Protein AF-0000000073199235 (afdb_homodimer)

Radius of gyration: 24.95 Å; Cα contacts (8 Å, |Δi|>4): 1052; chains: 2; bounding box: 52×79×62 Å

Solvent-accessible surface area (backbone atoms only — not comparable to full-atom values): 25342 Å² total; per-residue (Å²): 131,80,76,78,76,74,73,78,73,79,58,69,40,35,28,37,39,41,86,68,81,53,52,40,67,42,36,33,48,37,39,75,72,60,36,48,32,38,33,39,35,37,26,32,45,59,81,59,42,42,68,36,90,46,23,65,59,34,51,51,20,34,48,74,39,69,30,45,34,35,40,31,30,36,66,28,71,72,41,86,50,50,28,39,55,54,43,47,55,42,50,48,54,36,48,77,66,57,32,47,62,45,30,43,28,40,48,48,58,64,35,37,66,37,63,85,40,32,69,59,44,45,50,32,52,47,34,26,50,56,47,31,50,75,70,64,26,43,51,28,38,32,30,36,65,69,33,38,31,66,41,32,68,48,59,61,47,77,72,48,54,76,39,40,29,31,32,58,56,56,48,42,69,26,79,89,13,56,39,72,81,63,71,84,71,66,55,68,47,51,57,40,77,67,72,45,31,35,36,17,30,36,58,28,75,56,72,88,38,76,29,27,36,32,29,28,48,47,84,20,43,56,79,73,70,66,79,67,85,72,90,58,54,68,27,34,44,71,40,62,78,78,125,131,81,76,78,77,73,74,78,74,78,58,70,40,33,30,37,40,42,85,68,80,52,53,39,68,43,37,34,48,38,38,74,72,60,36,48,32,38,33,38,36,38,25,32,44,58,80,59,41,42,70,35,89,46,24,65,59,35,52,52,20,34,47,73,39,70,30,45,35,35,39,29,31,38,66,28,72,70,40,87,50,50,27,37,54,54,44,47,54,42,51,48,54,36,47,76,67,57,31,47,63,44,31,44,28,40,48,47,56,63,34,38,66,39,63,85,39,32,69,60,44,44,51,33,53,47,35,26,51,54,46,31,50,75,70,65,26,43,52,30,39,33,30,35,64,70,32,38,32,68,39,32,67,46,60,62,46,78,72,49,53,76,40,40,31,31,32,57,57,55,49,43,71,26,78,88,16,53,40,71,82,65,72,83,70,66,56,68,48,50,56,41,76,66,72,44,30,35,35,18,30,35,57,29,76,56,72,87,37,77,28,27,35,30,30,29,49,48,83,20,43,57,80,72,71,68,80,67,86,71,91,59,54,67,28,34,46,69,41,62,79,76,125

Nearest PDB structures (foldseek):
  4kru-assembly1_A  TM=7.256E-01  e=2.808E-07  Clostridium phage phiSM101
  3bww-assembly1_A  TM=4.834E-01  e=2.626E-01  Histophilus somni 129PT
  2xj7-assembly1_A  TM=5.465E-01  e=5.040E-01  Bacteroides thetaiotaomicron VPI-5482
  4ais-assembly2_B  TM=5.658E-01  e=7.192E-01  Bacteroides thetaiotaomicron VPI-5482
  2cho-assembly2_B  TM=4.600E-01  e=2.475E-01  Bacteroides thetaiotaomicron VPI-5482

pLDDT: mean 90.0, std 17.85, range [24.44, 98.94]

Foldseek 3Di:
DPPPPPPPPQDKAKEWEDQDADALVLLLLVVVVGHAEYEYEQKAQPAQIDGRPRRVRNLVSNVVSRHAYAYEYEHQQPHPDALLRNLCRSVVVCVVVQAAAQEYEYEQADLVRHDQPQVSLVRRVVSNCVNCVVVNHAYAYEEAQVSCCRNNVQAADQVCQRHAYEYEDWQDAEDVIFADQDCVPDDDGSNHHDHAKYFRYAQYDRSRDGITMMMGGPVQFDPCPVVDPDPHHYHDRGHPPPD/DPPPPPPPPQDKAKEWEDQDADALVLLLLVVVVGHAEYEYEQKAQPAQIDGRPRRVRRLVSNVVSRHAYAYEYEHQQPHPDALLRNLCRSVVVCVVVQAAAQEYEYEQADLVRHDQPQVSLVRRVVSNCVNCVVVNHAYAYEEAQVSCCRNNVQAADQVCQRHAYEYEDWQDAEDVIFADQDCVPDDDGSNHHDHAKYFRHAQYDRSRDGITMMMGGPVQFDPCPVVDPDPYHYHDRGHPPPD

InterPro domains:
  IPR002053 Glycoside hydrolase, family 25 [PS51904] (12-231)
  IPR017853 Glycoside hydrolase superfamily [SSF51445] (14-217)
  IPR051595 Glycosyl Hydrolase 25 Enzymes [PTHR23208] (13-227)

Structure (mmCIF, N/CA/C/O backbone):
data_AF-0000000073199235-model_v1
#
loop_
_entity.id
_entity.type
_entity.pdbx_description
1 polymer 'GH25 family lysozyme M1 (1,4-beta-N-acetylmuramidase)'
#
loop_
_atom_site.group_PDB
_atom_site.id
_atom_site.type_symbol
_atom_site.label_atom_id
_atom_site.label_alt_id
_atom_site.label_comp_id
_atom_site.label_asym_id
_atom_site.label_entity_id
_atom_site.label_seq_id
_atom_site.pdbx_PDB_ins_code
_atom_site.Cartn_x
_atom_site.Cartn_y
_atom_site.Cartn_z
_atom_site.occupancy
_atom_site.B_iso_or_equiv
_atom_site.auth_seq_id
_atom_site.auth_comp_id
_atom_site.auth_asym_id
_atom_site.auth_atom_id
_atom_site.pdbx_PDB_model_num
ATOM 1 N N . MET A 1 1 ? -0.127 30.5 -39.5 1 24.44 1 MET A N 1
ATOM 2 C CA . MET A 1 1 ? 0.588 30.703 -38.25 1 24.44 1 MET A CA 1
ATOM 3 C C . MET A 1 1 ? -0.097 29.953 -37.094 1 24.44 1 MET A C 1
ATOM 5 O O . MET A 1 1 ? -1.267 30.203 -36.812 1 24.44 1 MET A O 1
ATOM 9 N N . VAL A 1 2 ? 0.183 28.656 -36.812 1 34.91 2 VAL A N 1
ATOM 10 C CA . VAL A 1 2 ? -0.479 27.859 -35.781 1 34.91 2 VAL A CA 1
ATOM 11 C C . VAL A 1 2 ? -0.265 28.516 -34.438 1 34.91 2 VAL A C 1
ATOM 13 O O . VAL A 1 2 ? 0.85 28.922 -34.094 1 34.91 2 VAL A O 1
ATOM 16 N N . PRO A 1 3 ? -1.348 28.969 -33.812 1 35.5 3 PRO A N 1
ATOM 17 C CA . PRO A 1 3 ? -1.113 29.609 -32.5 1 35.5 3 PRO A CA 1
ATOM 18 C C . PRO A 1 3 ? -0.251 28.766 -31.578 1 35.5 3 PRO A C 1
ATOM 20 O O . PRO A 1 3 ? -0.264 27.531 -31.672 1 35.5 3 PRO A O 1
ATOM 23 N N . LEU A 1 4 ? 0.873 29.234 -31.047 1 34.69 4 LEU A N 1
ATOM 24 C CA . LEU A 1 4 ? 1.723 28.656 -30.031 1 34.69 4 LEU A CA 1
ATOM 25 C C . LEU A 1 4 ? 0.885 28.125 -28.859 1 34.69 4 LEU A C 1
ATOM 27 O O . LEU A 1 4 ? 0.157 28.891 -28.219 1 34.69 4 LEU A O 1
ATOM 31 N N . GLN A 1 5 ? 0.3 26.984 -28.875 1 35.12 5 GLN A N 1
ATOM 32 C CA . GLN A 1 5 ? -0.327 26.375 -27.703 1 35.12 5 GLN A CA 1
ATOM 33 C C . GLN A 1 5 ? 0.521 26.594 -26.453 1 35.12 5 GLN A C 1
ATOM 35 O O . GLN A 1 5 ? 1.675 26.156 -26.406 1 35.12 5 GLN A O 1
ATOM 40 N N . VAL A 1 6 ? 0.53 27.734 -25.766 1 37 6 VAL A N 1
ATOM 41 C CA . VAL A 1 6 ? 1.128 27.953 -24.453 1 37 6 VAL A CA 1
ATOM 42 C C . VAL A 1 6 ? 0.882 26.75 -23.547 1 37 6 VAL A C 1
ATOM 44 O O . VAL A 1 6 ? -0.266 26.406 -23.25 1 37 6 VAL A O 1
ATOM 47 N N . GLU A 1 7 ? 1.617 25.719 -23.578 1 39.66 7 GLU A N 1
ATOM 48 C CA . GLU A 1 7 ? 1.624 24.641 -22.594 1 39.66 7 GLU A CA 1
ATOM 49 C C . GLU A 1 7 ? 1.393 25.188 -21.188 1 39.66 7 GLU A C 1
ATOM 51 O O . GLU A 1 7 ? 2.084 26.109 -20.75 1 39.66 7 GLU A O 1
ATOM 56 N N . LYS A 1 8 ? 0.27 25.312 -20.734 1 43.66 8 LYS A N 1
ATOM 57 C CA . LYS A 1 8 ? -0.098 25.703 -19.375 1 43.66 8 LYS A CA 1
ATOM 58 C C . LYS A 1 8 ? 0.898 25.172 -18.344 1 43.66 8 LYS A C 1
ATOM 60 O O . LYS A 1 8 ? 0.974 23.953 -18.141 1 43.66 8 LYS A O 1
ATOM 65 N N . GLN A 1 9 ? 2.047 25.609 -18.234 1 47.34 9 GLN A N 1
ATOM 66 C CA . GLN A 1 9 ? 2.988 25.234 -17.188 1 47.34 9 GLN A CA 1
ATOM 67 C C . GLN A 1 9 ? 2.338 25.312 -15.805 1 47.34 9 GLN A C 1
ATOM 69 O O . GLN A 1 9 ? 1.913 26.375 -15.367 1 47.34 9 GLN A O 1
ATOM 74 N N . PHE A 1 10 ? 1.586 24.312 -15.328 1 56.25 10 PHE A N 1
ATOM 75 C CA . PHE A 1 10 ? 1.054 24.266 -13.977 1 56.25 10 PHE A CA 1
ATOM 76 C C . PHE A 1 10 ? 2.104 24.719 -12.961 1 56.25 10 PHE A C 1
ATOM 78 O O . PHE A 1 10 ? 3.252 24.266 -13.016 1 56.25 10 PHE A O 1
ATOM 85 N N . LEU A 1 11 ? 1.938 25.844 -12.336 1 80.31 11 LEU A N 1
ATOM 86 C CA . LEU A 1 11 ? 2.826 26.344 -11.289 1 80.31 11 LEU A CA 1
ATOM 87 C C . LEU A 1 11 ? 2.631 25.562 -9.992 1 80.31 11 LEU A C 1
ATOM 89 O O . LEU A 1 11 ? 1.503 25.406 -9.516 1 80.31 11 LEU A O 1
ATOM 93 N N . TYR A 1 12 ? 3.645 24.703 -9.648 1 90.06 12 TYR A N 1
ATOM 94 C CA . TYR A 1 12 ? 3.641 23.906 -8.422 1 90.06 12 TYR A CA 1
ATOM 95 C C . TYR A 1 12 ? 4.449 24.594 -7.328 1 90.06 12 TYR A C 1
ATOM 97 O O . TYR A 1 12 ? 5.363 25.375 -7.617 1 90.06 12 TYR A O 1
ATOM 105 N N . LYS A 1 13 ? 3.961 24.453 -6.18 1 94.69 13 LYS A N 1
ATOM 106 C CA . LYS A 1 13 ? 4.711 24.797 -4.977 1 94.69 13 LYS A CA 1
ATOM 107 C C . LYS A 1 13 ? 5.109 23.547 -4.195 1 94.69 13 LYS A C 1
ATOM 109 O O . LYS A 1 13 ? 4.566 22.469 -4.426 1 94.69 13 LYS A O 1
ATOM 114 N N . TYR A 1 14 ? 6.09 23.766 -3.33 1 96.81 14 TYR A N 1
ATOM 115 C CA . TYR A 1 14 ? 6.684 22.609 -2.668 1 96.81 14 TYR A CA 1
ATOM 116 C C . TYR A 1 14 ? 6.543 22.703 -1.154 1 96.81 14 TYR A C 1
ATOM 118 O O . TYR A 1 14 ? 6.609 23.812 -0.593 1 96.81 14 TYR A O 1
ATOM 126 N N . ALA A 1 15 ? 6.324 21.547 -0.55 1 98.12 15 ALA A N 1
ATOM 127 C CA . ALA A 1 15 ? 6.16 21.453 0.898 1 98.12 15 ALA A CA 1
ATOM 128 C C . ALA A 1 15 ? 6.922 20.266 1.469 1 98.12 15 ALA A C 1
ATOM 130 O O . ALA A 1 15 ? 7.336 19.375 0.726 1 98.12 15 ALA A O 1
ATOM 131 N N . VAL A 1 16 ? 7.176 20.297 2.744 1 98.81 16 VAL A N 1
ATOM 132 C CA . VAL A 1 16 ? 7.68 19.141 3.49 1 98.81 16 VAL A CA 1
ATOM 133 C C . VAL A 1 16 ? 6.645 18.719 4.531 1 98.81 16 VAL A C 1
ATOM 135 O O . VAL A 1 16 ? 5.828 19.531 4.977 1 98.81 16 VAL A O 1
ATOM 138 N N . ASP A 1 17 ? 6.578 17.484 4.82 1 98.88 17 ASP A N 1
ATOM 139 C CA . ASP A 1 17 ? 5.879 17.047 6.027 1 98.88 17 ASP A CA 1
ATOM 140 C C . ASP A 1 17 ? 6.836 16.375 7.008 1 98.88 17 ASP A C 1
ATOM 142 O O . ASP A 1 17 ? 7.781 15.695 6.598 1 98.88 17 ASP A O 1
ATOM 146 N N . ILE A 1 18 ? 6.629 16.672 8.297 1 98.69 18 ILE A N 1
ATOM 147 C CA . ILE A 1 18 ? 7.578 16.281 9.328 1 98.69 18 ILE A CA 1
ATOM 148 C C . ILE A 1 18 ? 6.828 15.695 10.523 1 98.69 18 ILE A C 1
ATOM 150 O O . ILE A 1 18 ? 5.676 16.047 10.773 1 98.69 18 ILE A O 1
ATOM 154 N N . ASP A 1 19 ? 7.527 14.797 11.227 1 97.62 19 ASP A N 1
ATOM 155 C CA . ASP A 1 19 ? 6.98 14.242 12.461 1 97.62 19 ASP A CA 1
ATOM 156 C C . ASP A 1 19 ? 8.047 14.18 13.547 1 97.62 19 ASP A C 1
ATOM 158 O O . ASP A 1 19 ? 7.879 13.477 14.555 1 97.62 19 ASP A O 1
ATOM 162 N N . THR A 1 20 ? 9.211 14.875 13.297 1 97.88 20 THR A N 1
ATOM 163 C CA . THR A 1 20 ? 10.281 15.039 14.273 1 97.88 20 THR A CA 1
ATOM 164 C C . THR A 1 20 ? 10.5 16.516 14.594 1 97.88 20 THR A C 1
ATOM 166 O O . THR A 1 20 ? 9.93 17.391 13.938 1 97.88 20 THR A O 1
ATOM 169 N N . ALA A 1 21 ? 11.305 16.766 15.625 1 98.5 21 ALA A N 1
ATOM 170 C CA . ALA A 1 21 ? 11.633 18.141 15.977 1 98.5 21 ALA A CA 1
ATOM 171 C C . ALA A 1 21 ? 12.492 18.797 14.898 1 98.5 21 ALA A C 1
ATOM 173 O O . ALA A 1 21 ? 13.516 18.234 14.484 1 98.5 21 ALA A O 1
ATOM 174 N N . ILE A 1 22 ? 12.07 19.938 14.492 1 98.81 22 ILE A N 1
ATOM 175 C CA . ILE A 1 22 ? 12.805 20.703 13.492 1 98.81 22 ILE A CA 1
ATOM 176 C C . ILE A 1 22 ? 13.062 22.125 14 1 98.81 22 ILE A C 1
ATOM 178 O O . ILE A 1 22 ? 12.148 22.781 14.5 1 98.81 22 ILE A O 1
ATOM 182 N N . THR A 1 23 ? 14.25 22.625 13.859 1 98.56 23 THR A N 1
ATOM 183 C CA . THR A 1 23 ? 14.609 23.938 14.367 1 98.56 23 THR A CA 1
ATOM 184 C C . THR A 1 23 ? 14.156 25.031 13.398 1 98.56 23 THR A C 1
ATOM 186 O O . THR A 1 23 ? 13.922 24.766 12.219 1 98.56 23 THR A O 1
ATOM 189 N N . ARG A 1 24 ? 14.086 26.281 13.961 1 98.44 24 ARG A N 1
ATOM 190 C CA . ARG A 1 24 ? 13.766 27.422 13.102 1 98.44 24 ARG A CA 1
ATOM 191 C C . ARG A 1 24 ? 14.812 27.594 12.008 1 98.44 24 ARG A C 1
ATOM 193 O O . ARG A 1 24 ? 14.477 27.938 10.867 1 98.44 24 ARG A O 1
ATOM 200 N N . HIS A 1 25 ? 16.031 27.391 12.391 1 98.62 25 HIS A N 1
ATOM 201 C CA . HIS A 1 25 ? 17.125 27.5 11.43 1 98.62 25 HIS A CA 1
ATOM 202 C C . HIS A 1 25 ? 16.922 26.516 10.273 1 98.62 25 HIS A C 1
ATOM 204 O O . HIS A 1 25 ? 17.109 26.891 9.109 1 98.62 25 HIS A O 1
ATOM 210 N N . THR A 1 26 ? 16.578 25.297 10.578 1 98.81 26 THR A N 1
ATOM 211 C CA . THR A 1 26 ? 16.359 24.281 9.555 1 98.81 26 THR A CA 1
ATOM 212 C C . THR A 1 26 ? 15.195 24.656 8.656 1 98.81 26 THR A C 1
ATOM 214 O O . THR A 1 26 ? 15.266 24.5 7.434 1 98.81 26 THR A O 1
ATOM 217 N N . PHE A 1 27 ? 14.125 25.188 9.203 1 98.81 27 PHE A N 1
ATOM 218 C CA . PHE A 1 27 ? 12.992 25.625 8.398 1 98.81 27 PHE A CA 1
ATOM 219 C C . PHE A 1 27 ? 13.375 26.797 7.504 1 98.81 27 PHE A C 1
ATOM 221 O O . PHE A 1 27 ? 12.914 26.891 6.363 1 98.81 27 PHE A O 1
ATOM 228 N N . THR A 1 28 ? 14.141 27.734 8.039 1 98.75 28 THR A N 1
ATOM 229 C CA . THR A 1 28 ? 14.617 28.844 7.227 1 98.75 28 THR A CA 1
ATOM 230 C C . THR A 1 28 ? 15.438 28.344 6.043 1 98.75 28 THR A C 1
ATOM 232 O O . THR A 1 28 ? 15.289 28.828 4.922 1 98.75 28 THR A O 1
ATOM 235 N N . CYS A 1 29 ? 16.281 27.391 6.355 1 98.81 29 CYS A N 1
ATOM 236 C CA . CYS A 1 29 ? 17.062 26.75 5.297 1 98.81 29 CYS A CA 1
ATOM 237 C C . CYS A 1 29 ? 16.141 26.141 4.238 1 98.81 29 CYS A C 1
ATOM 239 O O . CYS A 1 29 ? 16.391 26.266 3.041 1 98.81 29 CYS A O 1
ATOM 241 N N . MET A 1 30 ? 15.055 25.5 4.629 1 98.69 30 MET A N 1
ATOM 242 C CA . MET A 1 30 ? 14.086 24.906 3.711 1 98.69 30 MET A CA 1
ATOM 243 C C . MET A 1 30 ? 13.406 25.969 2.865 1 98.69 30 MET A C 1
ATOM 245 O O . MET A 1 30 ? 13.227 25.797 1.658 1 98.69 30 MET A O 1
ATOM 249 N N . ARG A 1 31 ? 13.023 27.062 3.496 1 98.19 31 ARG A N 1
ATOM 250 C CA . ARG A 1 31 ? 12.422 28.172 2.762 1 98.19 31 ARG A CA 1
ATOM 251 C C . ARG A 1 31 ? 13.367 28.688 1.682 1 98.19 31 ARG A C 1
ATOM 253 O O . ARG A 1 31 ? 12.945 28.906 0.545 1 98.19 31 ARG A O 1
ATOM 260 N N . ASN A 1 32 ? 14.578 28.797 2.033 1 98.19 32 ASN A N 1
ATOM 261 C CA . ASN A 1 32 ? 15.586 29.281 1.094 1 98.19 32 ASN A CA 1
ATOM 262 C C . ASN A 1 32 ? 15.812 28.297 -0.041 1 98.19 32 ASN A C 1
ATOM 264 O O . ASN A 1 32 ? 16.234 28.672 -1.133 1 98.19 32 ASN A O 1
ATOM 268 N N . ALA A 1 33 ? 15.547 27.062 0.248 1 97.81 33 ALA A N 1
ATOM 269 C CA . ALA A 1 33 ? 15.711 26.016 -0.754 1 97.81 33 ALA A CA 1
ATOM 270 C C . ALA A 1 33 ? 14.484 25.938 -1.665 1 97.81 33 ALA A C 1
ATOM 272 O O . ALA A 1 33 ? 14.445 25.125 -2.592 1 97.81 33 ALA A O 1
ATOM 273 N N . GLY A 1 34 ? 13.422 26.688 -1.37 1 96.44 34 GLY A N 1
ATOM 274 C CA . GLY A 1 34 ? 12.305 26.797 -2.301 1 96.44 34 GLY A CA 1
ATOM 275 C C . GLY A 1 34 ? 11.016 26.219 -1.744 1 96.44 34 GLY A C 1
ATOM 276 O O . GLY A 1 34 ? 9.969 26.297 -2.393 1 96.44 34 GLY A O 1
ATOM 277 N N . TYR A 1 35 ? 11.086 25.688 -0.58 1 97.31 35 TYR A N 1
ATOM 278 C CA . TYR A 1 35 ? 9.859 25.188 0.044 1 97.31 35 TYR A CA 1
ATOM 279 C C . TYR A 1 35 ? 9.023 26.344 0.584 1 97.31 35 TYR A C 1
ATOM 281 O O . TYR A 1 35 ? 9.57 27.312 1.126 1 97.31 35 TYR A O 1
ATOM 289 N N . THR A 1 36 ? 7.652 26.203 0.44 1 96.31 36 THR A N 1
ATOM 290 C CA . THR A 1 36 ? 6.797 27.312 0.835 1 96.31 36 THR A CA 1
ATOM 291 C C . THR A 1 36 ? 5.883 26.906 1.986 1 96.31 36 THR A C 1
ATOM 293 O O . THR A 1 36 ? 5.27 27.766 2.631 1 96.31 36 THR A O 1
ATOM 296 N N . THR A 1 37 ? 5.773 25.609 2.271 1 97.12 37 THR A N 1
ATOM 297 C CA . THR A 1 37 ? 4.824 25.141 3.277 1 97.12 37 THR A CA 1
ATOM 298 C C . THR A 1 37 ? 5.395 23.953 4.055 1 97.12 37 THR A C 1
ATOM 300 O O . THR A 1 37 ? 6.176 23.172 3.512 1 97.12 37 THR A O 1
ATOM 303 N N . ALA A 1 38 ? 5.055 23.844 5.309 1 98.5 38 ALA A N 1
ATOM 304 C CA . ALA A 1 38 ? 5.375 22.688 6.137 1 98.5 38 ALA A CA 1
ATOM 305 C C . ALA A 1 38 ? 4.105 22.031 6.684 1 98.5 38 ALA A C 1
ATOM 307 O O . ALA A 1 38 ? 3.236 22.719 7.227 1 98.5 38 ALA A O 1
ATOM 308 N N . PHE A 1 39 ? 3.975 20.766 6.504 1 98.75 39 PHE A N 1
ATOM 309 C CA . PHE A 1 39 ? 2.977 19.938 7.184 1 98.75 39 PHE A CA 1
ATOM 310 C C . PHE A 1 39 ? 3.531 19.391 8.492 1 98.75 39 PHE A C 1
ATOM 312 O O . PHE A 1 39 ? 4.496 18.625 8.484 1 98.75 39 PHE A O 1
ATOM 319 N N . VAL A 1 40 ? 2.875 19.719 9.547 1 98.88 40 VAL A N 1
ATOM 320 C CA . VAL A 1 40 ? 3.377 19.359 10.875 1 98.88 40 VAL A CA 1
ATOM 321 C C . VAL A 1 40 ? 2.443 18.344 11.516 1 98.88 40 VAL A C 1
ATOM 323 O O . VAL A 1 40 ? 1.229 18.547 11.57 1 98.88 40 VAL A O 1
ATOM 326 N N . ARG A 1 41 ? 2.967 17.219 11.984 1 98.94 41 ARG A N 1
ATOM 327 C CA . ARG A 1 41 ? 2.158 16.266 12.734 1 98.94 41 ARG A CA 1
ATOM 328 C C . ARG A 1 41 ? 1.791 16.828 14.109 1 98.94 41 ARG A C 1
ATOM 330 O O . ARG A 1 41 ? 2.668 17.234 14.875 1 98.94 41 ARG A O 1
ATOM 337 N N . ILE A 1 42 ? 0.489 16.766 14.43 1 98.88 42 ILE A N 1
ATOM 338 C CA . ILE A 1 42 ? 0.106 17.359 15.703 1 98.88 42 ILE A CA 1
ATOM 339 C C . ILE A 1 42 ? -0.488 16.281 16.609 1 98.88 42 ILE A C 1
ATOM 341 O O . ILE A 1 42 ? -0.701 16.5 17.797 1 98.88 42 ILE A O 1
ATOM 345 N N . TYR A 1 43 ? -0.799 15.125 16.062 1 98.94 43 TYR A N 1
ATOM 346 C CA . TYR A 1 43 ? -1.368 13.984 16.766 1 98.94 43 TYR A CA 1
ATOM 347 C C . TYR A 1 43 ? -0.753 12.68 16.281 1 98.94 43 TYR A C 1
ATOM 349 O O . TYR A 1 43 ? -0.458 12.531 15.094 1 98.94 43 TYR A O 1
ATOM 357 N N . GLN A 1 44 ? -0.478 11.695 17.203 1 98.75 44 GLN A N 1
ATOM 358 C CA . GLN A 1 44 ? 0.216 10.469 16.828 1 98.75 44 GLN A CA 1
ATOM 359 C C . GLN A 1 44 ? -0.446 9.25 17.469 1 98.75 44 GLN A C 1
ATOM 361 O O . GLN A 1 44 ? -1.144 9.375 18.484 1 98.75 44 GLN A O 1
ATOM 366 N N . PRO A 1 45 ? -0.251 8.102 16.859 1 98.38 45 PRO A N 1
ATOM 367 C CA . PRO A 1 45 ? -1.01 6.91 17.25 1 98.38 45 PRO A CA 1
ATOM 368 C C . PRO A 1 45 ? -0.386 6.184 18.438 1 98.38 45 PRO A C 1
ATOM 370 O O . PRO A 1 45 ? -0.741 5.035 18.719 1 98.38 45 PRO A O 1
ATOM 373 N N . HIS A 1 46 ? 0.447 6.773 19.203 1 97.06 46 HIS A N 1
ATOM 374 C CA . HIS A 1 46 ? 1.043 6.141 20.375 1 97.06 46 HIS A CA 1
ATOM 375 C C . HIS A 1 46 ? -0.01 5.852 21.438 1 97.06 46 HIS A C 1
ATOM 377 O O . HIS A 1 46 ? -0.863 6.695 21.719 1 97.06 46 HIS A O 1
ATOM 383 N N . GLY A 1 47 ? 0.039 4.641 21.969 1 96.12 47 GLY A N 1
ATOM 384 C CA . GLY A 1 47 ? -0.967 4.258 22.953 1 96.12 47 GLY A CA 1
ATOM 385 C C . GLY A 1 47 ? -2.385 4.375 22.422 1 96.12 47 GLY A C 1
ATOM 386 O O . GLY A 1 47 ? -2.709 3.818 21.375 1 96.12 47 GLY A O 1
ATOM 387 N N . ASN A 1 48 ? -3.244 5.188 23.094 1 97.5 48 ASN A N 1
ATOM 388 C CA . ASN A 1 48 ? -4.629 5.41 22.688 1 97.5 48 ASN A CA 1
ATOM 389 C C . ASN A 1 48 ? -4.773 6.676 21.859 1 97.5 48 ASN A C 1
ATOM 391 O O . ASN A 1 48 ? -5.883 7.172 21.656 1 97.5 48 ASN A O 1
ATOM 395 N N . GLY A 1 49 ? -3.635 7.145 21.281 1 98.56 49 GLY A N 1
ATOM 396 C CA . GLY A 1 49 ? -3.605 8.43 20.609 1 98.56 49 GLY A CA 1
ATOM 397 C C . GLY A 1 49 ? -3.242 9.578 21.531 1 98.56 49 GLY A C 1
ATOM 398 O O . GLY A 1 49 ? -3.711 9.641 22.672 1 98.56 49 GLY A O 1
ATOM 399 N N . ILE A 1 50 ? -2.355 10.43 21 1 98.56 50 ILE A N 1
ATOM 400 C CA . ILE A 1 50 ? -1.889 11.5 21.875 1 98.56 50 ILE A CA 1
ATOM 401 C C . ILE A 1 50 ? -1.341 12.656 21.031 1 98.56 50 ILE A C 1
ATOM 403 O O . ILE A 1 50 ? -0.845 12.438 19.922 1 98.56 50 ILE A O 1
ATOM 407 N N . VAL A 1 51 ? -1.449 13.844 21.516 1 98.69 51 VAL A N 1
ATOM 408 C CA . VAL A 1 51 ? -0.871 15.016 20.859 1 98.69 51 VAL A CA 1
ATOM 409 C C . VAL A 1 51 ? 0.64 14.836 20.734 1 98.69 51 VAL A C 1
ATOM 411 O O . VAL A 1 51 ? 1.292 14.32 21.641 1 98.69 51 VAL A O 1
ATOM 414 N N . ASP A 1 52 ? 1.203 15.219 19.641 1 98.75 52 ASP A N 1
ATOM 415 C CA . ASP A 1 52 ? 2.639 15.133 19.391 1 98.75 52 ASP A CA 1
ATOM 416 C C . ASP A 1 52 ? 3.406 16.172 20.203 1 98.75 52 ASP A C 1
ATOM 418 O O . ASP A 1 52 ? 3.133 17.359 20.109 1 98.75 52 ASP A O 1
ATOM 422 N N . ILE A 1 53 ? 4.414 15.773 20.906 1 97.44 53 ILE A N 1
ATOM 423 C CA . ILE A 1 53 ? 5.145 16.625 21.828 1 97.44 53 ILE A CA 1
ATOM 424 C C . ILE A 1 53 ? 5.922 17.688 21.047 1 97.44 53 ILE A C 1
ATOM 426 O O . ILE A 1 53 ? 6.254 18.75 21.578 1 97.44 53 ILE A O 1
ATOM 430 N N . HIS A 1 54 ? 6.195 17.453 19.781 1 98.25 54 HIS A N 1
ATOM 431 C CA . HIS A 1 54 ? 6.988 18.375 18.984 1 98.25 54 HIS A CA 1
ATOM 432 C C . HIS A 1 54 ? 6.098 19.344 18.219 1 98.25 54 HIS A C 1
ATOM 434 O O . HIS A 1 54 ? 6.594 20.25 17.531 1 98.25 54 HIS A O 1
ATOM 440 N N . ALA A 1 55 ? 4.809 19.203 18.328 1 98.5 55 ALA A N 1
ATOM 441 C CA . ALA A 1 55 ? 3.871 19.938 17.469 1 98.5 55 ALA A CA 1
ATOM 442 C C . ALA A 1 55 ? 4.039 21.453 17.641 1 98.5 55 ALA A C 1
ATOM 444 O O . ALA A 1 55 ? 4.289 22.156 16.672 1 98.5 55 ALA A O 1
ATOM 445 N N . LEU A 1 56 ? 3.932 21.938 18.875 1 98.44 56 LEU A N 1
ATOM 446 C CA . LEU A 1 56 ? 3.896 23.391 19.094 1 98.44 56 LEU A CA 1
ATOM 447 C C . LEU A 1 56 ? 5.199 24.031 18.656 1 98.44 56 LEU A C 1
ATOM 449 O O . LEU A 1 56 ? 5.184 25.047 17.938 1 98.44 56 LEU A O 1
ATOM 453 N N . SER A 1 57 ? 6.324 23.484 19.047 1 98.5 57 SER A N 1
ATOM 454 C CA . SER A 1 57 ? 7.609 24.047 18.656 1 98.5 57 SER A CA 1
ATOM 455 C C . SER A 1 57 ? 7.777 24.031 17.141 1 98.5 57 SER A C 1
ATOM 457 O O . SER A 1 57 ? 8.273 25 16.562 1 98.5 57 SER A O 1
ATOM 459 N N . ASN A 1 58 ? 7.387 22.938 16.5 1 98.81 58 ASN A N 1
ATOM 460 C CA . ASN A 1 58 ? 7.477 22.844 15.047 1 98.81 58 ASN A CA 1
ATOM 461 C C . ASN A 1 58 ? 6.602 23.891 14.367 1 98.81 58 ASN A C 1
ATOM 463 O O . ASN A 1 58 ? 7.008 24.5 13.383 1 98.81 58 ASN A O 1
ATOM 467 N N . LEU A 1 59 ? 5.391 24.062 14.883 1 98.44 59 LEU A N 1
ATOM 468 C CA . LEU A 1 59 ? 4.465 25.047 14.312 1 98.44 59 LEU A CA 1
ATOM 469 C C . LEU A 1 59 ? 5.035 26.453 14.414 1 98.44 59 LEU A C 1
ATOM 471 O O . LEU A 1 59 ? 5.043 27.188 13.43 1 98.44 59 LEU A O 1
ATOM 475 N N . GLU A 1 60 ? 5.543 26.812 15.555 1 98.06 60 GLU A N 1
ATOM 476 C CA . GLU A 1 60 ? 6.117 28.141 15.773 1 98.06 60 GLU A CA 1
ATOM 477 C C . GLU A 1 60 ? 7.371 28.344 14.93 1 98.06 60 GLU A C 1
ATOM 479 O O . GLU A 1 60 ? 7.551 29.406 14.328 1 98.06 60 GLU A O 1
ATOM 484 N N . ASN A 1 61 ? 8.211 27.328 14.898 1 98.62 61 ASN A N 1
ATOM 485 C CA . ASN A 1 61 ? 9.453 27.422 14.141 1 98.62 61 ASN A CA 1
ATOM 486 C C . ASN A 1 61 ? 9.18 27.594 12.648 1 98.62 61 ASN A C 1
ATOM 488 O O . ASN A 1 61 ? 9.805 28.422 11.984 1 98.62 61 ASN A O 1
ATOM 492 N N . ALA A 1 62 ? 8.258 26.828 12.125 1 98.44 62 ALA A N 1
ATOM 493 C CA . ALA A 1 62 ? 7.926 26.906 10.703 1 98.44 62 ALA A CA 1
ATOM 494 C C . ALA A 1 62 ? 7.32 28.266 10.367 1 98.44 62 ALA A C 1
ATOM 496 O O . ALA A 1 62 ? 7.723 28.906 9.391 1 98.44 62 ALA A O 1
ATOM 497 N N . HIS A 1 63 ? 6.367 28.688 11.195 1 97.06 63 HIS A N 1
ATOM 498 C CA . HIS A 1 63 ? 5.715 29.984 10.992 1 97.06 63 HIS A CA 1
ATOM 499 C C . HIS A 1 63 ? 6.73 31.109 11.039 1 97.06 63 HIS A C 1
ATOM 501 O O . HIS A 1 63 ? 6.73 31.984 10.164 1 97.06 63 HIS A O 1
ATOM 507 N N . ASN A 1 64 ? 7.57 31.078 12.039 1 97.38 64 ASN A N 1
ATOM 508 C CA . ASN A 1 64 ? 8.547 32.156 12.219 1 97.38 64 ASN A CA 1
ATOM 509 C C . ASN A 1 64 ? 9.602 32.125 11.125 1 97.38 64 ASN A C 1
ATOM 511 O O . ASN A 1 64 ? 10.281 33.156 10.891 1 97.38 64 ASN A O 1
ATOM 515 N N . ALA A 1 65 ? 9.789 31.047 10.453 1 98 65 ALA A N 1
ATOM 516 C CA . ALA A 1 65 ? 10.711 30.953 9.328 1 98 65 ALA A CA 1
ATOM 517 C C . ALA A 1 65 ? 10.07 31.469 8.047 1 98 65 ALA A C 1
ATOM 519 O O . ALA A 1 65 ? 10.734 31.562 7.008 1 98 65 ALA A O 1
ATOM 520 N N . GLY A 1 66 ? 8.766 31.75 8.086 1 96.06 66 GLY A N 1
ATOM 521 C CA . GLY A 1 66 ? 8.078 32.344 6.941 1 96.06 66 GLY A CA 1
ATOM 522 C C . GLY A 1 66 ? 7.391 31.297 6.074 1 96.06 66 GLY A C 1
ATOM 523 O O . GLY A 1 66 ? 7.027 31.578 4.93 1 96.06 66 GLY A O 1
ATOM 524 N N . LEU A 1 67 ? 7.23 30.109 6.516 1 96.44 67 LEU A N 1
ATOM 525 C CA . LEU A 1 67 ? 6.531 29.062 5.777 1 96.44 67 LEU A CA 1
ATOM 526 C C . LEU A 1 67 ? 5.035 29.078 6.082 1 96.44 67 LEU A C 1
ATOM 528 O O . LEU A 1 67 ? 4.629 29.453 7.188 1 96.44 67 LEU A O 1
ATOM 532 N N . GLY A 1 68 ? 4.191 28.766 5.027 1 94.94 68 GLY A N 1
ATOM 533 C CA . GLY A 1 68 ? 2.855 28.297 5.371 1 94.94 68 GLY A CA 1
ATOM 534 C C . GLY A 1 68 ? 2.859 27.031 6.199 1 94.94 68 GLY A C 1
ATOM 535 O O . GLY A 1 68 ? 3.824 26.266 6.164 1 94.94 68 GLY A O 1
ATOM 536 N N . VAL A 1 69 ? 1.797 26.891 6.957 1 97.38 69 VAL A N 1
ATOM 537 C CA . VAL A 1 69 ? 1.784 25.734 7.848 1 97.38 69 VAL A CA 1
ATOM 538 C C . VAL A 1 69 ? 0.484 24.953 7.664 1 97.38 69 VAL A C 1
ATOM 540 O O . VAL A 1 69 ? -0.598 25.547 7.609 1 97.38 69 VAL A O 1
ATOM 543 N N . GLU A 1 70 ? 0.579 23.719 7.477 1 97.81 70 GLU A N 1
ATOM 544 C CA . GLU A 1 70 ? -0.491 22.719 7.52 1 97.81 70 GLU A CA 1
ATOM 545 C C . GLU A 1 70 ? -0.309 21.766 8.695 1 97.81 70 GLU A C 1
ATOM 547 O O . GLU A 1 70 ? 0.805 21.594 9.195 1 97.81 70 GLU A O 1
ATOM 552 N N . VAL A 1 71 ? -1.414 21.141 9.156 1 98.75 71 VAL A N 1
ATOM 553 C CA . VAL A 1 71 ? -1.304 20.188 10.258 1 98.75 71 VAL A CA 1
ATOM 554 C C . VAL A 1 71 ? -1.965 18.875 9.883 1 98.75 71 VAL A C 1
ATOM 556 O O . VAL A 1 71 ? -2.965 18.859 9.156 1 98.75 71 VAL A O 1
ATOM 559 N N . PHE A 1 72 ? -1.396 17.812 10.367 1 98.81 72 PHE A N 1
ATOM 560 C CA . PHE A 1 72 ? -2.031 16.531 10.109 1 98.81 72 PHE A CA 1
ATOM 561 C C . PHE A 1 72 ? -1.989 15.648 11.344 1 98.81 72 PHE A C 1
ATOM 563 O O . PHE A 1 72 ? -1.111 15.805 12.195 1 98.81 72 PHE A O 1
ATOM 570 N N . VAL A 1 73 ? -3.002 14.82 11.414 1 98.88 73 VAL A N 1
ATOM 571 C CA . VAL A 1 73 ? -3.213 13.828 12.461 1 98.88 73 VAL A CA 1
ATOM 572 C C . VAL A 1 73 ? -2.877 12.438 11.93 1 98.88 73 VAL A C 1
ATOM 574 O O . VAL A 1 73 ? -3.307 12.062 10.836 1 98.88 73 VAL A O 1
ATOM 577 N N . VAL A 1 74 ? -2.002 11.719 12.648 1 98.94 74 VAL A N 1
ATOM 578 C CA . VAL A 1 74 ? -1.932 10.273 12.492 1 98.94 74 VAL A CA 1
ATOM 579 C C . VAL A 1 74 ? -2.812 9.594 13.539 1 98.94 74 VAL A C 1
ATOM 581 O O . VAL A 1 74 ? -2.467 9.562 14.719 1 98.94 74 VAL A O 1
ATOM 584 N N . PRO A 1 75 ? -3.922 9.07 13.102 1 98.88 75 PRO A N 1
ATOM 585 C CA . PRO A 1 75 ? -4.883 8.586 14.094 1 98.88 75 PRO A CA 1
ATOM 586 C C . PRO A 1 75 ? -4.488 7.238 14.688 1 98.88 75 PRO A C 1
ATOM 588 O O . PRO A 1 75 ? -3.619 6.551 14.148 1 98.88 75 PRO A O 1
ATOM 591 N N . GLN A 1 76 ? -5.035 6.91 15.844 1 98.69 76 GLN A N 1
ATOM 592 C CA . GLN A 1 76 ? -5.02 5.586 16.453 1 98.69 76 GLN A CA 1
ATOM 593 C C . GLN A 1 76 ? -6.359 4.883 16.281 1 98.69 76 GLN A C 1
ATOM 595 O O . GLN A 1 76 ? -7.246 4.992 17.125 1 98.69 76 GLN A O 1
ATOM 600 N N . PRO A 1 77 ? -6.449 4.113 15.188 1 98.25 77 PRO A N 1
ATOM 601 C CA . PRO A 1 77 ? -7.762 3.541 14.891 1 98.25 77 PRO A CA 1
ATOM 602 C C . PRO A 1 77 ? -8.031 2.254 15.672 1 98.25 77 PRO A C 1
ATOM 604 O O . PRO A 1 77 ? -9.156 1.742 15.656 1 98.25 77 PRO A O 1
ATOM 607 N N . GLN A 1 78 ? -7.039 1.706 16.375 1 96.5 78 GLN A N 1
ATOM 608 C CA . GLN A 1 78 ? -7.207 0.45 17.094 1 96.5 78 GLN A CA 1
ATOM 609 C C . GLN A 1 78 ? -7.359 0.695 18.594 1 96.5 78 GLN A C 1
ATOM 611 O O . GLN A 1 78 ? -7.438 -0.253 19.375 1 96.5 78 GLN A O 1
ATOM 616 N N . GLY A 1 79 ? -7.359 1.916 19.016 1 96.44 79 GLY A N 1
ATOM 617 C CA . GLY A 1 79 ? -7.574 2.268 20.406 1 96.44 79 GLY A CA 1
ATOM 618 C C . GLY A 1 79 ? -9.039 2.361 20.781 1 96.44 79 GLY A C 1
ATOM 619 O O . GLY A 1 79 ? -9.898 1.828 20.078 1 96.44 79 GLY A O 1
ATOM 620 N N . THR A 1 80 ? -9.312 2.961 21.953 1 97.69 80 THR A N 1
ATOM 621 C CA . THR A 1 80 ? -10.68 3.055 22.453 1 97.69 80 THR A CA 1
ATOM 622 C C . THR A 1 80 ? -11.297 4.402 22.094 1 97.69 80 THR A C 1
ATOM 624 O O . THR A 1 80 ? -12.508 4.582 22.188 1 97.69 80 THR A O 1
ATOM 627 N N . LYS A 1 81 ? -10.477 5.383 21.609 1 98.56 81 LYS A N 1
ATOM 628 C CA . LYS A 1 81 ? -10.984 6.711 21.281 1 98.56 81 LYS A CA 1
ATOM 629 C C . LYS A 1 81 ? -11.594 6.734 19.875 1 98.56 81 LYS A C 1
ATOM 631 O O . LYS A 1 81 ? -10.992 6.238 18.922 1 98.56 81 LYS A O 1
ATOM 636 N N . SER A 1 82 ? -12.727 7.316 19.781 1 98.62 82 SER A N 1
ATOM 637 C CA . SER A 1 82 ? -13.367 7.512 18.484 1 98.62 82 SER A CA 1
ATOM 638 C C . SER A 1 82 ? -12.633 8.562 17.656 1 98.62 82 SER A C 1
ATOM 640 O O . SER A 1 82 ? -11.75 9.266 18.172 1 98.62 82 SER A O 1
ATOM 642 N N . GLY A 1 83 ? -13.031 8.664 16.438 1 98.69 83 GLY A N 1
ATOM 643 C CA . GLY A 1 83 ? -12.5 9.727 15.586 1 98.69 83 GLY A CA 1
ATOM 644 C C . GLY A 1 83 ? -12.805 11.117 16.109 1 98.69 83 GLY A C 1
ATOM 645 O O . GLY A 1 83 ? -11.961 12.016 16.031 1 98.69 83 GLY A O 1
ATOM 646 N N . SER A 1 84 ? -14.016 11.297 16.656 1 98.81 84 SER A N 1
ATOM 647 C CA . SER A 1 84 ? -14.406 12.602 17.172 1 98.81 84 SER A CA 1
ATOM 648 C C . SER A 1 84 ? -13.555 13 18.375 1 98.81 84 SER A C 1
ATOM 650 O O . SER A 1 84 ? -13.164 14.164 18.5 1 98.81 84 SER A O 1
ATOM 652 N N . VAL A 1 85 ? -13.227 12.023 19.203 1 98.88 85 VAL A N 1
ATOM 653 C CA . VAL A 1 85 ? -12.422 12.305 20.391 1 98.88 85 VAL A CA 1
ATOM 654 C C . VAL A 1 85 ? -11.008 12.68 19.984 1 98.88 85 VAL A C 1
ATOM 656 O O . VAL A 1 85 ? -10.414 13.617 20.531 1 98.88 85 VAL A O 1
ATOM 659 N N . GLN A 1 86 ? -10.43 11.945 19.047 1 98.94 86 GLN A N 1
ATOM 660 C CA . GLN A 1 86 ? -9.078 12.25 18.594 1 98.94 86 GLN A CA 1
ATOM 661 C C . GLN A 1 86 ? -9.023 13.602 17.891 1 98.94 86 GLN A C 1
ATOM 663 O O . GLN A 1 86 ? -8.07 14.359 18.062 1 98.94 86 GLN A O 1
ATOM 668 N N . PHE A 1 87 ? -10.094 13.977 17.094 1 98.88 87 PHE A N 1
ATOM 669 C CA . PHE A 1 87 ? -10.195 15.32 16.531 1 98.88 87 PHE A CA 1
ATOM 670 C C . PHE A 1 87 ? -10.203 16.375 17.641 1 98.88 87 PHE A C 1
ATOM 672 O O . PHE A 1 87 ? -9.461 17.344 17.578 1 98.88 87 PHE A O 1
ATOM 679 N N . ASP A 1 88 ? -11.039 16.141 18.641 1 98.94 88 ASP A N 1
ATOM 680 C CA . ASP A 1 88 ? -11.18 17.094 19.719 1 98.94 88 ASP A CA 1
ATOM 681 C C . ASP A 1 88 ? -9.844 17.344 20.422 1 98.94 88 ASP A C 1
ATOM 683 O O . ASP A 1 88 ? -9.5 18.484 20.734 1 98.94 88 ASP A O 1
ATOM 687 N N . GLU A 1 89 ? -9.148 16.297 20.641 1 98.88 89 GLU A N 1
ATOM 688 C CA . GLU A 1 89 ? -7.867 16.422 21.328 1 98.88 89 GLU A CA 1
ATOM 689 C C . GLU A 1 89 ? -6.883 17.25 20.516 1 98.88 89 GLU A C 1
ATOM 691 O O . GLU A 1 89 ? -6.211 18.141 21.047 1 98.88 89 GLU A O 1
ATOM 696 N N . ALA A 1 90 ? -6.812 16.953 19.281 1 98.94 90 ALA A N 1
ATOM 697 C CA . ALA A 1 90 ? -5.918 17.703 18.391 1 98.94 90 ALA A CA 1
ATOM 698 C C . ALA A 1 90 ? -6.348 19.156 18.266 1 98.94 90 ALA A C 1
ATOM 700 O O . ALA A 1 90 ? -5.523 20.062 18.406 1 98.94 90 ALA A O 1
ATOM 701 N N . TYR A 1 91 ? -7.605 19.375 18.031 1 98.81 91 TYR A N 1
ATOM 702 C CA . TYR A 1 91 ? -8.148 20.703 17.828 1 98.81 91 TYR A CA 1
ATOM 703 C C . TYR A 1 91 ? -8.023 21.562 19.078 1 98.81 91 TYR A C 1
ATOM 705 O O . TYR A 1 91 ? -7.645 22.734 19.016 1 98.81 91 TYR A O 1
ATOM 713 N N . ASN A 1 92 ? -8.391 20.969 20.219 1 98.75 92 ASN A N 1
ATOM 714 C CA . ASN A 1 92 ? -8.305 21.703 21.469 1 98.75 92 ASN A CA 1
ATOM 715 C C . ASN A 1 92 ? -6.863 22.078 21.797 1 98.75 92 ASN A C 1
ATOM 717 O O . ASN A 1 92 ? -6.609 23.141 22.375 1 98.75 92 ASN A O 1
ATOM 721 N N . PHE A 1 93 ? -5.941 21.203 21.5 1 98.75 93 PHE A N 1
ATOM 722 C CA . PHE A 1 93 ? -4.531 21.531 21.672 1 98.75 93 PHE A CA 1
ATOM 723 C C . PHE A 1 93 ? -4.18 22.797 20.891 1 98.75 93 PHE A C 1
ATOM 725 O O . PHE A 1 93 ? -3.52 23.688 21.422 1 98.75 93 PHE A O 1
ATOM 732 N N . MET A 1 94 ? -4.621 22.828 19.641 1 98.5 94 MET A N 1
ATOM 733 C CA . MET A 1 94 ? -4.367 24 18.797 1 98.5 94 MET A CA 1
ATOM 734 C C . MET A 1 94 ? -5.023 25.25 19.375 1 98.5 94 MET A C 1
ATOM 736 O O . MET A 1 94 ? -4.371 26.281 19.531 1 98.5 94 MET A O 1
ATOM 740 N N . LYS A 1 95 ? -6.234 25.109 19.703 1 97.38 95 LYS A N 1
ATOM 741 C CA . LYS A 1 95 ? -7.023 26.219 20.25 1 97.38 95 LYS A CA 1
ATOM 742 C C . LYS A 1 95 ? -6.418 26.75 21.547 1 97.38 95 LYS A C 1
ATOM 744 O O . LYS A 1 95 ? -6.297 27.953 21.734 1 97.38 95 LYS A O 1
ATOM 749 N N . ASN A 1 96 ? -6.051 25.891 22.375 1 97.81 96 ASN A N 1
ATOM 750 C CA . ASN A 1 96 ? -5.492 26.25 23.672 1 97.81 96 ASN A CA 1
ATOM 751 C C . ASN A 1 96 ? -4.137 26.938 23.531 1 97.81 96 ASN A C 1
ATOM 753 O O . ASN A 1 96 ? -3.643 27.562 24.469 1 97.81 96 ASN A O 1
ATOM 757 N N . ASN A 1 97 ? -3.559 26.844 22.406 1 97.62 97 ASN A N 1
ATOM 758 C CA . ASN A 1 97 ? -2.297 27.516 22.125 1 97.62 97 ASN A CA 1
ATOM 759 C C . ASN A 1 97 ? -2.484 28.688 21.156 1 97.62 97 ASN A C 1
ATOM 761 O O . ASN A 1 97 ? -1.531 29.109 20.5 1 97.62 97 ASN A O 1
ATOM 765 N N . ASP A 1 98 ? -3.748 29.094 21.016 1 96.12 98 ASP A N 1
ATOM 766 C CA . ASP A 1 98 ? -4.133 30.281 20.234 1 96.12 98 ASP A CA 1
ATOM 767 C C . ASP A 1 98 ? -3.762 30.109 18.766 1 96.12 98 ASP A C 1
ATOM 769 O O . ASP A 1 98 ? -3.273 31.047 18.141 1 96.12 98 ASP A O 1
ATOM 773 N N . ILE A 1 99 ? -3.855 28.922 18.266 1 97.38 99 ILE A N 1
ATOM 774 C CA . ILE A 1 99 ? -3.633 28.641 16.859 1 97.38 99 ILE A CA 1
ATOM 775 C C . ILE A 1 99 ? -4.973 28.406 16.156 1 97.38 99 ILE A C 1
ATOM 777 O O . ILE A 1 99 ? -5.77 27.578 16.609 1 97.38 99 ILE A O 1
ATOM 781 N N . THR A 1 100 ? -5.207 29.156 15.133 1 96.88 100 THR A N 1
ATOM 782 C CA . THR A 1 100 ? -6.426 29 14.352 1 96.88 100 THR A CA 1
ATOM 783 C C . THR A 1 100 ? -6.266 27.891 13.312 1 96.88 100 THR A C 1
ATOM 785 O O . THR A 1 100 ? -5.258 27.844 12.602 1 96.88 100 THR A O 1
ATOM 788 N N . VAL A 1 101 ? -7.262 27.031 13.242 1 97.25 101 VAL A N 1
ATOM 789 C CA . VAL A 1 101 ? -7.191 25.891 12.336 1 97.25 101 VAL A CA 1
ATOM 790 C C . VAL A 1 101 ? -8.266 26.016 11.258 1 97.25 101 VAL A C 1
ATOM 792 O O . VAL A 1 101 ? -9.461 25.891 11.539 1 97.25 101 VAL A O 1
ATOM 795 N N . ASN A 1 102 ? -7.848 26.25 10.008 1 95.81 102 ASN A N 1
ATOM 796 C CA . ASN A 1 102 ? -8.766 26.25 8.875 1 95.81 102 ASN A CA 1
ATOM 797 C C . ASN A 1 102 ? -8.953 24.859 8.297 1 95.81 102 ASN A C 1
ATOM 799 O O . ASN A 1 102 ? -10.055 24.484 7.902 1 95.81 102 ASN A O 1
ATOM 803 N N . THR A 1 103 ? -7.898 24.141 8.203 1 96.44 103 THR A N 1
ATOM 804 C CA . THR A 1 103 ? -7.891 22.781 7.645 1 96.44 103 THR A CA 1
ATOM 805 C C . THR A 1 103 ? -7.07 21.844 8.523 1 96.44 103 THR A C 1
ATOM 807 O O . THR A 1 103 ? -6 22.219 9.008 1 96.44 103 THR A O 1
ATOM 810 N N . MET A 1 104 ? -7.551 20.688 8.789 1 98.06 104 MET A N 1
ATOM 811 C CA . MET A 1 104 ? -6.828 19.609 9.438 1 98.06 104 MET A CA 1
ATOM 812 C C . MET A 1 104 ? -6.832 18.359 8.57 1 98.06 104 MET A C 1
ATOM 814 O O . MET A 1 104 ? -7.891 17.906 8.117 1 98.06 104 MET A O 1
ATOM 818 N N . TRP A 1 105 ? -5.656 17.844 8.336 1 98.5 105 TRP A N 1
ATOM 819 C CA . TRP A 1 105 ? -5.523 16.625 7.555 1 98.5 105 TRP A CA 1
ATOM 820 C C . TRP A 1 105 ? -5.52 15.398 8.461 1 98.5 105 TRP A C 1
ATOM 822 O O . TRP A 1 105 ? -4.953 15.422 9.555 1 98.5 105 TRP A O 1
ATOM 832 N N . ILE A 1 106 ? -6.129 14.312 8.031 1 98.75 106 ILE A N 1
ATOM 833 C CA . ILE A 1 106 ? -6.051 13.031 8.734 1 98.75 106 ILE A CA 1
ATOM 834 C C . ILE A 1 106 ? -5.387 11.992 7.836 1 98.75 106 ILE A C 1
ATOM 836 O O . ILE A 1 106 ? -5.727 11.875 6.656 1 98.75 106 ILE A O 1
ATOM 840 N N . GLN A 1 107 ? -4.43 11.359 8.375 1 98.88 107 GLN A N 1
ATOM 841 C CA . GLN A 1 107 ? -3.66 10.352 7.656 1 98.88 107 GLN A CA 1
ATOM 842 C C . GLN A 1 107 ? -4.367 9 7.684 1 98.88 107 GLN A C 1
ATOM 844 O O . GLN A 1 107 ? -4.578 8.422 8.75 1 98.88 107 GLN A O 1
ATOM 849 N N . ILE A 1 108 ? -4.793 8.555 6.52 1 98.75 108 ILE A N 1
ATOM 850 C CA . ILE A 1 108 ? -5.426 7.258 6.316 1 98.75 108 ILE A CA 1
ATOM 851 C C . ILE A 1 108 ? -4.523 6.371 5.465 1 98.75 108 ILE A C 1
ATOM 853 O O . ILE A 1 108 ? -4.797 6.145 4.281 1 98.75 108 ILE A O 1
ATOM 857 N N . THR A 1 109 ? -3.465 5.891 6.07 1 98.75 109 THR A N 1
ATOM 858 C CA . THR A 1 109 ? -2.465 5.078 5.383 1 98.75 109 THR A CA 1
ATOM 859 C C . THR A 1 109 ? -1.987 3.938 6.277 1 98.75 109 THR A C 1
ATOM 861 O O . THR A 1 109 ? -2.473 3.775 7.398 1 98.75 109 THR A O 1
ATOM 864 N N . SER A 1 110 ? -1.051 3.084 5.77 1 98.56 110 SER A N 1
ATOM 865 C CA . SER A 1 110 ? -0.47 1.97 6.512 1 98.56 110 SER A CA 1
ATOM 866 C C . SER A 1 110 ? -1.551 1.022 7.02 1 98.56 110 SER A C 1
ATOM 868 O O . SER A 1 110 ? -1.709 0.849 8.234 1 98.56 110 SER A O 1
ATOM 870 N N . PRO A 1 111 ? -2.209 0.349 6.125 1 98.81 111 PRO A N 1
ATOM 871 C CA . PRO A 1 111 ? -3.377 -0.466 6.465 1 98.81 111 PRO A CA 1
ATOM 872 C C . PRO A 1 111 ? -3.111 -1.426 7.625 1 98.81 111 PRO A C 1
ATOM 874 O O . PRO A 1 111 ? -4.027 -1.749 8.383 1 98.81 111 PRO A O 1
ATOM 877 N N . ILE A 1 112 ? -1.888 -1.802 7.848 1 98.69 112 ILE A N 1
ATOM 878 C CA . ILE A 1 112 ? -1.587 -2.791 8.875 1 98.69 112 ILE A CA 1
ATOM 879 C C . ILE A 1 112 ? -1.928 -2.225 10.258 1 98.69 112 ILE A C 1
ATOM 881 O O . ILE A 1 112 ? -2.117 -2.977 11.211 1 98.69 112 ILE A O 1
ATOM 885 N N . ASN A 1 113 ? -1.991 -0.865 10.367 1 98.31 113 ASN A N 1
ATOM 886 C CA . ASN A 1 113 ? -2.273 -0.189 11.625 1 98.31 113 ASN A CA 1
ATOM 887 C C . ASN A 1 113 ? -3.773 -0.024 11.852 1 98.31 113 ASN A C 1
ATOM 889 O O . ASN A 1 113 ? -4.195 0.51 12.875 1 98.31 113 ASN A O 1
ATOM 893 N N . TRP A 1 114 ? -4.629 -0.439 10.945 1 98.69 114 TRP A N 1
ATOM 894 C CA . TRP A 1 114 ? -6.086 -0.365 11.031 1 98.69 114 TRP A CA 1
ATOM 895 C C . TRP A 1 114 ? -6.688 -1.745 11.273 1 98.69 114 TRP A C 1
ATOM 897 O O . TRP A 1 114 ? -6.145 -2.754 10.82 1 98.69 114 TRP A O 1
ATOM 907 N N . PRO A 1 115 ? -7.828 -1.771 12.008 1 97.31 115 PRO A N 1
ATOM 908 C CA . PRO A 1 115 ? -8.531 -3.057 12.078 1 97.31 115 PRO A CA 1
ATOM 909 C C . PRO A 1 115 ? -8.992 -3.551 10.711 1 97.31 115 PRO A C 1
ATOM 911 O O . PRO A 1 115 ? -9.367 -2.748 9.859 1 97.31 115 PRO A O 1
ATOM 914 N N . ASN A 1 116 ? -8.969 -4.902 10.555 1 96.88 116 ASN A N 1
ATOM 915 C CA . ASN A 1 116 ? -9.578 -5.477 9.359 1 96.88 116 ASN A CA 1
ATOM 916 C C . ASN A 1 116 ? -11.102 -5.516 9.469 1 96.88 116 ASN A C 1
ATOM 918 O O . ASN A 1 116 ? -11.695 -6.594 9.492 1 96.88 116 ASN A O 1
ATOM 922 N N . ASN A 1 117 ? -11.656 -4.426 9.602 1 98.12 117 ASN A N 1
ATOM 923 C CA . ASN A 1 117 ? -13.07 -4.102 9.719 1 98.12 117 ASN A CA 1
ATOM 924 C C . ASN A 1 117 ? -13.398 -2.762 9.07 1 98.12 117 ASN A C 1
ATOM 926 O O . ASN A 1 117 ? -13.367 -1.722 9.727 1 98.12 117 ASN A O 1
ATOM 930 N N . GLN A 1 118 ? -13.742 -2.797 7.805 1 98.31 118 GLN A N 1
ATOM 931 C CA . GLN A 1 118 ? -13.867 -1.598 6.984 1 98.31 118 GLN A CA 1
ATOM 932 C C . GLN A 1 118 ? -15.047 -0.741 7.434 1 98.31 118 GLN A C 1
ATOM 934 O O . GLN A 1 118 ? -14.992 0.488 7.359 1 98.31 118 GLN A O 1
ATOM 939 N N . GLN A 1 119 ? -16.062 -1.405 7.918 1 97.88 119 GLN A N 1
ATOM 940 C CA . GLN A 1 119 ? -17.203 -0.638 8.414 1 97.88 119 GLN A CA 1
ATOM 941 C C . GLN A 1 119 ? -16.812 0.191 9.641 1 97.88 119 GLN A C 1
ATOM 943 O O . GLN A 1 119 ? -17.203 1.354 9.758 1 97.88 119 GLN A O 1
ATOM 948 N N . ALA A 1 120 ? -16.062 -0.414 10.516 1 98.19 120 ALA A N 1
ATOM 949 C CA . ALA A 1 120 ? -15.578 0.302 11.695 1 98.19 120 ALA A CA 1
ATOM 950 C C . ALA A 1 120 ? -14.641 1.437 11.305 1 98.19 120 ALA A C 1
ATOM 952 O O . ALA A 1 120 ? -14.664 2.512 11.906 1 98.19 120 ALA A O 1
ATOM 953 N N . ASN A 1 121 ? -13.773 1.158 10.32 1 98.69 121 ASN A N 1
ATOM 954 C CA . ASN A 1 121 ? -12.852 2.182 9.852 1 98.69 121 ASN A CA 1
ATOM 955 C C . ASN A 1 121 ? -13.586 3.387 9.273 1 98.69 121 ASN A C 1
ATOM 957 O O . ASN A 1 121 ? -13.234 4.531 9.57 1 98.69 121 ASN A O 1
ATOM 961 N N . ILE A 1 122 ? -14.602 3.098 8.461 1 97.88 122 ILE A N 1
ATOM 962 C CA . ILE A 1 122 ? -15.414 4.156 7.867 1 97.88 122 ILE A CA 1
ATOM 963 C C . ILE A 1 122 ? -16.062 4.984 8.977 1 97.88 122 ILE A C 1
ATOM 965 O O . ILE A 1 122 ? -16.047 6.215 8.93 1 97.88 122 ILE A O 1
ATOM 969 N N . ALA A 1 123 ? -16.609 4.316 9.953 1 97.81 123 ALA A N 1
ATOM 970 C CA . ALA A 1 123 ? -17.266 5.008 11.062 1 97.81 123 ALA A CA 1
ATOM 971 C C . ALA A 1 123 ? -16.266 5.918 11.789 1 97.81 123 ALA A C 1
ATOM 973 O O . ALA A 1 123 ? -16.609 7.047 12.148 1 97.81 123 ALA A O 1
ATOM 974 N N . PHE A 1 124 ? -15.109 5.43 12.008 1 98.62 124 PHE A N 1
ATOM 975 C CA . PHE A 1 124 ? -14.062 6.203 12.664 1 98.62 124 PHE A CA 1
ATOM 976 C C . PHE A 1 124 ? -13.734 7.465 11.867 1 98.62 124 PHE A C 1
ATOM 978 O O . PHE A 1 124 ? -13.664 8.555 12.438 1 98.62 124 PHE A O 1
ATOM 985 N N . ILE A 1 125 ? -13.555 7.328 10.602 1 97.94 125 ILE A N 1
ATOM 986 C CA . ILE A 1 125 ? -13.203 8.438 9.719 1 97.94 125 ILE A CA 1
ATOM 987 C C . ILE A 1 125 ? -14.352 9.438 9.664 1 97.94 125 ILE A C 1
ATOM 989 O O . ILE A 1 125 ? -14.133 10.648 9.766 1 97.94 125 ILE A O 1
ATOM 993 N N . GLN A 1 126 ? -15.555 8.922 9.562 1 96.62 126 GLN A N 1
ATOM 994 C CA . GLN A 1 126 ? -16.734 9.781 9.523 1 96.62 126 GLN A CA 1
ATOM 995 C C . GLN A 1 126 ? -16.875 10.562 10.82 1 96.62 126 GLN A C 1
ATOM 997 O O . GLN A 1 126 ? -17.25 11.742 10.805 1 96.62 126 GLN A O 1
ATOM 1002 N N . ASP A 1 127 ? -16.625 9.906 11.938 1 97.69 127 ASP A N 1
ATOM 1003 C CA . ASP A 1 127 ? -16.672 10.586 13.227 1 97.69 127 ASP A CA 1
ATOM 1004 C C . ASP A 1 127 ? -15.734 11.789 13.25 1 97.69 127 ASP A C 1
ATOM 1006 O O . ASP A 1 127 ? -16.094 12.867 13.734 1 97.69 127 ASP A O 1
ATOM 1010 N N . PHE A 1 128 ? -14.578 11.578 12.734 1 98.19 128 PHE A N 1
ATOM 1011 C CA . PHE A 1 128 ? -13.594 12.648 12.656 1 98.19 128 PHE A CA 1
ATOM 1012 C C . PHE A 1 128 ? -14.094 13.789 11.789 1 98.19 128 PHE A C 1
ATOM 1014 O O . PHE A 1 128 ? -14.039 14.953 12.195 1 98.19 128 PHE A O 1
ATOM 1021 N N . MET A 1 129 ? -14.602 13.5 10.664 1 96.38 129 MET A N 1
ATOM 1022 C CA . MET A 1 129 ? -15.039 14.484 9.68 1 96.38 129 MET A CA 1
ATOM 1023 C C . MET A 1 129 ? -16.234 15.281 10.188 1 96.38 129 MET A C 1
ATOM 1025 O O . MET A 1 129 ? -16.297 16.5 10.039 1 96.38 129 MET A O 1
ATOM 1029 N N . ILE A 1 130 ? -17.188 14.555 10.711 1 96.25 130 ILE A N 1
ATOM 1030 C CA . ILE A 1 130 ? -18.391 15.188 11.219 1 96.25 130 ILE A CA 1
ATOM 1031 C C . ILE A 1 130 ? -18.031 16.141 12.352 1 96.25 130 ILE A C 1
ATOM 1033 O O . ILE A 1 130 ? -18.562 17.266 12.422 1 96.25 130 ILE A O 1
ATOM 1037 N N . ARG A 1 131 ? -17.125 15.695 13.18 1 98.19 131 ARG A N 1
ATOM 1038 C CA . ARG A 1 131 ? -16.719 16.547 14.289 1 98.19 131 ARG A CA 1
ATOM 1039 C C . ARG A 1 131 ? -16.016 17.797 13.789 1 98.19 131 ARG A C 1
ATOM 1041 O O . ARG A 1 131 ? -16.25 18.891 14.305 1 98.19 131 ARG A O 1
ATOM 1048 N N . ALA A 1 132 ? -15.141 17.641 12.828 1 97.5 132 ALA A N 1
ATOM 1049 C CA . ALA A 1 132 ? -14.453 18.781 12.227 1 97.5 132 ALA A CA 1
ATOM 1050 C C . ALA A 1 132 ? -15.453 19.781 11.656 1 97.5 132 ALA A C 1
ATOM 1052 O O . ALA A 1 132 ? -15.297 20.984 11.828 1 97.5 132 ALA A O 1
ATOM 1053 N N . LYS A 1 133 ? -16.453 19.266 11 1 95.12 133 LYS A N 1
ATOM 1054 C CA . LYS A 1 133 ? -17.469 20.109 10.398 1 95.12 133 LYS A CA 1
ATOM 1055 C C . LYS A 1 133 ? -18.203 20.938 11.453 1 95.12 133 LYS A C 1
ATOM 1057 O O . LYS A 1 133 ? -18.562 22.094 11.219 1 95.12 133 LYS A O 1
ATOM 1062 N N . GLN A 1 134 ? -18.406 20.406 12.547 1 97.31 134 GLN A N 1
ATOM 1063 C CA . GLN A 1 134 ? -19.078 21.094 13.641 1 97.31 134 GLN A CA 1
ATOM 1064 C C . GLN A 1 134 ? -18.281 22.312 14.094 1 97.31 134 GLN A C 1
ATOM 1066 O O . GLN A 1 134 ? -18.859 23.297 14.562 1 97.31 134 GLN A O 1
ATOM 1071 N N . TYR A 1 135 ? -17.031 22.234 13.945 1 97.44 135 TYR A N 1
ATOM 1072 C CA . TYR A 1 135 ? -16.156 23.344 14.336 1 97.44 135 TYR A CA 1
ATOM 1073 C C . TYR A 1 135 ? -15.781 24.188 13.125 1 97.44 135 TYR A C 1
ATOM 1075 O O . TYR A 1 135 ? -14.914 25.062 13.219 1 97.44 135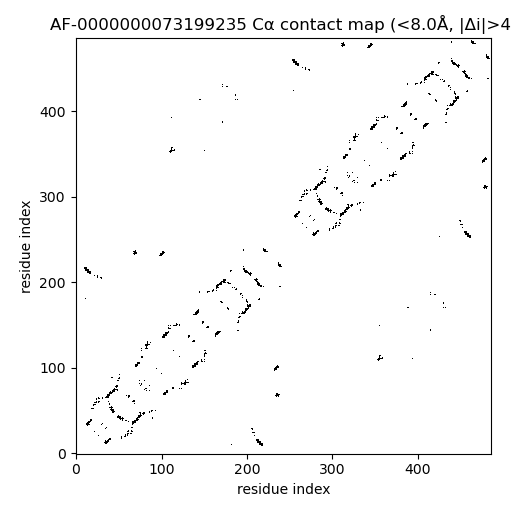 TYR A O 1
ATOM 1083 N N . ARG A 1 136 ? -16.281 23.844 11.984 1 95.5 136 ARG A N 1
ATOM 1084 C CA . ARG A 1 136 ? -16.047 24.562 10.734 1 95.5 136 ARG A CA 1
ATOM 1085 C C . ARG A 1 136 ? -14.586 24.438 10.312 1 95.5 136 ARG A C 1
ATOM 1087 O O . ARG A 1 136 ? -13.992 25.406 9.836 1 95.5 136 ARG A O 1
ATOM 1094 N N . VAL A 1 137 ? -14.031 23.328 10.656 1 96.5 137 VAL A N 1
ATOM 1095 C CA . VAL A 1 137 ? -12.688 22.969 10.203 1 96.5 137 VAL A CA 1
ATOM 1096 C C . VAL A 1 137 ? -12.773 22.109 8.953 1 96.5 137 VAL A C 1
ATOM 1098 O O . VAL A 1 137 ? -13.484 21.094 8.93 1 96.5 137 VAL A O 1
ATOM 1101 N N . ASN A 1 138 ? -12.109 22.547 7.859 1 94.62 138 ASN A N 1
ATOM 1102 C CA . ASN A 1 138 ? -12.016 21.703 6.676 1 94.62 138 ASN A CA 1
ATOM 1103 C C . ASN A 1 138 ? -11.164 20.469 6.938 1 94.62 138 ASN A C 1
ATOM 1105 O O . ASN A 1 138 ? -10.188 20.531 7.684 1 94.62 138 ASN A O 1
ATOM 1109 N N . VAL A 1 139 ? -11.555 19.406 6.281 1 95.81 139 VAL A N 1
ATOM 1110 C CA . VAL A 1 139 ? -10.789 18.172 6.453 1 95.81 139 VAL A CA 1
ATOM 1111 C C . VAL A 1 139 ? -10.117 17.797 5.137 1 95.81 139 VAL A C 1
ATOM 1113 O O . VAL A 1 139 ? -10.734 17.875 4.07 1 95.81 139 VAL A O 1
ATOM 1116 N N . GLY A 1 140 ? -8.852 17.5 5.168 1 96.31 140 GLY A N 1
ATOM 1117 C CA . GLY A 1 140 ? -8.141 16.812 4.102 1 96.31 140 GLY A CA 1
ATOM 1118 C C . GLY A 1 140 ? -7.727 15.398 4.469 1 96.31 140 GLY A C 1
ATOM 1119 O O . GLY A 1 140 ? -7.539 15.094 5.648 1 96.31 140 GLY A O 1
ATOM 1120 N N . LEU A 1 141 ? -7.652 14.555 3.5 1 97.5 141 LEU A N 1
ATOM 1121 C CA . LEU A 1 141 ? -7.258 13.172 3.734 1 97.5 141 LEU A CA 1
ATOM 1122 C C . LEU A 1 141 ? -5.914 12.867 3.076 1 97.5 141 LEU A C 1
ATOM 1124 O O . LEU A 1 141 ? -5.723 13.156 1.891 1 97.5 141 LEU A O 1
ATOM 1128 N N . TYR A 1 142 ? -4.984 12.438 3.848 1 98.5 142 TYR A N 1
ATOM 1129 C CA . TYR A 1 142 ? -3.742 11.875 3.326 1 98.5 142 TYR A CA 1
ATOM 1130 C C . TYR A 1 142 ? -3.869 10.367 3.123 1 98.5 142 TYR A C 1
ATOM 1132 O O . TYR A 1 142 ? -3.975 9.617 4.09 1 98.5 142 TYR A O 1
ATOM 1140 N N . THR A 1 143 ? -3.898 9.906 1.905 1 98.62 143 THR A N 1
ATOM 1141 C CA . THR A 1 143 ? -4.102 8.508 1.558 1 98.62 143 THR A CA 1
ATOM 1142 C C . THR A 1 143 ? -3.664 8.234 0.12 1 98.62 143 THR A C 1
ATOM 1144 O O . THR A 1 143 ? -2.844 8.969 -0.433 1 98.62 143 THR A O 1
ATOM 1147 N N . ASN A 1 144 ? -3.922 7.18 -0.454 1 98.12 144 ASN A N 1
ATOM 1148 C CA . ASN A 1 144 ? -3.926 6.82 -1.868 1 98.12 144 ASN A CA 1
ATOM 1149 C C . ASN A 1 144 ? -4.922 5.703 -2.162 1 98.12 144 ASN A C 1
ATOM 1151 O O . ASN A 1 144 ? -5.59 5.207 -1.253 1 98.12 144 ASN A O 1
ATOM 1155 N N . TRP A 1 145 ? -5.102 5.367 -3.402 1 97 145 TRP A N 1
ATOM 1156 C CA . TRP A 1 145 ? -6.141 4.426 -3.803 1 97 145 TRP A CA 1
ATOM 1157 C C . TRP A 1 145 ? -5.969 3.09 -3.092 1 97 145 TRP A C 1
ATOM 1159 O O . TRP A 1 145 ? -6.949 2.465 -2.684 1 97 145 TRP A O 1
ATOM 1169 N N . TYR A 1 146 ? -4.738 2.633 -2.943 1 98.44 146 TYR A N 1
ATOM 1170 C CA . TYR A 1 146 ? -4.43 1.318 -2.391 1 98.44 146 TYR A CA 1
ATOM 1171 C C . TYR A 1 146 ? -4.754 1.266 -0.901 1 98.44 146 TYR A C 1
ATOM 1173 O O . TYR A 1 146 ? -5.398 0.326 -0.432 1 98.44 146 TYR A O 1
ATOM 1181 N N . ASP A 1 147 ? -4.285 2.291 -0.14 1 98.81 147 ASP A N 1
ATOM 1182 C CA . ASP A 1 147 ? -4.59 2.387 1.283 1 98.81 147 ASP A CA 1
ATOM 1183 C C . ASP A 1 147 ? -6.094 2.539 1.512 1 98.81 147 ASP A C 1
ATOM 1185 O O . ASP A 1 147 ? -6.668 1.858 2.363 1 98.81 147 ASP A O 1
ATOM 1189 N N . TRP A 1 148 ? -6.719 3.398 0.717 1 98.44 148 TRP A N 1
ATOM 1190 C CA . TRP A 1 148 ? -8.148 3.684 0.853 1 98.44 148 TRP A CA 1
ATOM 1191 C C . TRP A 1 148 ? -8.977 2.428 0.618 1 98.44 148 TRP A C 1
ATOM 1193 O O . TRP A 1 148 ? -9.898 2.135 1.381 1 98.44 148 TRP A O 1
ATOM 1203 N N . GLN A 1 149 ? -8.602 1.695 -0.391 1 97.62 149 GLN A N 1
ATOM 1204 C CA . GLN A 1 149 ? -9.336 0.479 -0.724 1 97.62 149 GLN A CA 1
ATOM 1205 C C . GLN A 1 149 ? -9.273 -0.53 0.419 1 97.62 149 GLN A C 1
ATOM 1207 O O . GLN A 1 149 ? -10.297 -1.117 0.79 1 97.62 149 GLN A O 1
ATOM 1212 N N . GLN A 1 150 ? -8.109 -0.742 0.979 1 98.5 150 GLN A N 1
ATOM 1213 C CA . GLN A 1 150 ? -7.961 -1.71 2.061 1 98.5 150 GLN A CA 1
ATOM 1214 C C . GLN A 1 150 ? -8.703 -1.254 3.314 1 98.5 150 GLN A C 1
ATOM 1216 O O . GLN A 1 150 ? -9.414 -2.039 3.939 1 98.5 150 GLN A O 1
ATOM 1221 N N . ILE A 1 151 ? -8.57 0.021 3.637 1 98.75 151 ILE A N 1
ATOM 1222 C CA . ILE A 1 151 ? -9.023 0.536 4.926 1 98.75 151 ILE A CA 1
ATOM 1223 C C . ILE A 1 151 ? -10.539 0.746 4.891 1 98.75 151 ILE A C 1
ATOM 1225 O O . ILE A 1 151 ? -11.219 0.527 5.895 1 98.75 151 ILE A O 1
ATOM 1229 N N . THR A 1 152 ? -11.109 1.001 3.658 1 98.44 152 THR A N 1
ATOM 1230 C CA . THR A 1 152 ? -12.508 1.408 3.639 1 98.44 152 THR A CA 1
ATOM 1231 C C . THR A 1 152 ? -13.305 0.551 2.66 1 98.44 152 THR A C 1
ATOM 1233 O O . THR A 1 152 ? -14.5 0.785 2.451 1 98.44 152 THR A O 1
ATOM 1236 N N . ALA A 1 153 ? -12.68 -0.431 2.057 1 97 153 ALA A N 1
ATOM 1237 C CA . ALA A 1 153 ? -13.312 -1.205 0.995 1 97 153 ALA A CA 1
ATOM 1238 C C . ALA A 1 153 ? -13.836 -0.293 -0.111 1 97 153 ALA A C 1
ATOM 1240 O O . ALA A 1 153 ? -14.953 -0.483 -0.605 1 97 153 ALA A O 1
ATOM 1241 N N . ASN A 1 154 ? -13.008 0.741 -0.354 1 95 154 ASN A N 1
ATOM 1242 C CA . ASN A 1 154 ? -13.305 1.696 -1.416 1 95 154 ASN A CA 1
ATOM 1243 C C . ASN A 1 154 ? -14.594 2.463 -1.14 1 95 154 ASN A C 1
ATOM 1245 O O . ASN A 1 154 ? -15.375 2.721 -2.057 1 95 154 ASN A O 1
ATOM 1249 N N . TRP A 1 155 ? -14.789 2.752 0.069 1 95.62 155 TRP A N 1
ATOM 1250 C CA . TRP A 1 155 ? -15.914 3.592 0.453 1 95.62 155 TRP A CA 1
ATOM 1251 C C . TRP A 1 155 ? -15.969 4.859 -0.396 1 95.62 155 TRP A C 1
ATOM 1253 O O . TRP A 1 155 ? -14.953 5.543 -0.561 1 95.62 155 TRP A O 1
ATOM 1263 N N . SER A 1 156 ? -17.109 4.988 -1.031 1 90.44 156 SER A N 1
ATOM 1264 C CA . SER A 1 156 ? -17.328 6.141 -1.901 1 90.44 156 SER A CA 1
ATOM 1265 C C . SER A 1 156 ? -18.625 6.867 -1.542 1 90.44 156 SER A C 1
ATOM 1267 O O . SER A 1 156 ? -19.641 6.23 -1.257 1 90.44 156 SER A O 1
ATOM 1269 N N . LYS A 1 157 ? -18.531 8.078 -1.31 1 80.62 157 LYS A N 1
ATOM 1270 C CA . LYS A 1 157 ? -19.672 8.953 -1.061 1 80.62 157 LYS A CA 1
ATOM 1271 C C . LYS A 1 157 ? -19.469 10.312 -1.73 1 80.62 157 LYS A C 1
ATOM 1273 O O . LYS A 1 157 ? -18.344 10.773 -1.896 1 80.62 157 LYS A O 1
ATOM 1278 N N . CYS A 1 158 ? -20.562 10.859 -2.01 1 72.44 158 CYS A N 1
ATOM 1279 C CA . CYS A 1 158 ? -20.547 12.172 -2.65 1 72.44 158 CYS A CA 1
ATOM 1280 C C . CYS A 1 158 ? -19.859 13.195 -1.759 1 72.44 158 CYS A C 1
ATOM 1282 O O . CYS A 1 158 ? -19.172 14.102 -2.254 1 72.44 158 CYS A O 1
ATOM 1284 N N . SER A 1 159 ? -19.953 13.023 -0.514 1 74.5 159 SER A N 1
ATOM 1285 C CA . SER A 1 159 ? -19.375 13.984 0.431 1 74.5 159 SER A CA 1
ATOM 1286 C C . SER A 1 159 ? -17.859 13.969 0.379 1 74.5 159 SER A C 1
ATOM 1288 O O . SER A 1 159 ? -17.219 14.938 0.787 1 74.5 159 SER A O 1
ATOM 1290 N N . LEU A 1 160 ? -17.312 12.898 -0.162 1 77 160 LEU A N 1
ATOM 1291 C CA . LEU A 1 160 ? -15.859 12.805 -0.247 1 77 160 LEU A CA 1
ATOM 1292 C C . LEU A 1 160 ? -15.312 13.797 -1.275 1 77 160 LEU A C 1
ATOM 1294 O O . LEU A 1 160 ? -14.141 14.164 -1.224 1 77 160 LEU A O 1
ATOM 1298 N N . GLN A 1 161 ? -16.109 14.188 -2.133 1 76.31 161 GLN A N 1
ATOM 1299 C CA . GLN A 1 161 ? -15.695 15.109 -3.188 1 76.31 161 GLN A CA 1
ATOM 1300 C C . GLN A 1 161 ? -15.375 16.484 -2.621 1 76.31 161 GLN A C 1
ATOM 1302 O O . GLN A 1 161 ? -14.656 17.266 -3.244 1 76.31 161 GLN A O 1
ATOM 1307 N N . GLN A 1 162 ? -15.875 16.734 -1.486 1 80.06 162 GLN A N 1
ATOM 1308 C CA . GLN A 1 162 ? -15.68 18.047 -0.888 1 80.06 162 GLN A CA 1
ATOM 1309 C C . GLN A 1 162 ? -14.406 18.094 -0.047 1 80.06 162 GLN A C 1
ATOM 1311 O O . GLN A 1 162 ? -13.977 19.156 0.39 1 80.06 162 GLN A O 1
ATOM 1316 N N . LEU A 1 163 ? -13.805 16.984 0.02 1 88.12 163 LEU A N 1
ATOM 1317 C CA . LEU A 1 163 ? -12.625 16.906 0.867 1 88.12 163 LEU A CA 1
ATOM 1318 C C . LEU A 1 163 ? -11.352 17.125 0.049 1 88.12 163 LEU A C 1
ATOM 1320 O O . LEU A 1 163 ? -11.328 16.844 -1.15 1 88.12 163 LEU A O 1
ATOM 1324 N N . LEU A 1 164 ? -10.391 17.719 0.693 1 93.12 164 LEU A N 1
ATOM 1325 C CA . LEU A 1 164 ? -9.078 17.828 0.072 1 93.12 164 LEU A CA 1
ATOM 1326 C C . LEU A 1 164 ? -8.352 16.484 0.089 1 93.12 164 LEU A C 1
ATOM 1328 O O . LEU A 1 164 ? -8.438 15.742 1.067 1 93.12 164 LEU A O 1
ATOM 1332 N N . LEU A 1 165 ? -7.684 16.203 -1.015 1 95.88 165 LEU A N 1
ATOM 1333 C CA . LEU A 1 165 ? -6.941 14.953 -1.106 1 95.88 165 LEU A CA 1
ATOM 1334 C C . LEU A 1 165 ? -5.441 15.211 -1.177 1 95.88 165 LEU A C 1
ATOM 1336 O O . LEU A 1 165 ? -4.98 15.984 -2.023 1 95.88 165 LEU A O 1
ATOM 1340 N N . TRP A 1 166 ? -4.73 14.711 -0.231 1 97.94 166 TRP A N 1
ATOM 1341 C CA . TRP A 1 166 ? -3.281 14.547 -0.187 1 97.94 166 TRP A CA 1
ATOM 1342 C C . TRP A 1 166 ? -2.895 13.094 -0.445 1 97.94 166 TRP A C 1
ATOM 1344 O O . TRP A 1 166 ? -2.908 12.266 0.473 1 97.94 166 TRP A O 1
ATOM 1354 N N . TYR A 1 167 ? -2.588 12.734 -1.779 1 98 167 TYR A N 1
ATOM 1355 C CA . TYR A 1 167 ? -2.252 11.344 -2.061 1 98 167 TYR A CA 1
ATOM 1356 C C . TYR A 1 167 ? -0.741 11.141 -2.084 1 98 167 TYR A C 1
ATOM 1358 O O . TYR A 1 167 ? 0.019 12.109 -2.193 1 98 167 TYR A O 1
ATOM 1366 N N . TRP A 1 168 ? -0.305 9.914 -1.907 1 98.44 168 TRP A N 1
ATOM 1367 C CA . TRP A 1 168 ? 1.126 9.633 -1.972 1 98.44 168 TRP A CA 1
ATOM 1368 C C . TRP A 1 168 ? 1.429 8.586 -3.039 1 98.44 168 TRP A C 1
ATOM 1370 O O . TRP A 1 168 ? 0.602 7.719 -3.314 1 98.44 168 TRP A O 1
ATOM 1380 N N . ASN A 1 169 ? 2.455 8.742 -3.701 1 97.75 169 ASN A N 1
ATOM 1381 C CA . ASN A 1 169 ? 3.041 7.793 -4.645 1 97.75 169 ASN A CA 1
ATOM 1382 C C . ASN A 1 169 ? 4.555 7.957 -4.734 1 97.75 169 ASN A C 1
ATOM 1384 O O . ASN A 1 169 ? 5.047 8.977 -5.223 1 97.75 169 ASN A O 1
ATOM 1388 N N . VAL A 1 170 ? 5.25 7.004 -4.176 1 97.12 170 VAL A N 1
ATOM 1389 C CA . VAL A 1 170 ? 6.711 6.988 -4.215 1 97.12 170 VAL A CA 1
ATOM 1390 C C . VAL A 1 170 ? 7.199 5.621 -4.691 1 97.12 170 VAL A C 1
ATOM 1392 O O . VAL A 1 170 ? 6.445 4.645 -4.68 1 97.12 170 VAL A O 1
ATOM 1395 N N . TYR A 1 171 ? 8.445 5.531 -5.078 1 94.88 171 TYR A N 1
ATOM 1396 C CA . TYR A 1 171 ? 9.016 4.277 -5.559 1 94.88 171 TYR A CA 1
ATOM 1397 C C . TYR A 1 171 ? 9.688 3.518 -4.422 1 94.88 171 TYR A C 1
ATOM 1399 O O . TYR A 1 171 ? 10.188 2.406 -4.621 1 94.88 171 TYR A O 1
ATOM 1407 N N . GLY A 1 172 ? 9.766 4.074 -3.26 1 94.12 172 GLY A N 1
ATOM 1408 C CA . GLY A 1 172 ? 10.477 3.594 -2.082 1 94.12 172 GLY A CA 1
ATOM 1409 C C . GLY A 1 172 ? 10.852 4.703 -1.117 1 94.12 172 GLY A C 1
ATOM 1410 O O . GLY A 1 172 ? 10.234 5.77 -1.119 1 94.12 172 GLY A O 1
ATOM 1411 N N . GLN A 1 173 ? 11.773 4.371 -0.263 1 93.38 173 GLN A N 1
ATOM 1412 C CA . GLN A 1 173 ? 12.281 5.367 0.674 1 93.38 173 GLN A CA 1
ATOM 1413 C C . GLN A 1 173 ? 13.664 5.859 0.259 1 93.38 173 GLN A C 1
ATOM 1415 O O . GLN A 1 173 ? 14.438 5.109 -0.336 1 93.38 173 GLN A O 1
ATOM 1420 N N . GLY A 1 174 ? 13.906 7.176 0.56 1 95.12 174 GLY A N 1
ATOM 1421 C CA . GLY A 1 174 ? 15.234 7.719 0.339 1 95.12 174 GLY A CA 1
ATOM 1422 C C . GLY A 1 174 ? 15.367 8.438 -0.989 1 95.12 174 GLY A C 1
ATOM 1423 O O . GLY A 1 174 ? 14.438 8.453 -1.795 1 95.12 174 GLY A O 1
ATOM 1424 N N . PRO A 1 175 ? 16.516 9.023 -1.227 1 95.44 175 PRO A N 1
ATOM 1425 C CA . PRO A 1 175 ? 16.734 9.898 -2.379 1 95.44 175 PRO A CA 1
ATOM 1426 C C . PRO A 1 175 ? 16.703 9.148 -3.707 1 95.44 175 PRO A C 1
ATOM 1428 O O . PRO A 1 175 ? 16.453 9.75 -4.758 1 95.44 175 PRO A O 1
ATOM 1431 N N . SER A 1 176 ? 16.938 7.832 -3.736 1 94.19 176 SER A N 1
ATOM 1432 C CA . SER A 1 176 ? 16.969 7.062 -4.977 1 94.19 176 SER A CA 1
ATOM 1433 C C . SER A 1 176 ? 15.578 6.613 -5.391 1 94.19 176 SER A C 1
ATOM 1435 O O . SER A 1 176 ? 15.398 6.031 -6.465 1 94.19 176 SER A O 1
ATOM 1437 N N . ALA A 1 177 ? 14.609 6.969 -4.613 1 96.44 177 ALA A N 1
ATOM 1438 C CA . ALA A 1 177 ? 13.266 6.438 -4.852 1 96.44 177 ALA A CA 1
ATOM 1439 C C . ALA A 1 177 ? 12.242 7.562 -4.93 1 96.44 177 ALA A C 1
ATOM 1441 O O . ALA A 1 177 ? 11.086 7.387 -4.543 1 96.44 177 ALA A O 1
ATOM 1442 N N . ILE A 1 178 ? 12.68 8.742 -5.34 1 96.69 178 ILE A N 1
ATOM 1443 C CA . ILE A 1 178 ? 11.828 9.922 -5.484 1 96.69 178 ILE A CA 1
ATOM 1444 C C . ILE A 1 178 ? 10.992 9.797 -6.758 1 96.69 178 ILE A C 1
ATOM 1446 O O . ILE A 1 178 ? 11.5 9.383 -7.805 1 96.69 178 ILE A O 1
ATOM 1450 N N . ASN A 1 179 ? 9.711 10.016 -6.672 1 97.38 179 ASN A N 1
ATOM 1451 C CA . ASN A 1 179 ? 8.82 10.086 -7.824 1 97.38 179 ASN A CA 1
ATOM 1452 C C . ASN A 1 179 ? 8.742 11.5 -8.391 1 97.38 179 ASN A C 1
ATOM 1454 O O . ASN A 1 179 ? 9.297 12.438 -7.805 1 97.38 179 ASN A O 1
ATOM 1458 N N . ALA A 1 180 ? 8.117 11.648 -9.578 1 95.88 180 ALA A N 1
ATOM 1459 C CA . ALA A 1 180 ? 7.941 12.961 -10.188 1 95.88 180 ALA A CA 1
ATOM 1460 C C . ALA A 1 180 ? 7.109 13.875 -9.297 1 95.88 180 ALA A C 1
ATOM 1462 O O . ALA A 1 180 ? 6.129 13.445 -8.695 1 95.88 180 ALA A O 1
ATOM 1463 N N . SER A 1 181 ? 7.496 15.125 -9.211 1 96 181 SER A N 1
ATOM 1464 C CA . SER A 1 181 ? 6.801 16.125 -8.398 1 96 181 SER A CA 1
ATOM 1465 C C . SER A 1 181 ? 5.684 16.797 -9.18 1 96 181 SER A C 1
ATOM 1467 O O . SER A 1 181 ? 5.699 18.016 -9.367 1 96 181 SER A O 1
ATOM 1469 N N . ASN A 1 182 ? 4.797 16.078 -9.648 1 94.81 182 ASN A N 1
ATOM 1470 C CA . ASN A 1 182 ? 3.6 16.516 -10.359 1 94.81 182 ASN A CA 1
ATOM 1471 C C . ASN A 1 182 ? 2.439 15.555 -10.156 1 94.81 182 ASN A C 1
ATOM 1473 O O . ASN A 1 182 ? 2.576 14.555 -9.438 1 94.81 182 ASN A O 1
ATOM 1477 N N . PHE A 1 183 ? 1.308 15.805 -10.766 1 95.12 183 PHE A N 1
ATOM 1478 C CA . PHE A 1 183 ? 0.108 15.016 -10.516 1 95.12 183 PHE A CA 1
ATOM 1479 C C . PHE A 1 183 ? -0.176 14.07 -11.68 1 95.12 183 PHE A C 1
ATOM 1481 O O . PHE A 1 183 ? -1.299 13.586 -11.836 1 95.12 183 PHE A O 1
ATOM 1488 N N . GLU A 1 184 ? 0.808 13.75 -12.547 1 93.5 184 GLU A N 1
ATOM 1489 C CA . GLU A 1 184 ? 0.578 13.008 -13.789 1 93.5 184 GLU A CA 1
ATOM 1490 C C . GLU A 1 184 ? 0.192 11.562 -13.5 1 93.5 184 GLU A C 1
ATOM 1492 O O . GLU A 1 184 ? -0.46 10.914 -14.32 1 93.5 184 GLU A O 1
ATOM 1497 N N . ASP A 1 185 ? 0.557 11.102 -12.344 1 95.06 185 ASP A N 1
ATOM 1498 C CA . ASP A 1 185 ? 0.312 9.703 -12.016 1 95.06 185 ASP A CA 1
ATOM 1499 C C . ASP A 1 185 ? -0.971 9.539 -11.203 1 95.06 185 ASP A C 1
ATOM 1501 O O . ASP A 1 185 ? -1.297 8.438 -10.758 1 95.06 185 ASP A O 1
ATOM 1505 N N . PHE A 1 186 ? -1.676 10.648 -11.055 1 96.31 186 PHE A N 1
ATOM 1506 C CA . PHE A 1 186 ? -2.93 10.547 -10.32 1 96.31 186 PHE A CA 1
ATOM 1507 C C . PHE A 1 186 ? -4.016 9.914 -11.18 1 96.31 186 PHE A C 1
ATOM 1509 O O . PHE A 1 186 ? -4.129 10.227 -12.375 1 96.31 186 PHE A O 1
ATOM 1516 N N . ARG A 1 187 ? -4.809 9.047 -10.594 1 96.12 187 ARG A N 1
ATOM 1517 C CA . ARG A 1 187 ? -6.043 8.508 -11.148 1 96.12 187 ARG A CA 1
ATOM 1518 C C . ARG A 1 187 ? -7.191 8.633 -10.148 1 96.12 187 ARG A C 1
ATOM 1520 O O . ARG A 1 187 ? -7.016 8.367 -8.961 1 96.12 187 ARG A O 1
ATOM 1527 N N . PRO A 1 188 ? -8.367 9.039 -10.602 1 92.94 188 PRO A N 1
ATOM 1528 C CA . PRO A 1 188 ? -9.5 9.156 -9.68 1 92.94 188 PRO A CA 1
ATOM 1529 C C . PRO A 1 188 ? -9.844 7.84 -8.992 1 92.94 188 PRO A C 1
ATOM 1531 O O . PRO A 1 188 ? -9.727 6.773 -9.594 1 92.94 188 PRO A O 1
ATOM 1534 N N . PHE A 1 189 ? -10.266 7.957 -7.711 1 93.88 189 PHE A N 1
ATOM 1535 C CA . PHE A 1 189 ? -10.734 6.809 -6.949 1 93.88 189 PHE A CA 1
ATOM 1536 C C . PHE A 1 189 ? -11.711 7.242 -5.855 1 93.88 189 PHE A C 1
ATOM 1538 O O . PHE A 1 189 ? -11.625 8.359 -5.352 1 93.88 189 PHE A O 1
ATOM 1545 N N . ALA A 1 190 ? -12.648 6.418 -5.477 1 92.19 190 ALA A N 1
ATOM 1546 C CA . ALA A 1 190 ? -13.578 6.543 -4.359 1 92.19 190 ALA A CA 1
ATOM 1547 C C . ALA A 1 190 ? -14.258 7.91 -4.363 1 92.19 190 ALA A C 1
ATOM 1549 O O . ALA A 1 190 ? -14.555 8.469 -3.305 1 92.19 190 ALA A O 1
ATOM 1550 N N . GLY A 1 191 ? -14.273 8.57 -5.504 1 88.56 191 GLY A N 1
ATOM 1551 C CA . GLY A 1 191 ? -14.914 9.875 -5.594 1 88.56 191 GLY A CA 1
ATOM 1552 C C . GLY A 1 191 ? -13.93 11.023 -5.617 1 88.56 191 GLY A C 1
ATOM 1553 O O . GLY A 1 191 ? -14.305 12.172 -5.855 1 88.56 191 GLY A O 1
ATOM 1554 N N . PHE A 1 192 ? -12.703 10.688 -5.316 1 92.06 192 PHE A N 1
ATOM 1555 C CA . PHE A 1 192 ? -11.656 11.688 -5.453 1 92.06 192 PHE A CA 1
ATOM 1556 C C . PHE A 1 192 ? -11.273 11.883 -6.914 1 92.06 192 PHE A C 1
ATOM 1558 O O . PHE A 1 192 ? -10.758 10.969 -7.555 1 92.06 192 PHE A O 1
ATOM 1565 N N . THR A 1 193 ? -11.43 13.07 -7.434 1 90.62 193 THR A N 1
ATOM 1566 C CA . THR A 1 193 ? -11.188 13.297 -8.859 1 90.62 193 THR A CA 1
ATOM 1567 C C . THR A 1 193 ? -10.016 14.242 -9.062 1 90.62 193 THR A C 1
ATOM 1569 O O . THR A 1 193 ? -9.398 14.258 -10.133 1 90.62 193 THR A O 1
ATOM 1572 N N . THR A 1 194 ? -9.75 15.102 -8 1 89.75 194 THR A N 1
ATOM 1573 C CA . THR A 1 194 ? -8.664 16.062 -8.094 1 89.75 194 THR A CA 1
ATOM 1574 C C . THR A 1 194 ? -7.855 16.109 -6.797 1 89.75 194 THR A C 1
ATOM 1576 O O . THR A 1 194 ? -8.414 16.328 -5.719 1 89.75 194 THR A O 1
ATOM 1579 N N . PRO A 1 195 ? -6.613 15.898 -6.906 1 93.69 195 PRO A N 1
ATOM 1580 C CA . PRO A 1 195 ? -5.797 16 -5.695 1 93.69 195 PRO A CA 1
ATOM 1581 C C . PRO A 1 195 ? -5.375 17.438 -5.391 1 93.69 195 PRO A C 1
ATOM 1583 O O . PRO A 1 195 ? -5.184 18.234 -6.312 1 93.69 195 PRO A O 1
ATOM 1586 N N . ALA A 1 196 ? -5.238 17.766 -4.152 1 94.38 196 ALA A N 1
ATOM 1587 C CA . ALA A 1 196 ? -4.715 19.062 -3.719 1 94.38 196 ALA A CA 1
ATOM 1588 C C . ALA A 1 196 ? -3.205 18.984 -3.49 1 94.38 196 ALA A C 1
ATOM 1590 O O . ALA A 1 196 ? -2.492 19.969 -3.709 1 94.38 196 ALA A O 1
ATOM 1591 N N . VAL A 1 197 ? -2.75 17.844 -2.998 1 97 197 VAL A N 1
ATOM 1592 C CA . VAL A 1 197 ? -1.352 17.656 -2.627 1 97 197 VAL A CA 1
ATOM 1593 C C . VAL A 1 197 ? -0.9 16.25 -3.023 1 97 197 VAL A C 1
ATOM 1595 O O . VAL A 1 197 ? -1.7 15.312 -3.021 1 97 197 VAL A O 1
ATOM 1598 N N . LYS A 1 198 ? 0.369 16.094 -3.357 1 98.12 198 LYS A N 1
ATOM 1599 C CA . LYS A 1 198 ? 1.004 14.797 -3.59 1 98.12 198 LYS A CA 1
ATOM 1600 C C . LYS A 1 198 ? 2.289 14.656 -2.779 1 98.12 198 LYS A C 1
ATOM 1602 O O . LYS A 1 198 ? 3.154 15.539 -2.826 1 98.12 198 LYS A O 1
ATOM 1607 N N . GLN A 1 199 ? 2.396 13.664 -2.002 1 98.75 199 GLN A N 1
ATOM 1608 C CA . GLN A 1 199 ? 3.705 13.266 -1.495 1 98.75 199 GLN A CA 1
ATOM 1609 C C . GLN A 1 199 ? 4.473 12.453 -2.535 1 98.75 199 GLN A C 1
ATOM 1611 O O . GLN A 1 199 ? 4.043 11.359 -2.918 1 98.75 199 GLN A O 1
ATOM 1616 N N . TYR A 1 200 ? 5.625 13.008 -2.971 1 98.38 200 TYR A N 1
ATOM 1617 C CA . TYR A 1 200 ? 6.348 12.383 -4.07 1 98.38 200 TYR A CA 1
ATOM 1618 C C . TYR A 1 200 ? 7.691 11.836 -3.604 1 98.38 200 TYR A C 1
ATOM 1620 O O . TYR A 1 200 ? 8.438 11.25 -4.391 1 98.38 200 TYR A O 1
ATOM 1628 N N . SER A 1 201 ? 7.977 12.008 -2.295 1 98.12 201 SER A N 1
ATOM 1629 C CA . SER A 1 201 ? 9.242 11.562 -1.719 1 98.12 201 SER A CA 1
ATOM 1630 C C . SER A 1 201 ? 9.109 11.305 -0.222 1 98.12 201 SER A C 1
ATOM 1632 O O . SER A 1 201 ? 8.445 12.07 0.487 1 98.12 201 SER A O 1
ATOM 1634 N N . GLN A 1 202 ? 9.758 10.18 0.203 1 97.88 202 GLN A N 1
ATOM 1635 C CA . GLN A 1 202 ? 9.719 9.812 1.615 1 97.88 202 GLN A CA 1
ATOM 1636 C C . GLN A 1 202 ? 11.125 9.555 2.156 1 97.88 202 GLN A C 1
ATOM 1638 O O . GLN A 1 202 ? 11.93 8.875 1.517 1 97.88 202 GLN A O 1
ATOM 1643 N N . GLY A 1 203 ? 11.375 10.133 3.268 1 97.06 203 GLY A N 1
ATOM 1644 C C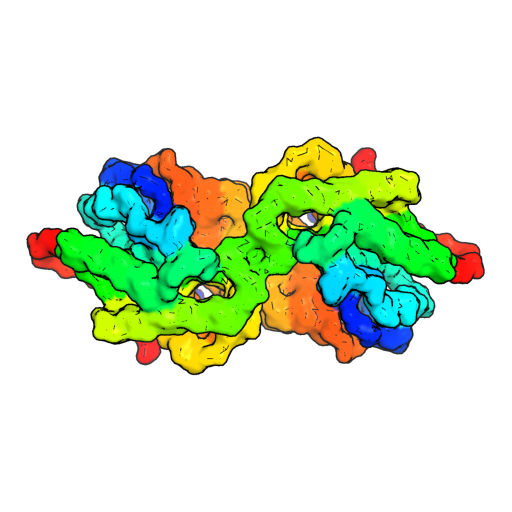A . GLY A 1 203 ? 12.602 9.82 3.984 1 97.06 203 GLY A CA 1
ATOM 1645 C C . GLY A 1 203 ? 13.844 10.375 3.311 1 97.06 203 GLY A C 1
ATOM 1646 O O . GLY A 1 203 ? 14.844 9.672 3.168 1 97.06 203 GLY A O 1
ATOM 1647 N N . VAL A 1 204 ? 13.797 11.586 2.924 1 97.75 204 VAL A N 1
ATOM 1648 C CA . VAL A 1 204 ? 14.961 12.203 2.299 1 97.75 204 VAL A CA 1
ATOM 1649 C C . VAL A 1 204 ? 15.516 13.305 3.203 1 97.75 204 VAL A C 1
ATOM 1651 O O . VAL A 1 204 ? 14.789 13.852 4.039 1 97.75 204 VAL A O 1
ATOM 1654 N N . SER A 1 205 ? 16.734 13.641 3 1 97.69 205 SER A N 1
ATOM 1655 C CA . SER A 1 205 ? 17.375 14.711 3.764 1 97.69 205 SER A CA 1
ATOM 1656 C C . SER A 1 205 ? 17.188 16.062 3.08 1 97.69 205 SER A C 1
ATOM 1658 O O . SER A 1 205 ? 17.578 16.234 1.926 1 97.69 205 SER A O 1
ATOM 1660 N N . VAL A 1 206 ? 16.578 16.984 3.752 1 98.06 206 VAL A N 1
ATOM 1661 C CA . VAL A 1 206 ? 16.453 18.391 3.352 1 98.06 206 VAL A CA 1
ATOM 1662 C C . VAL A 1 206 ? 17 19.297 4.457 1 98.06 206 VAL A C 1
ATOM 1664 O O . VAL A 1 206 ? 16.453 19.328 5.562 1 98.06 206 VAL A O 1
ATOM 1667 N N . CYS A 1 207 ? 18.078 20 4.121 1 98.31 207 CYS A N 1
ATOM 1668 C CA . CYS A 1 207 ? 18.688 20.906 5.09 1 98.31 207 CYS A CA 1
ATOM 1669 C C . CYS A 1 207 ? 19.047 20.172 6.371 1 98.31 207 CYS A C 1
ATOM 1671 O O . CYS A 1 207 ? 18.844 20.672 7.473 1 98.31 207 CYS A O 1
ATOM 1673 N N . GLY A 1 208 ? 19.469 18.906 6.211 1 97.12 208 GLY A N 1
ATOM 1674 C CA . GLY A 1 208 ? 19.969 18.125 7.332 1 97.12 208 GLY A CA 1
ATOM 1675 C C . GLY A 1 208 ? 18.875 17.422 8.117 1 97.12 208 GLY A C 1
ATOM 1676 O O . GLY A 1 208 ? 19.156 16.719 9.086 1 97.12 208 GLY A O 1
ATOM 1677 N N . ALA A 1 209 ? 17.656 17.594 7.742 1 97.75 209 ALA A N 1
ATOM 1678 C CA . ALA A 1 209 ? 16.531 16.938 8.398 1 97.75 209 ALA A CA 1
ATOM 1679 C C . ALA A 1 209 ? 15.906 15.875 7.496 1 97.75 209 ALA A C 1
ATOM 1681 O O . ALA A 1 209 ? 15.789 16.078 6.285 1 97.75 209 ALA A O 1
ATOM 1682 N N . TYR A 1 210 ? 15.484 14.719 8.102 1 96.75 210 TYR A N 1
ATOM 1683 C CA . TYR A 1 210 ? 14.766 13.688 7.352 1 96.75 210 TYR A CA 1
ATOM 1684 C C . TYR A 1 210 ? 13.281 14.023 7.262 1 96.75 210 TYR A C 1
ATOM 1686 O O . TYR A 1 210 ? 12.594 14.109 8.281 1 96.75 210 TYR A O 1
ATOM 1694 N N . VAL A 1 211 ? 12.828 14.25 6.055 1 98.31 211 VAL A N 1
ATOM 1695 C CA . VAL A 1 211 ? 11.461 14.695 5.832 1 98.31 211 VAL A CA 1
ATOM 1696 C C . VAL A 1 211 ? 10.859 13.953 4.637 1 98.31 211 VAL A C 1
ATOM 1698 O O . VAL A 1 211 ? 11.531 13.117 4.023 1 98.31 211 VAL A O 1
ATOM 1701 N N . ASN A 1 212 ? 9.586 14.094 4.418 1 98.81 212 ASN A N 1
ATOM 1702 C CA . ASN A 1 212 ? 8.93 13.773 3.15 1 98.81 212 ASN A CA 1
ATOM 1703 C C . ASN A 1 212 ? 8.641 15.039 2.338 1 98.81 212 ASN A C 1
ATOM 1705 O O . ASN A 1 212 ? 8.5 16.125 2.9 1 98.81 212 ASN A O 1
ATOM 1709 N N . GLN A 1 213 ? 8.617 14.898 1.038 1 98.75 213 GLN A N 1
ATOM 1710 C CA . GLN A 1 213 ? 8.414 16.047 0.159 1 98.75 213 GLN A CA 1
ATOM 1711 C C . GLN A 1 213 ? 7.066 15.977 -0.544 1 98.75 213 GLN A C 1
ATOM 1713 O O . GLN A 1 213 ? 6.629 14.898 -0.95 1 98.75 213 GLN A O 1
ATOM 1718 N N . ASN A 1 214 ? 6.461 17.094 -0.636 1 98.56 214 ASN A N 1
ATOM 1719 C CA . ASN A 1 214 ? 5.137 17.25 -1.232 1 98.56 214 ASN A CA 1
ATOM 1720 C C . ASN A 1 214 ? 5.125 18.328 -2.303 1 98.56 214 ASN A C 1
ATOM 1722 O O . ASN A 1 214 ? 5.945 19.25 -2.275 1 98.56 214 ASN A O 1
ATOM 1726 N N . VAL A 1 215 ? 4.219 18.219 -3.223 1 97.38 215 VAL A N 1
ATOM 1727 C CA . VAL A 1 215 ? 3.928 19.234 -4.227 1 97.38 215 VAL A CA 1
ATOM 1728 C C . VAL A 1 215 ? 2.438 19.562 -4.203 1 97.38 215 VAL A C 1
ATOM 1730 O O . VAL A 1 215 ? 1.605 18.703 -3.906 1 97.38 215 VAL A O 1
ATOM 1733 N N . TYR A 1 216 ? 2.084 20.766 -4.355 1 95.44 216 TYR A N 1
ATOM 1734 C CA . TYR A 1 216 ? 0.698 21.203 -4.457 1 95.44 216 TYR A CA 1
ATOM 1735 C C . TYR A 1 216 ? 0.559 22.344 -5.465 1 95.44 216 TYR A C 1
ATOM 1737 O O . TYR A 1 216 ? 1.551 22.969 -5.848 1 95.44 216 TYR A O 1
ATOM 1745 N N . SER A 1 217 ? -0.649 22.453 -6.051 1 85.69 217 SER A N 1
ATOM 1746 C CA . SER A 1 217 ? -0.862 23.484 -7.062 1 85.69 217 SER A CA 1
ATOM 1747 C C . SER A 1 217 ? -0.819 24.875 -6.453 1 85.69 217 SER A C 1
ATOM 1749 O O . SER A 1 217 ? -1.378 25.109 -5.379 1 85.69 217 SER A O 1
ATOM 1751 N N . ALA A 1 218 ? -0.219 25.812 -7.109 1 74.94 218 ALA A N 1
ATOM 1752 C CA . ALA A 1 218 ? -0.082 27.203 -6.648 1 74.94 218 ALA A CA 1
ATOM 1753 C C . ALA A 1 218 ? -1.44 27.891 -6.582 1 74.94 218 ALA A C 1
ATOM 1755 O O . ALA A 1 218 ? -1.627 28.828 -5.805 1 74.94 218 ALA A O 1
ATOM 1756 N N . VAL A 1 219 ? -2.215 27.406 -7.406 1 62.66 219 VAL A N 1
ATOM 1757 C CA . VAL A 1 219 ? -3.537 28.031 -7.398 1 62.66 219 VAL A CA 1
ATOM 1758 C C . VAL A 1 219 ? -4.289 27.625 -6.137 1 62.66 219 VAL A C 1
ATOM 1760 O O . VAL A 1 219 ? -5.207 28.312 -5.699 1 62.66 219 VAL A O 1
ATOM 1763 N N . ALA A 1 220 ? -3.777 26.672 -5.473 1 54.97 220 ALA A N 1
ATOM 1764 C CA . ALA A 1 220 ? -4.434 26.125 -4.285 1 54.97 220 ALA A CA 1
ATOM 1765 C C . ALA A 1 220 ? -3.959 26.828 -3.021 1 54.97 220 ALA A C 1
ATOM 1767 O O . ALA A 1 220 ? -4.312 26.422 -1.908 1 54.97 220 ALA A O 1
ATOM 1768 N N . SER A 1 221 ? -3.119 27.703 -3.184 1 51.12 221 SER A N 1
ATOM 1769 C CA . SER A 1 221 ? -2.557 28.328 -1.991 1 51.12 221 SER A CA 1
ATOM 1770 C C . SER A 1 221 ? -3.098 29.734 -1.8 1 51.12 221 SER A C 1
ATOM 1772 O O . SER A 1 221 ? -3.213 30.5 -2.762 1 51.12 221 SER A O 1
ATOM 1774 N N . GLN A 1 222 ? -3.836 30 -0.849 1 46.91 222 GLN A N 1
ATOM 1775 C CA . GLN A 1 222 ? -4.195 31.375 -0.509 1 46.91 222 GLN A CA 1
ATOM 1776 C C . GLN A 1 222 ? -3.039 32.094 0.191 1 46.91 222 GLN A C 1
ATOM 1778 O O . GLN A 1 222 ? -2.402 31.531 1.081 1 46.91 222 GLN A O 1
ATOM 1783 N N . SER A 1 223 ? -2.334 32.969 -0.579 1 41.78 223 SER A N 1
ATOM 1784 C CA . SER A 1 223 ? -1.323 33.812 0.072 1 41.78 223 SER A CA 1
ATOM 1785 C C . SER A 1 223 ? -1.88 34.469 1.324 1 41.78 223 SER A C 1
ATOM 1787 O O . SER A 1 223 ? -2.867 35.219 1.255 1 41.78 223 SER A O 1
ATOM 1789 N N . THR A 1 224 ? -2.084 33.875 2.334 1 39.41 224 THR A N 1
ATOM 1790 C CA . THR A 1 224 ? -2.529 34.719 3.439 1 39.41 224 THR A CA 1
ATOM 1791 C C . THR A 1 224 ? -1.393 35.594 3.936 1 39.41 224 THR A C 1
ATOM 1793 O O . THR A 1 224 ? -0.642 35.219 4.832 1 39.41 224 THR A O 1
ATOM 1796 N N . THR A 1 225 ? -0.693 36.25 2.949 1 36.28 225 THR A N 1
ATOM 1797 C CA . THR A 1 225 ? 0.233 37.219 3.518 1 36.28 225 THR A CA 1
ATOM 1798 C C . THR A 1 225 ? -0.513 38.25 4.375 1 36.28 225 THR A C 1
ATOM 1800 O O . THR A 1 225 ? -1.102 39.188 3.848 1 36.28 225 THR A O 1
ATOM 1803 N N . SER A 1 226 ? -1.478 37.938 5.062 1 33.28 226 SER A N 1
ATOM 1804 C CA . SER A 1 226 ? -1.945 39.094 5.82 1 33.28 226 SER A CA 1
ATOM 1805 C C . SER A 1 226 ? -0.794 39.781 6.551 1 33.28 226 SER A C 1
ATOM 1807 O O . SER A 1 226 ? -0.01 39.125 7.238 1 33.28 226 SER A O 1
ATOM 1809 N N . SER A 1 227 ? -0.313 40.906 6.051 1 34.16 227 SER A N 1
ATOM 1810 C CA . SER A 1 227 ? 0.608 41.906 6.59 1 34.16 227 SER A CA 1
ATOM 1811 C C . SER A 1 227 ? 0.446 42.062 8.102 1 34.16 227 SER A C 1
ATOM 1813 O O . SER A 1 227 ? 1.142 42.844 8.727 1 34.16 227 SER A O 1
ATOM 1815 N N . THR A 1 228 ? -0.866 42.094 8.57 1 35.09 228 THR A N 1
ATOM 1816 C CA . THR A 1 228 ? -0.973 42.688 9.891 1 35.09 228 THR A CA 1
ATOM 1817 C C . THR A 1 228 ? -0.227 41.875 10.93 1 35.09 228 THR A C 1
ATOM 1819 O O . THR A 1 228 ? -0.271 40.656 10.898 1 35.09 228 THR A O 1
ATOM 1822 N N . VAL A 1 229 ? 0.547 42.469 11.781 1 38.28 229 VAL A N 1
ATOM 1823 C CA . VAL A 1 229 ? 1.366 42.188 12.953 1 38.28 229 VAL A CA 1
ATOM 1824 C C . VAL A 1 229 ? 0.668 41.156 13.836 1 38.28 229 VAL A C 1
ATOM 1826 O O . VAL A 1 229 ? 1.014 41 15.008 1 38.28 229 VAL A O 1
ATOM 1829 N N . ASN A 1 230 ? -0.627 40.844 13.617 1 45 230 ASN A N 1
ATOM 1830 C CA . ASN A 1 230 ? -1.212 40.062 14.711 1 45 230 ASN A CA 1
ATOM 1831 C C . ASN A 1 230 ? -0.678 38.656 14.75 1 45 230 ASN A C 1
ATOM 1833 O O . ASN A 1 230 ? -0.587 37.969 13.719 1 45 230 ASN A O 1
ATOM 1837 N N . LYS A 1 231 ? 0.084 38.062 15.859 1 58.5 231 LYS A N 1
ATOM 1838 C CA . LYS A 1 231 ? 0.836 37 16.516 1 58.5 231 LYS A CA 1
ATOM 1839 C C . LYS A 1 231 ? 0.146 35.625 16.344 1 58.5 231 LYS A C 1
ATOM 1841 O O . LYS A 1 231 ? 0.585 34.625 16.906 1 58.5 231 LYS A O 1
ATOM 1846 N N . THR A 1 232 ? -1.016 35.562 15.594 1 83 232 THR A N 1
ATOM 1847 C CA . THR A 1 232 ? -1.723 34.281 15.695 1 83 232 THR A CA 1
ATOM 1848 C C . THR A 1 232 ? -1.369 33.375 14.523 1 83 232 THR A C 1
ATOM 1850 O O . THR A 1 232 ? -1.419 33.781 13.367 1 83 232 THR A O 1
ATOM 1853 N N . ILE A 1 233 ? -0.806 32.219 14.742 1 90.88 233 ILE A N 1
ATOM 1854 C CA . ILE A 1 233 ? -0.537 31.203 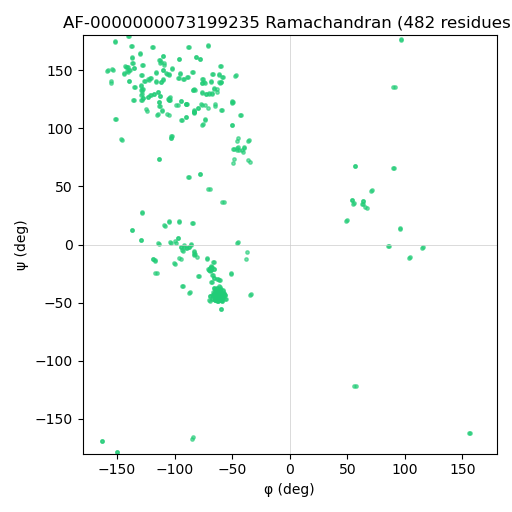13.734 1 90.88 233 I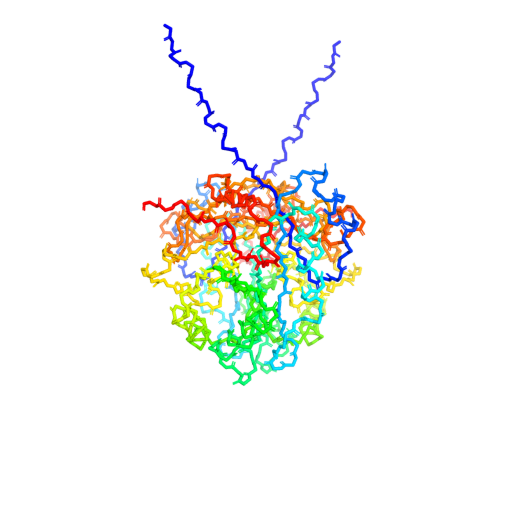LE A CA 1
ATOM 1855 C C . ILE A 1 233 ? -1.854 30.672 13.18 1 90.88 233 ILE A C 1
ATOM 1857 O O . ILE A 1 233 ? -2.74 30.266 13.945 1 90.88 233 ILE A O 1
ATOM 1861 N N . ILE A 1 234 ? -2.061 30.812 11.852 1 88.94 234 ILE A N 1
ATOM 1862 C CA . ILE A 1 234 ? -3.174 30.188 11.141 1 88.94 234 ILE A CA 1
ATOM 1863 C C . ILE A 1 234 ? -2.672 29.016 10.312 1 88.94 234 ILE A C 1
ATOM 1865 O O . ILE A 1 234 ? -1.712 29.141 9.547 1 88.94 234 ILE A O 1
ATOM 1869 N N . VAL A 1 235 ? -3.293 27.844 10.562 1 93.25 235 VAL A N 1
ATOM 1870 C CA . VAL A 1 235 ? -2.885 26.672 9.805 1 93.25 235 VAL A CA 1
ATOM 1871 C C . VAL A 1 235 ? -3.982 26.281 8.812 1 93.25 235 VAL A C 1
ATOM 1873 O O . VAL A 1 235 ? -5.168 26.5 9.078 1 93.25 235 VAL A O 1
ATOM 1876 N N . GLY A 1 236 ? -3.609 25.562 7.703 1 91.19 236 GLY A N 1
ATOM 1877 C CA . GLY A 1 236 ? -4.535 25.234 6.629 1 91.19 236 GLY A CA 1
ATOM 1878 C C . GLY A 1 236 ? -4.582 26.297 5.539 1 91.19 236 GLY A C 1
ATOM 1879 O O . GLY A 1 236 ? -5.641 26.859 5.266 1 91.19 236 GLY A O 1
ATOM 1880 N N . THR A 1 237 ? -3.559 26.469 4.859 1 82.19 237 THR A N 1
ATOM 1881 C CA . THR A 1 237 ? -3.412 27.531 3.877 1 82.19 237 THR A CA 1
ATOM 1882 C C . THR A 1 237 ? -3.645 27 2.463 1 82.19 237 THR A C 1
ATOM 1884 O O . THR A 1 237 ? -3.791 27.781 1.521 1 82.19 237 THR A O 1
ATOM 1887 N N . ILE A 1 238 ? -3.605 25.734 2.266 1 82.38 238 ILE A N 1
ATOM 1888 C CA . ILE A 1 238 ? -3.893 25.125 0.976 1 82.38 238 ILE A CA 1
ATOM 1889 C C . ILE A 1 238 ? -5.402 24.969 0.803 1 82.38 238 ILE A C 1
ATOM 1891 O O . ILE A 1 238 ? -6.066 24.344 1.628 1 82.38 238 ILE A O 1
ATOM 1895 N N . VAL A 1 239 ? -5.906 25.75 -0.179 1 71.25 239 VAL A N 1
ATOM 1896 C CA . VAL A 1 239 ? -7.344 25.719 -0.424 1 71.25 239 VAL A CA 1
ATOM 1897 C C . VAL A 1 239 ? -7.625 25.047 -1.768 1 71.25 239 VAL A C 1
ATOM 1899 O O . VAL A 1 239 ? -6.805 25.125 -2.686 1 71.25 239 VAL A O 1
ATOM 1902 N N . GLY A 1 240 ? -8.32 23.859 -1.811 1 59.47 240 GLY A N 1
ATOM 1903 C CA . GLY A 1 240 ? -8.68 23.203 -3.064 1 59.47 240 GLY A CA 1
ATOM 1904 C C . GLY A 1 240 ? -9.305 24.156 -4.07 1 59.47 240 GLY A C 1
ATOM 1905 O O . GLY A 1 240 ? -9.664 25.281 -3.725 1 59.47 240 GLY A O 1
ATOM 1906 N N . SER A 1 241 ? -9.055 24 -5.473 1 44.75 241 SER A N 1
ATOM 1907 C CA . SER A 1 241 ? -9.742 24.812 -6.473 1 44.75 241 SER A CA 1
ATOM 1908 C C . SER A 1 241 ? -11.234 24.906 -6.18 1 44.75 241 SER A C 1
ATOM 1910 O O . SER A 1 241 ? -11.906 23.891 -6.023 1 44.75 241 SER A O 1
ATOM 1912 N N . LEU A 1 242 ? -11.656 25.812 -5.32 1 35.81 242 LEU A N 1
ATOM 1913 C CA . LEU A 1 242 ? -13.094 26.047 -5.242 1 35.81 242 LEU A CA 1
ATOM 1914 C C . LEU A 1 242 ? -13.695 26.172 -6.637 1 35.81 242 LEU A C 1
ATOM 1916 O O . LEU A 1 242 ? -13.219 26.953 -7.461 1 35.81 242 LEU A O 1
ATOM 1920 N N . ASN A 1 243 ? -14.117 25.031 -7.219 1 31.44 243 ASN A N 1
ATOM 1921 C CA . ASN A 1 243 ? -15.031 25.344 -8.312 1 31.44 243 ASN A CA 1
ATOM 1922 C C . ASN A 1 243 ? -16.141 26.297 -7.867 1 31.44 243 ASN A C 1
ATOM 1924 O O . ASN A 1 243 ? -16.656 26.172 -6.762 1 31.44 243 ASN A O 1
ATOM 1928 N N . MET B 1 1 ? 33.25 7.914 -36.344 1 24.67 1 MET B N 1
ATOM 1929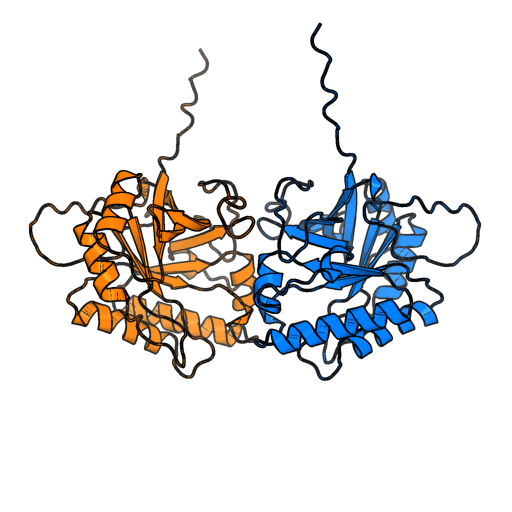 C CA . MET B 1 1 ? 32 7.145 -36.406 1 24.67 1 MET B CA 1
ATOM 1930 C C . MET B 1 1 ? 31.625 6.602 -35.031 1 24.67 1 MET B C 1
ATOM 1932 O O . MET B 1 1 ? 32.375 5.863 -34.406 1 24.67 1 MET B O 1
ATOM 1936 N N . VAL B 1 2 ? 30.875 7.352 -34.156 1 35.88 2 VAL B N 1
ATOM 1937 C CA . VAL B 1 2 ? 30.516 6.922 -32.812 1 35.88 2 VAL B CA 1
ATOM 1938 C C . VAL B 1 2 ? 29.734 5.609 -32.875 1 35.88 2 VAL B C 1
ATOM 1940 O O . VAL B 1 2 ? 28.844 5.453 -33.719 1 35.88 2 VAL B O 1
ATOM 1943 N N . PRO B 1 3 ? 30.312 4.555 -32.312 1 35.31 3 PRO B N 1
ATOM 1944 C CA . PRO B 1 3 ? 29.562 3.297 -32.406 1 35.31 3 PRO B CA 1
ATOM 1945 C C . PRO B 1 3 ? 28.109 3.436 -31.969 1 35.31 3 PRO B C 1
ATOM 1947 O O . PRO B 1 3 ? 27.797 4.277 -31.125 1 35.31 3 PRO B O 1
ATOM 1950 N N . LEU B 1 4 ? 27.109 3.133 -32.781 1 35.56 4 LEU B N 1
ATOM 1951 C CA . LEU B 1 4 ? 25.688 3.039 -32.5 1 35.56 4 LEU B CA 1
ATOM 1952 C C . LEU B 1 4 ? 25.453 2.285 -31.188 1 35.56 4 LEU B C 1
ATOM 1954 O O . LEU B 1 4 ? 25.844 1.128 -31.062 1 35.56 4 LEU B O 1
ATOM 1958 N N . GLN B 1 5 ? 25.547 2.826 -30.047 1 35.38 5 GLN B N 1
ATOM 1959 C CA . GLN B 1 5 ? 25.125 2.168 -28.812 1 35.38 5 GLN B CA 1
ATOM 1960 C C . GLN B 1 5 ? 23.812 1.428 -29.016 1 35.38 5 GLN B C 1
ATOM 1962 O O . GLN B 1 5 ? 22.797 2.033 -29.375 1 35.38 5 GLN B O 1
ATOM 1967 N N . VAL B 1 6 ? 23.719 0.223 -29.562 1 37.09 6 VAL B N 1
ATOM 1968 C CA . VAL B 1 6 ? 22.562 -0.664 -29.594 1 37.09 6 VAL B CA 1
ATOM 1969 C C . VAL B 1 6 ? 21.828 -0.608 -28.266 1 37.09 6 VAL B C 1
ATOM 1971 O O . VAL B 1 6 ? 22.375 -0.952 -27.219 1 37.09 6 VAL B O 1
ATOM 1974 N N . GLU B 1 7 ? 20.969 0.305 -28 1 39.84 7 GLU B N 1
ATOM 1975 C CA . GLU B 1 7 ? 20.031 0.292 -26.875 1 39.84 7 GLU B CA 1
ATOM 1976 C C . GLU B 1 7 ? 19.547 -1.124 -26.594 1 39.84 7 GLU B C 1
ATOM 1978 O O . GLU B 1 7 ? 19.078 -1.823 -27.484 1 39.84 7 GLU B O 1
ATOM 1983 N N . LYS B 1 8 ? 20.125 -1.877 -25.812 1 43.75 8 LYS B N 1
ATOM 1984 C CA . LYS B 1 8 ? 19.719 -3.199 -25.359 1 43.75 8 LYS B CA 1
ATOM 1985 C C . LYS B 1 8 ? 18.203 -3.279 -25.203 1 43.75 8 LYS B C 1
ATOM 1987 O O . LYS B 1 8 ? 17.625 -2.619 -24.328 1 43.75 8 LYS B O 1
ATOM 1992 N N . GLN B 1 9 ? 17.438 -3.314 -26.156 1 47.47 9 GLN B N 1
ATOM 1993 C CA . GLN B 1 9 ? 15.992 -3.529 -26.078 1 47.47 9 GLN B CA 1
ATOM 1994 C C . GLN B 1 9 ? 15.672 -4.742 -25.203 1 47.47 9 GLN B C 1
ATOM 1996 O O . GLN B 1 9 ? 16.062 -5.863 -25.516 1 47.47 9 GLN B O 1
ATOM 2001 N N . PHE B 1 10 ? 15.633 -4.652 -23.875 1 56.41 10 PHE B N 1
ATOM 2002 C CA . PHE B 1 10 ? 15.211 -5.742 -23.016 1 56.41 10 PHE B CA 1
ATOM 2003 C C . PHE B 1 10 ? 13.969 -6.426 -23.562 1 56.41 10 PHE B C 1
ATOM 2005 O O . PHE B 1 10 ? 13.008 -5.762 -23.969 1 56.41 10 PHE B O 1
ATOM 2012 N N . LEU B 1 11 ? 14.062 -7.633 -24.016 1 80.25 11 LEU B N 1
ATOM 2013 C CA . LEU B 1 11 ? 12.93 -8.422 -24.5 1 80.25 11 LEU B CA 1
ATOM 2014 C C . LEU B 1 11 ? 12.062 -8.891 -23.328 1 80.25 11 LEU B C 1
ATOM 2016 O O . LEU B 1 11 ? 12.578 -9.469 -22.359 1 80.25 11 LEU B O 1
ATOM 2020 N N . TYR B 1 12 ? 10.852 -8.266 -23.188 1 90.12 12 TYR B N 1
ATOM 2021 C CA . TYR B 1 12 ? 9.883 -8.609 -22.156 1 90.12 12 TYR B CA 1
ATOM 2022 C C . TYR B 1 12 ? 8.836 -9.586 -22.688 1 90.12 12 TYR B C 1
ATOM 2024 O O . TYR B 1 12 ? 8.562 -9.609 -23.891 1 90.12 12 TYR B O 1
ATOM 2032 N N . LYS B 1 13 ? 8.469 -10.438 -21.844 1 94.75 13 LYS B N 1
ATOM 2033 C CA . LYS B 1 13 ? 7.301 -11.281 -22.062 1 94.75 13 LYS B CA 1
ATOM 2034 C C . LYS B 1 13 ? 6.16 -10.898 -21.125 1 94.75 13 LYS B C 1
ATOM 2036 O O . LYS B 1 13 ? 6.371 -10.195 -20.141 1 94.75 13 LYS B O 1
ATOM 2041 N N . TYR B 1 14 ? 4.98 -11.367 -21.516 1 96.81 14 TYR B N 1
ATOM 2042 C CA . TYR B 1 14 ? 3.791 -10.906 -20.812 1 96.81 14 TYR B CA 1
ATOM 2043 C C . TYR B 1 14 ? 3.027 -12.078 -20.203 1 96.81 14 TYR B C 1
ATOM 2045 O O . TYR B 1 14 ? 2.973 -13.156 -20.797 1 96.81 14 TYR B O 1
ATOM 2053 N N . ALA B 1 15 ? 2.486 -11.82 -19.031 1 98.12 15 ALA B N 1
ATOM 2054 C CA . ALA B 1 15 ? 1.719 -12.828 -18.312 1 98.12 15 ALA B CA 1
ATOM 2055 C C . ALA B 1 15 ? 0.449 -12.227 -17.703 1 98.12 15 ALA B C 1
ATOM 2057 O O . ALA B 1 15 ? 0.317 -11.008 -17.609 1 98.12 15 ALA B O 1
ATOM 2058 N N . VAL B 1 16 ? -0.496 -13.062 -17.375 1 98.75 16 VAL B N 1
ATOM 2059 C CA . VAL B 1 16 ? -1.662 -12.695 -16.578 1 98.75 16 VAL B CA 1
ATOM 2060 C C . VAL B 1 16 ? -1.645 -13.453 -15.258 1 98.75 16 VAL B C 1
ATOM 2062 O O . VAL B 1 16 ? -1.06 -14.531 -15.156 1 98.75 16 VAL B O 1
ATOM 2065 N N . ASP B 1 17 ? -2.143 -12.875 -14.234 1 98.81 17 ASP B N 1
ATOM 2066 C CA . ASP B 1 17 ? -2.471 -13.648 -13.039 1 98.81 17 ASP B CA 1
ATOM 2067 C C . ASP B 1 17 ? -3.971 -13.617 -12.758 1 98.81 17 ASP B C 1
ATOM 2069 O O . ASP B 1 17 ? -4.629 -12.602 -13.008 1 98.81 17 ASP B O 1
ATOM 2073 N N . ILE B 1 18 ? -4.496 -14.766 -12.336 1 98.69 18 ILE B N 1
ATOM 2074 C CA . ILE B 1 18 ? -5.938 -14.945 -12.219 1 98.69 18 ILE B CA 1
ATOM 2075 C C . ILE B 1 18 ? -6.266 -15.633 -10.898 1 98.69 18 ILE B C 1
ATOM 2077 O O . ILE B 1 18 ? -5.453 -16.391 -10.359 1 98.69 18 ILE B O 1
ATOM 2081 N N . ASP B 1 19 ? -7.477 -15.336 -10.414 1 97.62 19 ASP B N 1
ATOM 2082 C CA . ASP B 1 19 ? -7.98 -16 -9.219 1 97.62 19 ASP B CA 1
ATOM 2083 C C . ASP B 1 19 ? -9.445 -16.406 -9.383 1 97.62 19 ASP B C 1
ATOM 2085 O O . ASP B 1 19 ? -10.125 -16.703 -8.398 1 97.62 19 ASP B O 1
ATOM 2089 N N . THR B 1 20 ? -9.945 -16.344 -10.656 1 97.88 20 THR B N 1
ATOM 2090 C CA . THR B 1 20 ? -11.273 -16.812 -11.031 1 97.88 20 THR B CA 1
ATOM 2091 C C . THR B 1 20 ? -11.18 -17.922 -12.078 1 97.88 20 THR B C 1
ATOM 2093 O O . THR B 1 20 ? -10.102 -18.188 -12.609 1 97.88 20 THR B O 1
ATOM 2096 N N . ALA B 1 21 ? -12.312 -18.562 -12.336 1 98.5 21 ALA B N 1
ATOM 2097 C CA . ALA B 1 21 ? -12.352 -19.594 -13.359 1 98.5 21 ALA B CA 1
ATOM 2098 C C . ALA B 1 21 ? -12.148 -19 -14.75 1 98.5 21 ALA B C 1
ATOM 2100 O O . ALA B 1 21 ? -12.828 -18.047 -15.125 1 98.5 21 ALA B O 1
ATOM 2101 N N . ILE B 1 22 ? -11.25 -19.594 -15.461 1 98.81 22 ILE B N 1
ATOM 2102 C CA . ILE B 1 22 ? -10.969 -19.156 -16.828 1 98.81 22 ILE B CA 1
ATOM 2103 C C . ILE B 1 22 ? -11.039 -20.359 -17.781 1 98.81 22 ILE B C 1
ATOM 2105 O O . ILE B 1 22 ? -10.461 -21.422 -17.5 1 98.81 22 ILE B O 1
ATOM 2109 N N . THR B 1 23 ? -11.695 -20.219 -18.891 1 98.56 23 THR B N 1
ATOM 2110 C CA . THR B 1 23 ? -11.867 -21.328 -19.828 1 98.56 23 THR B CA 1
ATOM 2111 C C . THR B 1 23 ? -10.625 -21.484 -20.703 1 98.56 23 THR B C 1
ATOM 2113 O O . THR B 1 23 ? -9.82 -20.562 -20.828 1 98.56 23 THR B O 1
ATOM 2116 N N . ARG B 1 24 ? -10.523 -22.719 -21.312 1 98.38 24 ARG B N 1
ATOM 2117 C CA . ARG B 1 24 ? -9.43 -22.953 -22.25 1 98.38 24 ARG B CA 1
ATOM 2118 C C . ARG B 1 24 ? -9.508 -21.984 -23.438 1 98.38 24 ARG B C 1
ATOM 2120 O O . ARG B 1 24 ? -8.484 -21.5 -23.906 1 98.38 24 ARG B O 1
ATOM 2127 N N . HIS B 1 25 ? -10.703 -21.75 -23.875 1 98.56 25 HIS B N 1
ATOM 2128 C CA . HIS B 1 25 ? -10.906 -20.812 -24.969 1 98.56 25 HIS B CA 1
ATOM 2129 C C . HIS B 1 25 ? -10.367 -19.438 -24.625 1 98.56 25 HIS B C 1
ATOM 2131 O O . HIS B 1 25 ? -9.711 -18.797 -25.453 1 98.56 25 HIS B O 1
ATOM 2137 N N . THR B 1 26 ? -10.656 -18.953 -23.438 1 98.81 26 THR B N 1
ATOM 2138 C CA . THR B 1 26 ? -10.195 -17.641 -22.984 1 98.81 26 THR B CA 1
ATOM 2139 C C . THR B 1 26 ? -8.672 -17.609 -22.906 1 98.81 26 THR B C 1
ATOM 2141 O O . THR B 1 26 ? -8.047 -16.641 -23.328 1 98.81 26 THR B O 1
ATOM 2144 N N . PHE B 1 27 ? -8.047 -18.656 -22.438 1 98.81 27 PHE B N 1
ATOM 2145 C CA . PHE B 1 27 ? -6.59 -18.703 -22.375 1 98.81 27 PHE B CA 1
ATOM 2146 C C . PHE B 1 27 ? -5.988 -18.719 -23.766 1 98.81 27 PHE B C 1
ATOM 2148 O O . PHE B 1 27 ? -4.938 -18.125 -24.016 1 98.81 27 PHE B O 1
ATOM 2155 N N . THR B 1 28 ? -6.594 -19.484 -24.688 1 98.75 28 THR B N 1
ATOM 2156 C CA . THR B 1 28 ? -6.133 -19.484 -26.062 1 98.75 28 THR B CA 1
ATOM 2157 C C . THR B 1 28 ? -6.191 -18.078 -26.656 1 98.75 28 THR B C 1
ATOM 2159 O O . THR B 1 28 ? -5.262 -17.656 -27.344 1 98.75 28 THR B O 1
ATOM 2162 N N . CYS B 1 29 ? -7.297 -17.438 -26.375 1 98.81 29 CYS B N 1
ATOM 2163 C CA . CYS B 1 29 ? -7.43 -16.047 -26.812 1 98.81 29 CYS B CA 1
ATOM 2164 C C . CYS B 1 29 ? -6.293 -15.195 -26.25 1 98.81 29 CYS B C 1
ATOM 2166 O O . CYS B 1 29 ? -5.734 -14.359 -26.953 1 98.81 29 CYS B O 1
ATOM 2168 N N . MET B 1 30 ? -5.914 -15.375 -25 1 98.69 30 MET B N 1
ATOM 2169 C CA . MET B 1 30 ? -4.828 -14.633 -24.359 1 98.69 30 MET B CA 1
ATOM 2170 C C . MET B 1 30 ? -3.496 -14.938 -25.031 1 98.69 30 MET B C 1
ATOM 2172 O O . MET B 1 30 ? -2.695 -14.031 -25.266 1 98.69 30 MET B O 1
ATOM 2176 N N . ARG B 1 31 ? -3.262 -16.203 -25.312 1 98.19 31 ARG B N 1
ATOM 2177 C CA . ARG B 1 31 ? -2.043 -16.578 -26.016 1 98.19 31 ARG B CA 1
ATOM 2178 C C . ARG B 1 31 ? -1.945 -15.867 -27.375 1 98.19 31 ARG B C 1
ATOM 2180 O O . ARG B 1 31 ? -0.888 -15.344 -27.719 1 98.19 31 ARG B O 1
ATOM 2187 N N . ASN B 1 32 ? -3.016 -15.836 -28.047 1 98.19 32 ASN B N 1
ATOM 2188 C CA . ASN B 1 32 ? -3.059 -15.18 -29.344 1 98.19 32 ASN B CA 1
ATOM 2189 C C . ASN B 1 32 ? -2.854 -13.672 -29.234 1 98.19 32 ASN B C 1
ATOM 2191 O O . ASN B 1 32 ? -2.398 -13.031 -30.172 1 98.19 32 ASN B O 1
ATOM 2195 N N . ALA B 1 33 ? -3.201 -13.156 -28.094 1 97.81 33 ALA B N 1
ATOM 2196 C CA . ALA B 1 33 ? -3.037 -11.727 -27.844 1 97.81 33 ALA B CA 1
ATOM 2197 C C . ALA B 1 33 ? -1.607 -11.406 -27.406 1 97.81 33 ALA B C 1
ATOM 2199 O O . ALA B 1 33 ? -1.268 -10.242 -27.188 1 97.81 33 ALA B O 1
ATOM 2200 N N . GLY B 1 34 ? -0.759 -12.43 -27.203 1 96.44 34 GLY B N 1
ATOM 2201 C CA . GLY B 1 34 ? 0.653 -12.18 -26.969 1 96.44 34 GLY B CA 1
ATOM 2202 C C . GLY B 1 34 ? 1.11 -12.586 -25.578 1 96.44 34 GLY B C 1
ATOM 2203 O O . GLY B 1 34 ? 2.297 -12.492 -25.25 1 96.44 34 GLY B O 1
ATOM 2204 N N . TYR B 1 35 ? 0.202 -13.031 -24.781 1 97.38 35 TYR B N 1
ATOM 2205 C CA . TYR B 1 35 ? 0.595 -13.523 -23.469 1 97.38 35 TYR B CA 1
ATOM 2206 C C . TYR B 1 35 ? 1.239 -14.898 -23.562 1 97.38 35 TYR B C 1
ATOM 2208 O O . TYR B 1 35 ? 0.8 -15.742 -24.359 1 97.38 35 TYR B O 1
ATOM 2216 N N . THR B 1 36 ? 2.305 -15.117 -22.703 1 96.31 36 THR B N 1
ATOM 2217 C CA . THR B 1 36 ? 3.041 -16.375 -22.812 1 96.31 36 THR B CA 1
ATOM 2218 C C . THR B 1 36 ? 2.912 -17.188 -21.547 1 96.31 36 THR B C 1
ATOM 2220 O O . THR B 1 36 ? 3.242 -18.375 -21.531 1 96.31 36 THR B O 1
ATOM 2223 N N . THR B 1 37 ? 2.43 -16.578 -20.453 1 97.12 37 THR B N 1
ATOM 2224 C CA . THR B 1 37 ? 2.395 -17.266 -19.172 1 97.12 37 THR B CA 1
ATOM 2225 C C . THR B 1 37 ? 1.15 -16.875 -18.375 1 97.12 37 THR B C 1
ATOM 2227 O O . THR B 1 37 ? 0.653 -15.758 -18.516 1 97.12 37 THR B O 1
ATOM 2230 N N . ALA B 1 38 ? 0.621 -17.781 -17.594 1 98.5 38 ALA B N 1
ATOM 2231 C CA . ALA B 1 38 ? -0.46 -17.516 -16.656 1 98.5 38 ALA B CA 1
ATOM 2232 C C . ALA B 1 38 ? -0.038 -17.859 -15.227 1 98.5 38 ALA B C 1
ATOM 2234 O O . ALA B 1 38 ? 0.493 -18.953 -14.977 1 98.5 38 ALA B O 1
ATOM 2235 N N . PHE B 1 39 ? -0.217 -16.953 -14.32 1 98.75 39 PHE B N 1
ATOM 2236 C CA . PHE B 1 39 ? -0.129 -17.203 -12.891 1 98.75 39 PHE B CA 1
ATOM 2237 C C . PHE B 1 39 ? -1.488 -17.594 -12.32 1 98.75 39 PHE B C 1
ATOM 2239 O O . PHE B 1 39 ? -2.436 -16.812 -12.367 1 98.75 39 PHE B O 1
ATOM 2246 N N . VAL B 1 40 ? -1.543 -18.734 -11.75 1 98.88 40 VAL B N 1
ATOM 2247 C CA . VAL B 1 40 ? -2.812 -19.281 -11.281 1 98.88 40 VAL B CA 1
ATOM 2248 C C . VAL B 1 40 ? -2.811 -19.359 -9.75 1 98.88 40 VAL B C 1
ATOM 2250 O O . VAL B 1 40 ? -1.877 -19.906 -9.156 1 98.88 40 VAL B O 1
ATOM 2253 N N . ARG B 1 41 ? -3.809 -18.812 -9.102 1 98.94 41 ARG B N 1
ATOM 2254 C CA . ARG B 1 41 ? -3.941 -18.969 -7.66 1 98.94 41 ARG B CA 1
ATOM 2255 C C . ARG B 1 41 ? -4.316 -20.406 -7.297 1 98.94 41 ARG B C 1
ATOM 2257 O O . ARG B 1 41 ? -5.301 -20.938 -7.805 1 98.94 41 ARG B O 1
ATOM 2264 N N . ILE B 1 42 ? -3.561 -20.969 -6.344 1 98.88 42 ILE B N 1
ATOM 2265 C CA . ILE B 1 42 ? -3.863 -22.359 -6.023 1 98.88 42 ILE B CA 1
ATOM 2266 C C . ILE B 1 42 ? -4.281 -22.484 -4.562 1 98.88 42 ILE B C 1
ATOM 2268 O O . ILE B 1 42 ? -4.766 -23.531 -4.129 1 98.88 42 ILE B O 1
ATOM 2272 N N . TYR B 1 43 ? -4.074 -21.453 -3.783 1 98.94 43 TYR B N 1
ATOM 2273 C CA . TYR B 1 43 ? -4.414 -21.375 -2.365 1 98.94 43 TYR B CA 1
ATOM 2274 C C . TYR B 1 43 ? -4.977 -20 -2.006 1 98.94 43 TYR B C 1
ATOM 2276 O O . TYR B 1 43 ? -4.531 -18.984 -2.543 1 98.94 43 TYR B O 1
ATOM 2284 N N . GLN B 1 44 ? -6.023 -19.938 -1.126 1 98.75 44 GLN B N 1
ATOM 2285 C CA . GLN B 1 44 ? -6.691 -18.672 -0.82 1 98.75 44 GLN B CA 1
ATOM 2286 C C . GLN B 1 44 ? -6.945 -18.531 0.678 1 98.75 44 GLN B C 1
ATOM 2288 O O . GLN B 1 44 ? -6.992 -19.531 1.4 1 98.75 44 GLN B O 1
ATOM 2293 N N . PRO B 1 45 ? -7.074 -17.312 1.136 1 98.38 45 PRO B N 1
ATOM 2294 C CA . PRO B 1 45 ? -7.098 -17.047 2.578 1 98.38 45 PRO B CA 1
ATOM 2295 C C . PRO B 1 45 ? -8.484 -17.219 3.186 1 98.38 45 PRO B C 1
ATOM 2297 O O . PRO B 1 45 ? -8.727 -16.797 4.316 1 98.38 45 PRO B O 1
ATOM 2300 N N . HIS B 1 46 ? -9.391 -17.891 2.568 1 97.12 46 HIS B N 1
ATOM 2301 C CA . HIS B 1 46 ? -10.719 -18.125 3.121 1 97.12 46 HIS B CA 1
ATOM 2302 C C . HIS B 1 46 ? -10.648 -19 4.363 1 97.12 46 HIS B C 1
ATOM 2304 O O . HIS B 1 46 ? -9.922 -20 4.383 1 97.12 46 HIS B O 1
ATOM 2310 N N . GLY B 1 47 ? -11.375 -18.594 5.391 1 96.12 47 GLY B N 1
ATOM 2311 C CA . GLY B 1 47 ? -11.312 -19.328 6.637 1 96.12 47 GLY B CA 1
ATOM 2312 C C . GLY B 1 47 ? -9.906 -19.453 7.191 1 96.12 47 GLY B C 1
ATOM 2313 O O . GLY B 1 47 ? -9.211 -18.453 7.363 1 96.12 47 GLY B O 1
ATOM 2314 N N . ASN B 1 48 ? -9.422 -20.688 7.402 1 97.38 48 ASN B N 1
ATOM 2315 C CA . ASN B 1 48 ? -8.078 -20.953 7.914 1 97.38 48 ASN B CA 1
ATOM 2316 C C . ASN B 1 48 ? -7.09 -21.234 6.785 1 97.38 48 ASN B C 1
ATOM 2318 O O . ASN B 1 48 ? -5.992 -21.734 7.02 1 97.38 48 ASN B O 1
ATOM 2322 N N . GLY B 1 49 ? -7.465 -20.812 5.547 1 98.5 49 GLY B N 1
ATOM 2323 C CA . GLY B 1 49 ? -6.695 -21.156 4.363 1 98.5 49 GLY B CA 1
ATOM 2324 C C . GLY B 1 49 ? -7.172 -22.438 3.699 1 98.5 49 GLY B C 1
ATOM 2325 O O . GLY B 1 49 ? -7.484 -23.406 4.379 1 98.5 49 GLY B O 1
ATOM 2326 N N . ILE B 1 50 ? -7.258 -22.344 2.369 1 98.56 50 ILE B N 1
ATOM 2327 C CA . ILE B 1 50 ? -7.805 -23.5 1.679 1 98.56 50 ILE B CA 1
ATOM 2328 C C . ILE B 1 50 ? -7.363 -23.5 0.217 1 98.56 50 ILE B C 1
ATOM 2330 O O . ILE B 1 50 ? -7.137 -22.422 -0.36 1 98.56 50 ILE B O 1
ATOM 2334 N N . VAL B 1 51 ? -7.223 -24.641 -0.373 1 98.69 51 VAL B N 1
ATOM 2335 C CA . VAL B 1 51 ? -6.91 -24.766 -1.793 1 98.69 51 VAL B CA 1
ATOM 2336 C C . VAL B 1 51 ? -8.008 -24.109 -2.621 1 98.69 51 VAL B C 1
ATOM 2338 O O . VAL B 1 51 ? -9.195 -24.219 -2.289 1 98.69 51 VAL B O 1
ATOM 2341 N N . ASP B 1 52 ? -7.66 -23.422 -3.654 1 98.75 52 ASP B N 1
ATOM 2342 C CA . ASP B 1 52 ? -8.602 -22.75 -4.547 1 98.75 52 ASP B CA 1
ATOM 2343 C C . ASP B 1 52 ? -9.352 -23.766 -5.41 1 98.75 52 ASP B C 1
ATOM 2345 O O . ASP B 1 52 ? -8.734 -24.562 -6.117 1 98.75 52 ASP B O 1
ATOM 2349 N N . ILE B 1 53 ? -10.648 -23.703 -5.457 1 97.38 53 ILE B N 1
ATOM 2350 C CA . ILE B 1 53 ? -11.484 -24.688 -6.133 1 97.38 53 ILE B CA 1
ATOM 2351 C C . ILE B 1 53 ? -11.281 -24.578 -7.645 1 97.38 53 ILE B C 1
ATOM 2353 O O . ILE B 1 53 ? -11.516 -25.547 -8.375 1 97.38 53 ILE B O 1
ATOM 2357 N N . HIS B 1 54 ? -10.797 -23.469 -8.141 1 98.25 54 HIS B N 1
ATOM 2358 C CA . HIS B 1 54 ? -10.633 -23.266 -9.578 1 98.25 54 HIS B CA 1
ATOM 2359 C C . HIS B 1 54 ? -9.219 -23.625 -10.023 1 98.25 54 HIS B C 1
ATOM 2361 O O . HIS B 1 54 ? -8.914 -23.578 -11.219 1 98.25 54 HIS B O 1
ATOM 2367 N N . ALA B 1 55 ? -8.359 -24 -9.117 1 98.5 55 ALA B N 1
ATOM 2368 C CA . ALA B 1 55 ? -6.934 -24.156 -9.398 1 98.5 55 ALA B CA 1
ATOM 2369 C C . ALA B 1 55 ? -6.699 -25.188 -10.484 1 98.5 55 ALA B C 1
ATOM 2371 O O . ALA B 1 55 ? -6.094 -24.891 -11.516 1 98.5 55 ALA B O 1
ATOM 2372 N N . LEU B 1 56 ? -7.223 -26.422 -10.297 1 98.38 56 LEU B N 1
ATOM 2373 C CA . LEU B 1 56 ? -6.895 -27.516 -11.195 1 98.38 56 LEU B CA 1
ATOM 2374 C C . LEU B 1 56 ? -7.398 -27.219 -12.609 1 98.38 56 LEU B C 1
ATOM 2376 O O . LEU B 1 56 ? -6.66 -27.375 -13.578 1 98.38 56 LEU B O 1
ATOM 2380 N N . SER B 1 57 ? -8.641 -26.812 -12.734 1 98.5 57 SER B N 1
ATOM 2381 C CA . SER B 1 57 ? -9.188 -26.516 -14.055 1 98.5 57 SER B CA 1
ATOM 2382 C C . SER B 1 57 ? -8.414 -25.391 -14.734 1 98.5 57 SER B C 1
ATOM 2384 O O . SER B 1 57 ? -8.141 -25.453 -15.938 1 98.5 57 SER B O 1
ATOM 2386 N N . ASN B 1 58 ? -8.062 -24.359 -13.984 1 98.81 58 ASN B N 1
ATOM 2387 C CA . ASN B 1 58 ? -7.293 -23.25 -14.539 1 98.81 58 ASN B CA 1
ATOM 2388 C C . ASN B 1 58 ? -5.918 -23.703 -15.016 1 98.81 58 ASN B C 1
ATOM 2390 O O . ASN B 1 58 ? -5.445 -23.281 -16.078 1 98.81 58 ASN B O 1
ATOM 2394 N N . LEU B 1 59 ? -5.277 -24.547 -14.211 1 98.44 59 LEU B N 1
ATOM 2395 C CA . LEU B 1 59 ? -3.957 -25.047 -14.562 1 98.44 59 LEU B CA 1
ATOM 2396 C C . LEU B 1 59 ? -4.016 -25.859 -15.859 1 98.44 59 LEU B C 1
ATOM 2398 O O . LEU B 1 59 ? -3.211 -25.641 -16.766 1 98.44 59 LEU B O 1
ATOM 2402 N N . GLU B 1 60 ? -4.961 -26.75 -15.969 1 98 60 GLU B N 1
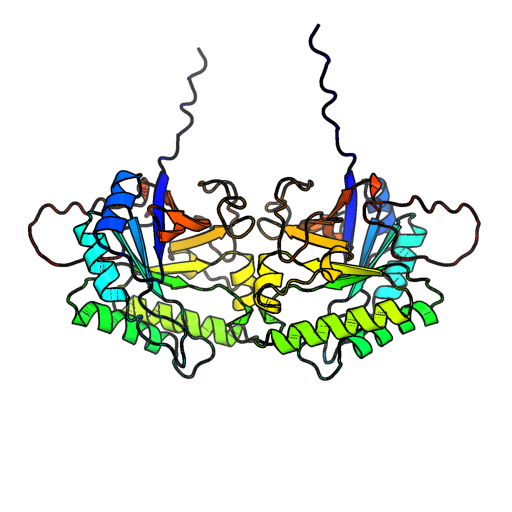ATOM 2403 C CA . GLU B 1 60 ? -5.121 -27.578 -17.156 1 98 60 GLU B CA 1
ATOM 2404 C C . GLU B 1 60 ? -5.488 -26.75 -18.375 1 98 60 GLU B C 1
ATOM 2406 O O . GLU B 1 60 ? -4.941 -26.953 -19.469 1 98 60 GLU B O 1
ATOM 2411 N N . ASN B 1 61 ? -6.402 -25.812 -18.172 1 98.62 61 ASN B N 1
ATOM 2412 C CA . ASN B 1 61 ? -6.84 -24.969 -19.281 1 98.62 61 ASN B CA 1
ATOM 2413 C C . ASN B 1 61 ? -5.699 -24.125 -19.812 1 98.62 61 ASN B C 1
ATOM 2415 O O . ASN B 1 61 ? -5.523 -24.016 -21.031 1 98.62 61 ASN B O 1
ATOM 2419 N N . ALA B 1 62 ? -4.934 -23.531 -18.938 1 98.44 62 ALA B N 1
ATOM 2420 C CA . ALA B 1 62 ? -3.811 -22.688 -19.359 1 98.44 62 ALA B CA 1
ATOM 2421 C C . ALA B 1 62 ? -2.754 -23.516 -20.078 1 98.44 62 ALA B C 1
ATOM 2423 O O . ALA B 1 62 ? -2.277 -23.125 -21.156 1 98.44 62 ALA B O 1
ATOM 2424 N N . HIS B 1 63 ? -2.406 -24.641 -19.469 1 97 63 HIS B N 1
ATOM 2425 C CA . HIS B 1 63 ? -1.417 -25.531 -20.062 1 97 63 HIS B CA 1
ATOM 2426 C C . HIS B 1 63 ? -1.854 -26 -21.453 1 97 63 HIS B C 1
ATOM 2428 O O . HIS B 1 63 ? -1.07 -25.953 -22.406 1 97 63 HIS B O 1
ATOM 2434 N N . ASN B 1 64 ? -3.084 -26.422 -21.547 1 97.31 64 ASN B N 1
ATOM 2435 C CA . ASN B 1 64 ? -3.602 -26.953 -22.812 1 97.31 64 ASN B CA 1
ATOM 2436 C C . ASN B 1 64 ? -3.73 -25.859 -23.859 1 97.31 64 ASN B C 1
ATOM 2438 O O . ASN B 1 64 ? -3.785 -26.141 -25.062 1 97.31 64 ASN B O 1
ATOM 2442 N N . ALA B 1 65 ? -3.797 -24.625 -23.469 1 97.94 65 ALA B N 1
ATOM 2443 C CA . ALA B 1 65 ? -3.844 -23.484 -24.375 1 97.94 65 ALA B CA 1
ATOM 2444 C C . ALA B 1 65 ? -2.447 -23.125 -24.875 1 97.94 65 ALA B C 1
ATOM 2446 O O . ALA B 1 65 ? -2.291 -22.25 -25.719 1 97.94 65 ALA B O 1
ATOM 2447 N N . GLY B 1 66 ? -1.419 -23.734 -24.266 1 95.94 66 GLY B N 1
ATOM 2448 C CA . GLY B 1 66 ? -0.053 -23.5 -24.703 1 95.94 66 GLY B CA 1
ATOM 2449 C C . GLY B 1 66 ? 0.664 -22.438 -23.906 1 95.94 66 GLY B C 1
ATOM 2450 O O . GLY B 1 66 ? 1.699 -21.922 -24.344 1 95.94 66 GLY B O 1
ATOM 2451 N N . LEU B 1 67 ? 0.166 -22.031 -22.797 1 96.44 67 LEU B N 1
ATOM 2452 C CA . LEU B 1 67 ? 0.812 -21.047 -21.938 1 96.44 67 LEU B CA 1
ATOM 2453 C C . LEU B 1 67 ? 1.746 -21.719 -20.938 1 96.44 67 LEU B C 1
ATOM 2455 O O . LEU B 1 67 ? 1.496 -22.859 -20.531 1 96.44 67 LEU B O 1
ATOM 2459 N N . GLY B 1 68 ? 2.91 -21.031 -20.625 1 94.94 68 GLY B N 1
ATOM 2460 C CA . GLY B 1 68 ? 3.557 -21.375 -19.375 1 94.94 68 GLY B CA 1
ATOM 2461 C C . GLY B 1 68 ? 2.678 -21.141 -18.156 1 94.94 68 GLY B C 1
ATOM 2462 O O . GLY B 1 68 ? 1.757 -20.312 -18.203 1 94.94 68 GLY B O 1
ATOM 2463 N N . VAL B 1 69 ? 2.965 -21.891 -17.125 1 97.38 69 VAL B N 1
ATOM 2464 C CA . VAL B 1 69 ? 2.096 -21.766 -15.961 1 97.38 69 VAL B CA 1
ATOM 2465 C C . VAL B 1 69 ? 2.938 -21.531 -14.711 1 97.38 69 VAL B C 1
ATOM 2467 O O . VAL B 1 69 ? 3.951 -22.203 -14.5 1 97.38 69 VAL B O 1
ATOM 2470 N N . GLU B 1 70 ? 2.617 -20.562 -13.984 1 97.81 70 GLU B N 1
ATOM 2471 C CA . GLU B 1 70 ? 3.086 -20.281 -12.633 1 97.81 70 GLU B CA 1
ATOM 2472 C C . GLU B 1 70 ? 1.959 -20.438 -11.609 1 97.81 70 GLU B C 1
ATOM 2474 O O . GLU B 1 70 ? 0.781 -20.344 -11.969 1 97.81 70 GLU B O 1
ATOM 2479 N N . VAL B 1 71 ? 2.32 -20.672 -10.328 1 98.75 71 VAL B N 1
ATOM 2480 C CA . VAL B 1 71 ? 1.291 -20.812 -9.305 1 98.75 71 VAL B CA 1
ATOM 2481 C C . VAL B 1 71 ? 1.611 -19.891 -8.133 1 98.75 71 VAL B C 1
ATOM 2483 O O . VAL B 1 71 ? 2.781 -19.672 -7.805 1 98.75 71 VAL B O 1
ATOM 2486 N N . PHE B 1 72 ? 0.578 -19.391 -7.535 1 98.81 72 PHE B N 1
ATOM 2487 C CA . PHE B 1 72 ? 0.821 -18.562 -6.359 1 98.81 72 PHE B CA 1
ATOM 2488 C C . PHE B 1 72 ? -0.216 -18.844 -5.277 1 98.81 72 PHE B C 1
ATOM 2490 O O . PHE B 1 72 ? -1.331 -19.281 -5.578 1 98.81 72 PHE B O 1
ATOM 2497 N N . VAL B 1 73 ? 0.246 -18.656 -4.066 1 98.88 73 VAL B N 1
ATOM 2498 C CA . VAL B 1 73 ? -0.518 -18.812 -2.832 1 98.88 73 VAL B CA 1
ATOM 2499 C C . VAL B 1 73 ? -0.868 -17.438 -2.266 1 98.88 73 VAL B C 1
ATOM 2501 O O . VAL B 1 73 ? -0.006 -16.562 -2.172 1 98.88 73 VAL B O 1
ATOM 2504 N N . VAL B 1 74 ? -2.164 -17.219 -2.01 1 98.94 74 VAL B N 1
ATOM 2505 C CA . VAL B 1 74 ? -2.557 -16.156 -1.098 1 98.94 74 VAL B CA 1
ATOM 2506 C C . VAL B 1 74 ? -2.73 -16.719 0.312 1 98.94 74 VAL B C 1
ATOM 2508 O O . VAL B 1 74 ? -3.701 -17.422 0.59 1 98.94 74 VAL B O 1
ATOM 2511 N N . PRO B 1 75 ? -1.801 -16.406 1.179 1 98.88 75 PRO B N 1
ATOM 2512 C CA . PRO B 1 75 ? -1.82 -17.078 2.482 1 98.88 75 PRO B CA 1
ATOM 2513 C C . PRO B 1 75 ? -2.877 -16.5 3.424 1 98.88 75 PRO B C 1
ATOM 2515 O O . PRO B 1 75 ? -3.408 -15.414 3.174 1 98.88 75 PRO B O 1
ATOM 2518 N N . GLN B 1 76 ? -3.262 -17.266 4.434 1 98.69 76 GLN B N 1
ATOM 2519 C CA . GLN B 1 76 ? -4.039 -16.828 5.59 1 98.69 76 GLN B CA 1
ATOM 2520 C C . GLN B 1 76 ? -3.145 -16.656 6.816 1 98.69 76 GLN B C 1
ATOM 2522 O O . GLN B 1 76 ? -2.967 -17.578 7.598 1 98.69 76 GLN B O 1
ATOM 2527 N N . PRO B 1 77 ? -2.646 -15.414 6.984 1 98.19 77 PRO B N 1
ATOM 2528 C CA . PRO B 1 77 ? -1.663 -15.234 8.055 1 98.19 77 PRO B CA 1
ATOM 2529 C C . PRO B 1 77 ? -2.311 -15.031 9.422 1 98.19 77 PRO B C 1
ATOM 2531 O O . PRO B 1 77 ? -1.619 -15.047 10.445 1 98.19 77 PRO B O 1
ATOM 2534 N N . GLN B 1 78 ? -3.629 -14.859 9.484 1 96.5 78 GLN B N 1
ATOM 2535 C CA . GLN B 1 78 ? -4.312 -14.609 10.75 1 96.5 78 GLN B CA 1
ATOM 2536 C C . GLN B 1 78 ? -5.02 -15.867 11.25 1 96.5 78 GLN B C 1
ATOM 2538 O O . GLN B 1 78 ? -5.715 -15.836 12.266 1 96.5 78 GLN B O 1
ATOM 2543 N N . GLY B 1 79 ? -4.906 -16.953 10.547 1 96.38 79 GLY B N 1
ATOM 2544 C CA . GLY B 1 79 ? -5.477 -18.219 10.961 1 96.38 79 GLY B CA 1
ATOM 2545 C C . GLY B 1 79 ? -4.582 -19 11.914 1 96.38 79 GLY B C 1
ATOM 2546 O O . GLY B 1 79 ? -3.67 -18.422 12.516 1 96.38 79 GLY B O 1
ATOM 2547 N N . THR B 1 80 ? -4.91 -20.281 12.125 1 97.56 80 THR B N 1
ATOM 2548 C CA . THR B 1 80 ? -4.16 -21.109 13.062 1 97.56 80 THR B CA 1
ATOM 2549 C C . THR B 1 80 ? -3.078 -21.906 12.344 1 97.56 80 THR B C 1
ATOM 2551 O O . THR B 1 80 ? -2.176 -22.469 12.977 1 97.56 80 THR B O 1
ATOM 2554 N N . LYS B 1 81 ? -3.105 -21.969 10.992 1 98.56 81 LYS B N 1
ATOM 2555 C CA . LYS B 1 81 ? -2.133 -22.734 10.227 1 98.56 81 LYS B CA 1
ATOM 2556 C C . LYS B 1 81 ? -0.838 -21.953 10.031 1 98.56 81 LYS B C 1
ATOM 2558 O O . LYS B 1 81 ? -0.869 -20.781 9.641 1 98.56 81 LYS B O 1
ATOM 2563 N N . SER B 1 82 ? 0.249 -22.594 10.266 1 98.56 82 SER B N 1
ATOM 2564 C CA . SER B 1 82 ? 1.555 -22 10 1 98.56 82 SER B CA 1
ATOM 2565 C C . SER B 1 82 ? 1.819 -21.891 8.5 1 98.56 82 SER B C 1
ATOM 2567 O O . SER B 1 82 ? 1.068 -22.438 7.691 1 98.56 82 SER B O 1
ATOM 2569 N N . GLY B 1 83 ? 2.871 -21.203 8.188 1 98.69 83 GLY B N 1
ATOM 2570 C CA . GLY B 1 83 ? 3.303 -21.141 6.801 1 98.69 83 GLY B CA 1
ATOM 2571 C C . GLY B 1 83 ? 3.635 -22.5 6.215 1 98.69 83 GLY B C 1
ATOM 2572 O O . GLY B 1 83 ? 3.32 -22.781 5.055 1 98.69 83 GLY B O 1
ATOM 2573 N N . SER B 1 84 ? 4.258 -23.375 7.027 1 98.75 84 SER B N 1
ATOM 2574 C CA . SER B 1 84 ? 4.633 -24.703 6.555 1 98.75 84 SER B CA 1
ATOM 2575 C C . SER B 1 84 ? 3.404 -25.531 6.23 1 98.75 84 SER B C 1
ATOM 2577 O O . SER B 1 84 ? 3.387 -26.266 5.234 1 98.75 84 SER B O 1
ATOM 2579 N N . VAL B 1 85 ? 2.371 -25.391 7.043 1 98.88 85 VAL B N 1
ATOM 2580 C CA . VAL B 1 85 ? 1.151 -26.172 6.828 1 98.88 85 VAL B CA 1
ATOM 2581 C C . VAL B 1 85 ? 0.455 -25.688 5.555 1 98.88 85 VAL B C 1
ATOM 2583 O O . VAL B 1 85 ? -0.03 -26.5 4.766 1 98.88 85 VAL B O 1
ATOM 2586 N N . GLN B 1 86 ? 0.355 -24.391 5.371 1 98.94 86 GLN B N 1
ATOM 2587 C CA . GLN B 1 86 ? -0.287 -23.859 4.176 1 98.94 86 GLN B CA 1
ATOM 2588 C C . GLN B 1 86 ? 0.497 -24.234 2.92 1 98.94 86 GLN B C 1
ATOM 2590 O O . GLN B 1 86 ? -0.093 -24.562 1.889 1 98.94 86 GLN B O 1
ATOM 2595 N N . PHE B 1 87 ? 1.878 -24.234 2.98 1 98.88 87 PHE B N 1
ATOM 2596 C CA . PHE B 1 87 ? 2.688 -24.734 1.876 1 98.88 87 PHE B CA 1
ATOM 2597 C C . PHE B 1 87 ? 2.354 -26.188 1.578 1 98.88 87 PHE B C 1
ATOM 2599 O O . PHE B 1 87 ? 2.127 -26.562 0.423 1 98.88 87 PHE B O 1
ATOM 2606 N N . ASP B 1 88 ? 2.314 -27 2.631 1 98.94 88 ASP B N 1
ATOM 2607 C CA . ASP B 1 88 ? 2.062 -28.422 2.467 1 98.94 88 ASP B CA 1
ATOM 2608 C C . ASP B 1 88 ? 0.726 -28.672 1.772 1 98.94 88 ASP B C 1
ATOM 2610 O O . ASP B 1 88 ? 0.625 -29.531 0.893 1 98.94 88 ASP B O 1
ATOM 2614 N N . GLU B 1 89 ? -0.244 -27.938 2.174 1 98.88 89 GLU B N 1
ATOM 2615 C CA . GLU B 1 89 ? -1.565 -28.125 1.583 1 98.88 89 GLU B CA 1
ATOM 2616 C C . GLU B 1 89 ? -1.562 -27.781 0.097 1 98.88 89 GLU B C 1
ATOM 2618 O O . GLU B 1 89 ? -2.107 -28.531 -0.721 1 98.88 89 GLU B O 1
ATOM 2623 N N . ALA B 1 90 ? -0.962 -26.703 -0.222 1 98.94 90 ALA B N 1
ATOM 2624 C CA . ALA B 1 90 ? -0.878 -26.297 -1.62 1 98.94 90 ALA B CA 1
ATOM 2625 C C . ALA B 1 90 ? -0.048 -27.281 -2.436 1 98.94 90 ALA B C 1
ATOM 2627 O O . ALA B 1 90 ? -0.469 -27.719 -3.51 1 98.94 90 ALA B O 1
ATOM 2628 N N . TYR B 1 91 ? 1.091 -27.625 -1.931 1 98.81 91 TYR B N 1
ATOM 2629 C CA . TYR B 1 91 ? 2.025 -28.516 -2.623 1 98.81 91 TYR B CA 1
ATOM 2630 C C . TYR B 1 91 ? 1.433 -29.906 -2.801 1 98.81 91 TYR B C 1
ATOM 2632 O O . TYR B 1 91 ? 1.543 -30.5 -3.873 1 98.81 91 TYR B O 1
ATOM 2640 N N . ASN B 1 92 ? 0.86 -30.422 -1.724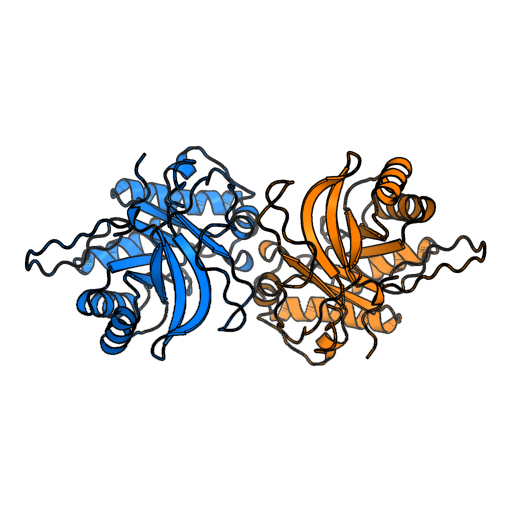 1 98.75 92 ASN B N 1
ATOM 2641 C CA . ASN B 1 92 ? 0.269 -31.766 -1.801 1 98.75 92 ASN B CA 1
ATOM 2642 C C . ASN B 1 92 ? -0.889 -31.797 -2.795 1 98.75 92 ASN B C 1
ATOM 2644 O O . ASN B 1 92 ? -1.102 -32.812 -3.463 1 98.75 92 ASN B O 1
ATOM 2648 N N . PHE B 1 93 ? -1.67 -30.75 -2.842 1 98.75 93 PHE B N 1
ATOM 2649 C CA . PHE B 1 93 ? -2.717 -30.656 -3.852 1 98.75 93 PHE B CA 1
ATOM 2650 C C . PHE B 1 93 ? -2.137 -30.812 -5.25 1 98.75 93 PHE B C 1
ATOM 2652 O O . PHE B 1 93 ? -2.674 -31.562 -6.07 1 98.75 93 PHE B O 1
ATOM 2659 N N . MET B 1 94 ? -1.044 -30.094 -5.52 1 98.5 94 MET B N 1
ATOM 2660 C CA . MET B 1 94 ? -0.38 -30.188 -6.816 1 98.5 94 MET B CA 1
ATOM 2661 C C . MET B 1 94 ? 0.134 -31.594 -7.07 1 98.5 94 MET B C 1
ATOM 2663 O O . MET B 1 94 ? -0.139 -32.188 -8.125 1 98.5 94 MET B O 1
ATOM 2667 N N . LYS B 1 95 ? 0.801 -32.125 -6.117 1 97.31 95 LYS B N 1
ATOM 2668 C CA . LYS B 1 95 ? 1.398 -33.438 -6.211 1 97.31 95 LYS B CA 1
ATOM 2669 C C . LYS B 1 95 ? 0.332 -34.5 -6.438 1 97.31 95 LYS B C 1
ATOM 2671 O O . LYS B 1 95 ? 0.494 -35.375 -7.285 1 97.31 95 LYS B O 1
ATOM 2676 N N . ASN B 1 96 ? -0.702 -34.438 -5.723 1 97.75 96 ASN B N 1
ATOM 2677 C CA . ASN B 1 96 ? -1.779 -35.406 -5.812 1 97.75 96 ASN B CA 1
ATOM 2678 C C . ASN B 1 96 ? -2.49 -35.344 -7.16 1 97.75 96 ASN B C 1
ATOM 2680 O O . ASN B 1 96 ? -3.238 -36.25 -7.52 1 97.75 96 ASN B O 1
ATOM 2684 N N . ASN B 1 97 ? -2.279 -34.312 -7.875 1 97.56 97 ASN B N 1
ATOM 2685 C CA . ASN B 1 97 ? -2.85 -34.188 -9.211 1 97.56 97 ASN B CA 1
ATOM 2686 C C . ASN B 1 97 ? -1.778 -34.312 -10.289 1 97.56 97 ASN B C 1
ATOM 2688 O O . ASN B 1 97 ? -1.969 -33.844 -11.414 1 97.56 97 ASN B O 1
ATOM 2692 N N . ASP B 1 98 ? -0.628 -34.844 -9.875 1 96.12 98 ASP B N 1
ATOM 2693 C CA . ASP B 1 98 ? 0.472 -35.188 -10.773 1 96.12 98 ASP B CA 1
ATOM 2694 C C . ASP B 1 98 ? 1.028 -33.938 -11.453 1 96.12 98 ASP B C 1
ATOM 2696 O O . ASP B 1 98 ? 1.324 -33.969 -12.648 1 96.12 98 ASP B O 1
ATOM 2700 N N . ILE B 1 99 ? 1.038 -32.844 -10.766 1 97.38 99 ILE B N 1
ATOM 2701 C CA . ILE B 1 99 ? 1.634 -31.609 -11.258 1 97.38 99 ILE B CA 1
ATOM 2702 C C . ILE B 1 99 ? 2.971 -31.359 -10.562 1 97.38 99 ILE B C 1
ATOM 2704 O O . ILE B 1 99 ? 3.049 -31.375 -9.328 1 97.38 99 ILE B O 1
ATOM 2708 N N . THR B 1 100 ? 3.988 -31.203 -11.352 1 96.88 100 THR B N 1
ATOM 2709 C CA . THR B 1 100 ? 5.316 -30.922 -10.82 1 96.88 100 THR B CA 1
ATOM 2710 C C . THR B 1 100 ? 5.48 -29.422 -10.547 1 96.88 100 THR B C 1
ATOM 2712 O O . THR B 1 100 ? 5.137 -28.594 -11.391 1 96.88 100 THR B O 1
ATOM 2715 N N . VAL B 1 101 ? 6 -29.125 -9.375 1 97.19 101 VAL B N 1
ATOM 2716 C CA . VAL B 1 101 ? 6.148 -27.719 -8.977 1 97.19 101 VAL B CA 1
ATOM 2717 C C . VAL B 1 101 ? 7.629 -27.375 -8.852 1 97.19 101 VAL B C 1
ATOM 2719 O O . VAL B 1 101 ? 8.312 -27.844 -7.934 1 97.19 101 VAL B O 1
ATOM 2722 N N . ASN B 1 102 ? 8.133 -26.516 -9.742 1 95.75 102 ASN B N 1
ATOM 2723 C CA . ASN B 1 102 ? 9.492 -26 -9.641 1 95.75 102 ASN B CA 1
ATOM 2724 C C . ASN B 1 102 ? 9.555 -24.75 -8.773 1 95.75 102 ASN B C 1
ATOM 2726 O O . ASN B 1 102 ? 10.5 -24.562 -8 1 95.75 102 ASN B O 1
ATOM 2730 N N . THR B 1 103 ? 8.609 -23.906 -8.938 1 96.38 103 THR B N 1
ATOM 2731 C CA . THR B 1 103 ? 8.531 -22.641 -8.211 1 96.38 103 THR B CA 1
ATOM 2732 C C . THR B 1 103 ? 7.117 -22.406 -7.695 1 96.38 103 THR B C 1
ATOM 2734 O O . THR B 1 103 ? 6.141 -22.656 -8.406 1 96.38 103 THR B O 1
ATOM 2737 N N . MET B 1 104 ? 6.961 -21.984 -6.5 1 98 104 MET B N 1
ATOM 2738 C CA . MET B 1 104 ? 5.711 -21.516 -5.914 1 98 104 MET B CA 1
ATOM 2739 C C . MET B 1 104 ? 5.855 -20.094 -5.375 1 98 104 MET B C 1
ATOM 2741 O O . MET B 1 104 ? 6.781 -19.812 -4.609 1 98 104 MET B O 1
ATOM 2745 N N . TRP B 1 105 ? 4.973 -19.266 -5.805 1 98.44 105 TRP B N 1
ATOM 2746 C CA . TRP B 1 105 ? 4.973 -17.875 -5.332 1 98.44 105 TRP B CA 1
ATOM 2747 C C . TRP B 1 105 ? 4.062 -17.719 -4.121 1 98.44 105 TRP B C 1
ATOM 2749 O O . TRP B 1 105 ? 2.996 -18.328 -4.055 1 98.44 105 TRP B O 1
ATOM 2759 N N . ILE B 1 106 ? 4.441 -16.906 -3.166 1 98.75 106 ILE B N 1
ATOM 2760 C CA . ILE B 1 106 ? 3.58 -16.547 -2.045 1 98.75 106 ILE B CA 1
ATOM 2761 C C . ILE B 1 106 ? 3.312 -15.039 -2.057 1 98.75 106 ILE B C 1
ATOM 2763 O O . ILE B 1 106 ? 4.234 -14.242 -2.234 1 98.75 106 ILE B O 1
ATOM 2767 N N . GLN B 1 107 ? 2.084 -14.727 -1.968 1 98.88 107 GLN B N 1
ATOM 2768 C CA . GLN B 1 107 ? 1.639 -13.336 -1.996 1 98.88 107 GLN B CA 1
ATOM 2769 C C . GLN B 1 107 ? 1.748 -12.695 -0.616 1 98.88 107 GLN B C 1
ATOM 2771 O O . GLN B 1 107 ? 1.095 -13.133 0.333 1 98.88 107 GLN B O 1
ATOM 2776 N N . ILE B 1 108 ? 2.627 -11.719 -0.508 1 98.75 108 ILE B N 1
ATOM 2777 C CA . ILE B 1 108 ? 2.836 -10.93 0.701 1 98.75 108 ILE B CA 1
ATOM 2778 C C . ILE B 1 108 ? 2.402 -9.484 0.455 1 98.75 108 ILE B C 1
ATOM 2780 O O . ILE B 1 108 ? 3.242 -8.594 0.319 1 98.75 108 ILE B O 1
ATOM 2784 N N . THR B 1 109 ? 1.105 -9.281 0.392 1 98.75 109 THR B N 1
ATOM 2785 C CA . THR B 1 109 ? 0.528 -7.977 0.096 1 98.75 109 THR B CA 1
ATOM 2786 C C . THR B 1 109 ? -0.702 -7.723 0.961 1 98.75 109 THR B C 1
ATOM 2788 O O . THR B 1 109 ? -1.059 -8.547 1.803 1 98.75 109 THR B O 1
ATOM 2791 N N . SER B 1 110 ? -1.35 -6.527 0.806 1 98.56 110 SER B N 1
ATOM 2792 C CA . SER B 1 110 ? -2.559 -6.148 1.532 1 98.56 110 SER B CA 1
ATOM 2793 C C . SER B 1 110 ? -2.342 -6.223 3.039 1 98.56 110 SER B C 1
ATOM 2795 O O . SER B 1 110 ? -2.998 -7.008 3.729 1 98.56 110 SER B O 1
ATOM 2797 N N . PRO B 1 111 ? -1.516 -5.355 3.551 1 98.81 111 PRO B N 1
ATOM 2798 C CA . PRO B 1 111 ? -1.095 -5.418 4.953 1 98.81 111 PRO B CA 1
ATOM 2799 C C . PRO B 1 111 ? -2.273 -5.531 5.918 1 98.81 111 PRO B C 1
ATOM 2801 O O . PRO B 1 111 ? -2.143 -6.133 6.988 1 98.81 111 PRO B O 1
ATOM 2804 N N . ILE B 1 112 ? -3.434 -5.082 5.539 1 98.69 112 ILE B N 1
ATOM 2805 C CA . ILE B 1 112 ? -4.57 -5.074 6.453 1 98.69 112 ILE B CA 1
ATOM 2806 C C . ILE B 1 112 ? -4.969 -6.508 6.793 1 98.69 112 ILE B C 1
ATOM 2808 O O . ILE B 1 112 ? -5.629 -6.754 7.805 1 98.69 112 ILE B O 1
ATOM 2812 N N . ASN B 1 113 ? -4.57 -7.48 5.922 1 98.31 113 ASN B N 1
ATOM 2813 C CA . ASN B 1 113 ? -4.906 -8.891 6.109 1 98.31 113 ASN B CA 1
ATOM 2814 C C . ASN B 1 113 ? -3.879 -9.602 6.984 1 98.31 113 ASN B C 1
ATOM 2816 O O . ASN B 1 113 ? -4.02 -10.789 7.27 1 98.31 113 ASN B O 1
ATOM 2820 N N . TRP B 1 114 ? -2.826 -8.961 7.43 1 98.69 114 TRP B N 1
ATOM 2821 C CA . TRP B 1 114 ? -1.773 -9.5 8.281 1 98.69 114 TRP B CA 1
ATOM 2822 C C . TRP B 1 114 ? -1.884 -8.961 9.703 1 98.69 114 TRP B C 1
ATOM 2824 O O . TRP B 1 114 ? -2.316 -7.82 9.906 1 98.69 114 TRP B O 1
ATOM 2834 N N . PRO B 1 115 ? -1.496 -9.805 10.688 1 97.31 115 PRO B N 1
ATOM 2835 C CA . PRO B 1 115 ? -1.406 -9.234 12.039 1 97.31 115 PRO B CA 1
ATOM 2836 C C . PRO B 1 115 ? -0.389 -8.102 12.125 1 97.31 115 PRO B C 1
ATOM 2838 O O . PRO B 1 115 ? 0.643 -8.133 11.453 1 97.31 115 PRO B O 1
ATOM 2841 N N . ASN B 1 116 ? -0.704 -7.102 13 1 96.88 116 ASN B N 1
ATOM 2842 C CA . ASN B 1 116 ? 0.293 -6.078 13.289 1 96.88 116 ASN B CA 1
ATOM 2843 C C . ASN B 1 116 ? 1.348 -6.586 14.273 1 96.88 116 ASN B C 1
ATOM 2845 O O . ASN B 1 116 ? 1.464 -6.074 15.383 1 96.88 116 ASN B O 1
ATOM 2849 N N . ASN B 1 117 ? 1.998 -7.559 13.898 1 98.06 117 ASN B N 1
ATOM 2850 C CA . ASN B 1 117 ? 3.08 -8.273 14.562 1 98.06 117 ASN B CA 1
ATOM 2851 C C . ASN B 1 117 ? 4.113 -8.781 13.562 1 98.06 117 ASN B C 1
ATOM 2853 O O . ASN B 1 117 ? 4.012 -9.906 13.07 1 98.06 117 ASN B O 1
ATOM 2857 N N . GLN B 1 118 ? 5.109 -7.977 13.289 1 98.25 118 GLN B N 1
ATOM 2858 C CA . GLN B 1 118 ? 6.055 -8.211 12.203 1 98.25 118 GLN B CA 1
ATOM 2859 C C . GLN B 1 118 ? 6.922 -9.438 12.484 1 98.25 118 GLN B C 1
ATOM 2861 O O . GLN B 1 118 ? 7.297 -10.164 11.555 1 98.25 118 GLN B O 1
ATOM 2866 N N . GLN B 1 119 ? 7.191 -9.656 13.742 1 97.88 119 GLN B N 1
ATOM 2867 C CA . GLN B 1 119 ? 7.973 -10.844 14.07 1 97.88 119 GLN B CA 1
ATOM 2868 C C . GLN B 1 119 ? 7.203 -12.117 13.734 1 97.88 119 GLN B C 1
ATOM 2870 O O . GLN B 1 119 ? 7.773 -13.07 13.203 1 97.88 119 GLN B O 1
ATOM 2875 N N . ALA B 1 120 ? 5.934 -12.109 14.055 1 98.19 120 ALA B N 1
ATOM 2876 C CA . ALA B 1 120 ? 5.09 -13.258 13.734 1 98.19 120 ALA B CA 1
ATOM 2877 C C . ALA B 1 120 ? 4.961 -13.43 12.219 1 98.19 120 ALA B C 1
ATOM 2879 O O . ALA B 1 120 ? 4.945 -14.562 11.719 1 98.19 120 ALA B O 1
ATOM 2880 N N . ASN B 1 121 ? 4.82 -12.305 11.516 1 98.69 121 ASN B N 1
ATOM 2881 C CA . ASN B 1 121 ? 4.719 -12.359 10.062 1 98.69 121 ASN B CA 1
ATOM 2882 C C . ASN B 1 121 ? 5.973 -12.953 9.43 1 98.69 121 ASN B C 1
ATOM 2884 O O . ASN B 1 121 ? 5.887 -13.797 8.531 1 98.69 121 ASN B O 1
ATOM 2888 N N . ILE B 1 122 ? 7.133 -12.5 9.922 1 97.81 122 ILE B N 1
ATOM 2889 C CA . ILE B 1 122 ? 8.406 -13.016 9.43 1 97.81 122 ILE B CA 1
ATOM 2890 C C . ILE B 1 122 ? 8.477 -14.523 9.672 1 97.81 122 ILE B C 1
ATOM 2892 O O . ILE B 1 122 ? 8.859 -15.281 8.781 1 97.81 122 ILE B O 1
ATOM 2896 N N . ALA B 1 123 ? 8.102 -14.945 10.844 1 97.75 123 ALA B N 1
ATOM 2897 C CA . ALA B 1 123 ? 8.125 -16.359 11.18 1 97.75 123 ALA B CA 1
ATOM 2898 C C . ALA B 1 123 ? 7.227 -17.156 10.242 1 97.75 123 ALA B C 1
ATOM 2900 O O . ALA B 1 123 ? 7.602 -18.25 9.789 1 97.75 123 ALA B O 1
ATOM 2901 N N . PHE B 1 124 ? 6.094 -16.656 9.977 1 98.56 124 PHE B N 1
ATOM 2902 C CA . PHE B 1 124 ? 5.152 -17.297 9.07 1 98.56 124 PHE B CA 1
ATOM 2903 C C . PHE B 1 124 ? 5.762 -17.453 7.68 1 98.56 124 PHE B C 1
ATOM 2905 O O . PHE B 1 124 ? 5.699 -18.547 7.09 1 98.56 124 PHE B O 1
ATOM 2912 N N . ILE B 1 125 ? 6.34 -16.422 7.164 1 97.88 125 ILE B N 1
ATOM 2913 C CA . ILE B 1 125 ? 6.938 -16.422 5.832 1 97.88 125 ILE B CA 1
ATOM 2914 C C . ILE B 1 125 ? 8.125 -17.375 5.793 1 97.88 125 ILE B C 1
ATOM 2916 O O . ILE B 1 125 ? 8.266 -18.156 4.852 1 97.88 125 ILE B O 1
ATOM 2920 N N . GLN B 1 126 ? 8.922 -17.328 6.84 1 96.56 126 GLN B N 1
ATOM 2921 C CA . GLN B 1 126 ? 10.078 -18.219 6.918 1 96.56 126 GLN B CA 1
ATOM 2922 C C . GLN B 1 126 ? 9.648 -19.672 6.973 1 96.56 126 GLN B C 1
ATOM 2924 O O . GLN B 1 126 ? 10.289 -20.547 6.363 1 96.56 126 GLN B O 1
ATOM 2929 N N . ASP B 1 127 ? 8.594 -19.953 7.715 1 97.62 127 ASP B N 1
ATOM 2930 C CA . ASP B 1 127 ? 8.062 -21.312 7.77 1 97.62 127 ASP B CA 1
ATOM 2931 C C . ASP B 1 127 ? 7.715 -21.828 6.371 1 97.62 127 ASP B C 1
ATOM 2933 O O . ASP B 1 127 ? 8.016 -22.969 6.031 1 97.62 127 ASP B O 1
ATOM 2937 N N . PHE B 1 128 ? 7.105 -20.984 5.629 1 98.12 128 PHE B N 1
ATOM 2938 C CA . PHE B 1 128 ? 6.73 -21.312 4.262 1 98.12 128 PHE B CA 1
ATOM 2939 C C . PHE B 1 128 ? 7.969 -21.609 3.418 1 98.12 128 PHE B C 1
ATOM 2941 O O . PHE B 1 128 ? 8.039 -22.625 2.732 1 98.12 128 PHE B O 1
ATOM 2948 N N . MET B 1 129 ? 8.93 -20.781 3.49 1 96.25 129 MET B N 1
ATOM 2949 C CA . MET B 1 129 ? 10.141 -20.859 2.67 1 96.25 129 MET B CA 1
ATOM 2950 C C . MET B 1 129 ? 10.961 -22.078 3.033 1 96.25 129 MET B C 1
ATOM 2952 O O . MET B 1 129 ? 11.461 -22.781 2.15 1 96.25 129 MET B O 1
ATOM 2956 N N . ILE B 1 130 ? 11.133 -22.266 4.305 1 96.12 130 ILE B N 1
ATOM 2957 C CA . ILE B 1 130 ? 11.922 -23.406 4.785 1 96.12 130 ILE B CA 1
ATOM 2958 C C . ILE B 1 130 ? 11.266 -24.703 4.344 1 96.12 130 ILE B C 1
ATOM 2960 O O . ILE B 1 130 ? 11.945 -25.641 3.9 1 96.12 130 ILE B O 1
ATOM 2964 N N . ARG B 1 131 ? 9.969 -24.719 4.434 1 98.06 131 ARG B N 1
ATOM 2965 C CA . ARG B 1 131 ? 9.258 -25.922 4.031 1 98.06 131 ARG B CA 1
ATOM 2966 C C . ARG B 1 131 ? 9.406 -26.172 2.533 1 98.06 131 ARG B C 1
ATOM 2968 O O . ARG B 1 131 ? 9.602 -27.312 2.107 1 98.06 131 ARG B O 1
ATOM 2975 N N . ALA B 1 132 ? 9.281 -25.141 1.756 1 97.38 132 ALA B N 1
ATOM 2976 C CA . ALA B 1 132 ? 9.469 -25.25 0.312 1 97.38 132 ALA B CA 1
ATOM 2977 C C . ALA B 1 132 ? 10.859 -25.797 -0.018 1 97.38 132 ALA B C 1
ATOM 2979 O O . ALA B 1 132 ? 11 -26.656 -0.892 1 97.38 132 ALA B O 1
ATOM 2980 N N . LYS B 1 133 ? 11.836 -25.297 0.671 1 95 133 LYS B N 1
ATOM 2981 C CA . LYS B 1 133 ? 13.211 -25.734 0.457 1 95 133 LYS B CA 1
ATOM 2982 C C . LYS B 1 133 ? 13.367 -27.234 0.729 1 95 133 LYS B C 1
ATOM 2984 O O . LYS B 1 133 ? 14.125 -27.906 0.037 1 95 133 LYS B O 1
ATOM 2989 N N . GLN B 1 134 ? 12.695 -27.719 1.659 1 97.25 134 GLN B N 1
ATOM 2990 C CA . GLN B 1 134 ? 12.758 -29.141 1.999 1 97.25 134 GLN B CA 1
ATOM 2991 C C . GLN B 1 134 ? 12.266 -30 0.841 1 97.25 134 GLN B C 1
ATOM 2993 O O . GLN B 1 134 ? 12.711 -31.141 0.677 1 97.25 134 GLN B O 1
ATOM 2998 N N . TYR B 1 135 ? 11.398 -29.453 0.092 1 97.38 135 TYR B N 1
ATOM 2999 C CA . TYR B 1 135 ? 10.859 -30.188 -1.049 1 97.38 135 TYR B CA 1
ATOM 3000 C C . TYR B 1 135 ? 11.547 -29.766 -2.342 1 97.38 135 TYR B C 1
ATOM 3002 O O . TYR B 1 135 ? 11.109 -30.141 -3.436 1 97.38 135 TYR B O 1
ATOM 3010 N N . ARG B 1 136 ? 12.508 -28.906 -2.252 1 95.44 136 ARG B N 1
ATOM 3011 C CA . ARG B 1 136 ? 13.289 -28.406 -3.381 1 95.44 136 ARG B CA 1
ATOM 3012 C C . ARG B 1 136 ? 12.414 -27.594 -4.336 1 95.44 136 ARG B C 1
ATOM 3014 O O . ARG B 1 136 ? 12.547 -27.719 -5.555 1 95.44 136 ARG B O 1
ATOM 3021 N N . VAL B 1 137 ? 11.453 -26.953 -3.752 1 96.44 137 VAL B N 1
ATOM 3022 C CA . VAL B 1 137 ? 10.617 -26.016 -4.48 1 96.44 137 VAL B CA 1
ATOM 3023 C C . VAL B 1 137 ? 11.172 -24.594 -4.312 1 96.44 137 VAL B C 1
ATOM 3025 O O . VAL B 1 137 ? 11.406 -24.141 -3.188 1 96.44 137 VAL B O 1
ATOM 3028 N N . ASN B 1 138 ? 11.469 -23.922 -5.445 1 94.5 138 ASN B N 1
ATOM 3029 C CA . ASN B 1 138 ? 11.852 -22.516 -5.371 1 94.5 138 ASN B CA 1
ATOM 3030 C C . ASN B 1 138 ? 10.695 -21.641 -4.91 1 94.5 138 ASN B C 1
ATOM 3032 O O . ASN B 1 138 ? 9.539 -21.906 -5.246 1 94.5 138 ASN B O 1
ATOM 3036 N N . VAL B 1 139 ? 11.055 -20.609 -4.188 1 95.69 139 VAL B N 1
ATOM 3037 C CA . VAL B 1 139 ? 10.016 -19.703 -3.711 1 95.69 139 VAL B CA 1
ATOM 3038 C C . VAL B 1 139 ? 10.188 -18.328 -4.359 1 95.69 139 VAL B C 1
ATOM 3040 O O . VAL B 1 139 ? 11.312 -17.828 -4.473 1 95.69 139 VAL B O 1
ATOM 3043 N N . GLY B 1 140 ? 9.148 -17.781 -4.891 1 96.25 140 GLY B N 1
ATOM 3044 C CA . GLY B 1 140 ? 9.047 -16.375 -5.25 1 96.25 140 GLY B CA 1
ATOM 3045 C C . GLY B 1 140 ? 8.094 -15.594 -4.367 1 96.25 140 GLY B C 1
ATOM 3046 O O . GLY B 1 140 ? 7.156 -16.156 -3.803 1 96.25 140 GLY B O 1
ATOM 3047 N N . LEU B 1 141 ? 8.352 -14.344 -4.195 1 97.5 141 LEU B N 1
ATOM 3048 C CA . LEU B 1 141 ? 7.5 -13.492 -3.369 1 97.5 141 LEU B CA 1
ATOM 3049 C C . LEU B 1 141 ? 6.801 -12.43 -4.215 1 97.5 141 LEU B C 1
ATOM 3051 O O . LEU B 1 141 ? 7.453 -11.727 -4.992 1 97.5 141 LEU B O 1
ATOM 3055 N N . TYR B 1 142 ? 5.523 -12.414 -4.168 1 98.5 142 TYR B N 1
ATOM 3056 C CA . TYR B 1 142 ? 4.742 -11.312 -4.715 1 98.5 142 TYR B CA 1
ATOM 3057 C C . TYR B 1 142 ? 4.504 -10.234 -3.664 1 98.5 142 TYR B C 1
ATOM 3059 O O . TYR B 1 142 ? 3.779 -10.461 -2.691 1 98.5 142 TYR B O 1
ATOM 3067 N N . THR B 1 143 ? 5.117 -9.086 -3.801 1 98.62 143 THR B N 1
ATOM 3068 C CA . THR B 1 143 ? 5.055 -7.996 -2.83 1 98.62 143 THR B CA 1
ATOM 3069 C C . THR B 1 143 ? 5.504 -6.684 -3.461 1 98.62 143 THR B C 1
ATOM 3071 O O . THR B 1 143 ? 5.434 -6.516 -4.68 1 98.62 143 THR B O 1
ATOM 3074 N N . ASN B 1 144 ? 5.73 -5.676 -2.797 1 98.12 144 ASN B N 1
ATOM 3075 C CA . ASN B 1 144 ? 6.469 -4.457 -3.098 1 98.12 144 ASN B CA 1
ATOM 3076 C C . ASN B 1 144 ? 7.051 -3.826 -1.836 1 98.12 144 ASN B C 1
ATOM 3078 O O . ASN B 1 144 ? 6.855 -4.34 -0.733 1 98.12 144 ASN B O 1
ATOM 3082 N N . TRP B 1 145 ? 7.816 -2.793 -1.966 1 97 145 TRP B N 1
ATOM 3083 C CA . TRP B 1 145 ? 8.547 -2.213 -0.845 1 97 145 TRP B CA 1
ATOM 3084 C C . TRP B 1 145 ? 7.598 -1.796 0.271 1 97 145 TRP B C 1
ATOM 3086 O O . TRP B 1 145 ? 7.902 -1.971 1.453 1 97 145 TRP B O 1
ATOM 3096 N N . TYR B 1 146 ? 6.449 -1.243 -0.092 1 98.44 146 TYR B N 1
ATOM 3097 C CA . TYR B 1 146 ? 5.496 -0.689 0.862 1 98.44 146 TYR B CA 1
ATOM 3098 C C . TYR B 1 146 ? 4.828 -1.795 1.673 1 98.44 146 TYR B C 1
ATOM 3100 O O . TYR B 1 146 ? 4.75 -1.711 2.9 1 98.44 146 TYR B O 1
ATOM 3108 N N . ASP B 1 147 ? 4.348 -2.855 0.976 1 98.81 147 ASP B N 1
ATOM 3109 C CA . ASP B 1 147 ? 3.758 -4.012 1.646 1 98.81 147 ASP B CA 1
ATOM 3110 C C . ASP B 1 147 ? 4.785 -4.715 2.529 1 98.81 147 ASP B C 1
ATOM 3112 O O . ASP B 1 147 ? 4.5 -5.043 3.684 1 98.81 147 ASP B O 1
ATOM 3116 N N . TRP B 1 148 ? 5.977 -4.898 1.991 1 98.44 148 TRP B N 1
ATOM 3117 C CA . TRP B 1 148 ? 7.043 -5.605 2.693 1 98.44 148 TRP B CA 1
ATOM 3118 C C . TRP B 1 148 ? 7.426 -4.879 3.979 1 98.44 148 TRP B C 1
ATOM 3120 O O . TRP B 1 148 ? 7.578 -5.5 5.031 1 98.44 148 TRP B O 1
ATOM 3130 N N . GLN B 1 149 ? 7.535 -3.588 3.879 1 97.62 149 GLN B N 1
ATOM 3131 C CA . GLN B 1 149 ? 7.91 -2.787 5.039 1 97.62 149 GLN B CA 1
ATOM 3132 C C . GLN B 1 149 ? 6.883 -2.918 6.156 1 97.62 149 GLN B C 1
ATOM 3134 O O . GLN B 1 149 ? 7.242 -3.107 7.32 1 97.62 149 GLN B O 1
ATOM 3139 N N . GLN B 1 150 ? 5.621 -2.828 5.832 1 98.5 150 GLN B N 1
ATOM 3140 C CA . GLN B 1 150 ? 4.57 -2.914 6.844 1 98.5 150 GLN B CA 1
ATOM 3141 C C . GLN B 1 150 ? 4.508 -4.312 7.453 1 98.5 150 GLN B C 1
ATOM 3143 O O . GLN B 1 150 ? 4.438 -4.461 8.672 1 98.5 150 GLN B O 1
ATOM 3148 N N . ILE B 1 151 ? 4.598 -5.316 6.598 1 98.75 151 ILE B N 1
ATOM 3149 C CA . ILE B 1 151 ? 4.32 -6.691 7.008 1 98.75 151 ILE B CA 1
ATOM 3150 C C . ILE B 1 151 ? 5.527 -7.258 7.75 1 98.75 151 ILE B C 1
ATOM 3152 O O . ILE B 1 151 ? 5.371 -8.023 8.703 1 98.75 151 ILE B O 1
ATOM 3156 N N . THR B 1 152 ? 6.766 -6.734 7.434 1 98.44 152 THR B N 1
ATOM 3157 C CA . THR B 1 152 ? 7.941 -7.402 7.977 1 98.44 152 THR B CA 1
ATOM 3158 C C . THR B 1 152 ? 8.859 -6.402 8.672 1 98.44 152 THR B C 1
ATOM 3160 O O . THR B 1 152 ? 9.945 -6.766 9.133 1 98.44 152 THR B O 1
ATOM 3163 N N . ALA B 1 153 ? 8.461 -5.164 8.75 1 97 153 ALA B N 1
ATOM 3164 C CA . ALA B 1 153 ? 9.336 -4.109 9.258 1 97 153 ALA B CA 1
ATOM 3165 C C . ALA B 1 153 ? 10.656 -4.082 8.492 1 97 153 ALA B C 1
ATOM 3167 O O . ALA B 1 153 ? 11.727 -3.951 9.094 1 97 153 ALA B O 1
ATOM 3168 N N . ASN B 1 154 ? 10.484 -4.328 7.18 1 95 154 ASN B N 1
ATOM 3169 C CA . ASN B 1 154 ? 11.625 -4.289 6.266 1 95 154 ASN B CA 1
ATOM 3170 C C . ASN B 1 154 ? 12.648 -5.363 6.605 1 95 154 ASN B C 1
ATOM 3172 O O . ASN B 1 154 ? 13.859 -5.117 6.539 1 95 154 ASN B O 1
ATOM 3176 N N . TRP B 1 155 ? 12.172 -6.465 6.992 1 95.5 155 TRP B N 1
ATOM 3177 C CA . TRP B 1 155 ? 13.031 -7.613 7.23 1 95.5 155 TRP B CA 1
ATOM 3178 C C . TRP B 1 155 ? 13.961 -7.855 6.039 1 95.5 155 TRP B C 1
ATOM 3180 O O . TRP B 1 155 ? 13.508 -7.883 4.891 1 95.5 155 TRP B O 1
ATOM 3190 N N . SER B 1 156 ? 15.219 -7.832 6.383 1 90.12 156 SER B N 1
ATOM 3191 C CA . SER B 1 156 ? 16.25 -8.031 5.367 1 90.12 156 SER B CA 1
ATOM 3192 C C . SER B 1 156 ? 17.219 -9.141 5.77 1 90.12 156 SER B C 1
ATOM 3194 O O . SER B 1 156 ? 17.609 -9.234 6.934 1 90.12 156 SER B O 1
ATOM 3196 N N . LYS B 1 157 ? 17.375 -10.055 4.949 1 80.31 157 LYS B N 1
ATOM 3197 C CA . LYS B 1 157 ? 18.344 -11.141 5.113 1 80.31 157 LYS B CA 1
ATOM 3198 C C . LYS B 1 157 ? 19 -11.492 3.781 1 80.31 157 LYS B C 1
ATOM 3200 O O . LYS B 1 157 ? 18.391 -11.328 2.721 1 80.31 157 LYS B O 1
ATOM 3205 N N . CYS B 1 158 ? 20.141 -11.977 3.938 1 72.25 158 CYS B N 1
ATOM 3206 C CA . CYS B 1 158 ? 20.906 -12.359 2.752 1 72.25 158 CYS B CA 1
ATOM 3207 C C . CYS B 1 158 ? 20.172 -13.445 1.97 1 72.25 158 CYS B C 1
ATOM 3209 O O . CYS B 1 158 ? 20.234 -13.477 0.74 1 72.25 158 CYS B O 1
ATOM 3211 N N . SER B 1 159 ? 19.453 -14.242 2.637 1 74.31 159 SER B N 1
ATOM 3212 C CA . SER B 1 159 ? 18.75 -15.352 1.996 1 74.31 159 SER B CA 1
ATOM 3213 C C . SER B 1 159 ? 17.641 -14.852 1.074 1 74.31 159 SER B C 1
ATOM 3215 O O . SER B 1 159 ? 17.219 -15.562 0.165 1 74.31 159 SER B O 1
ATOM 3217 N N . LEU B 1 160 ? 17.234 -13.609 1.292 1 76.5 160 LEU B N 1
ATOM 3218 C CA . LEU B 1 160 ? 16.172 -13.055 0.455 1 76.5 160 LEU B CA 1
ATOM 3219 C C . LEU B 1 160 ? 16.688 -12.805 -0.963 1 76.5 160 LEU B C 1
ATOM 3221 O O . LEU B 1 160 ? 15.891 -12.719 -1.903 1 76.5 160 LEU B O 1
ATOM 3225 N N . GLN B 1 161 ? 17.906 -12.695 -1.092 1 75.88 161 GLN B N 1
ATOM 3226 C CA . GLN B 1 161 ? 18.5 -12.422 -2.395 1 75.88 161 GLN B CA 1
ATOM 3227 C C . GLN B 1 161 ? 18.344 -13.617 -3.334 1 75.88 161 GLN B C 1
ATOM 3229 O O . GLN B 1 161 ? 18.406 -13.461 -4.555 1 75.88 161 GLN B O 1
ATOM 3234 N N . GLN B 1 162 ? 18.109 -14.719 -2.764 1 79.88 162 GLN B N 1
ATOM 3235 C CA . GLN B 1 162 ? 18 -15.922 -3.572 1 79.88 162 GLN B CA 1
ATOM 3236 C C . GLN B 1 162 ? 16.562 -16.156 -4.031 1 79.88 162 GLN B C 1
ATOM 3238 O O . GLN B 1 162 ? 16.312 -17.016 -4.867 1 79.88 162 GLN B O 1
ATOM 3243 N N . LEU B 1 163 ? 15.75 -15.305 -3.584 1 87.88 163 LEU B N 1
ATOM 3244 C CA . LEU B 1 163 ? 14.344 -15.492 -3.902 1 87.88 163 LEU B CA 1
ATOM 3245 C C . LEU B 1 163 ? 13.945 -14.68 -5.133 1 87.88 163 LEU B C 1
ATOM 3247 O O . LEU B 1 163 ? 14.562 -13.648 -5.426 1 87.88 163 LEU B O 1
ATOM 3251 N N . LEU B 1 164 ? 13.031 -15.234 -5.879 1 93 164 LEU B N 1
ATOM 3252 C CA . LEU B 1 164 ? 12.445 -14.484 -6.98 1 93 164 LEU B CA 1
ATOM 3253 C C . LEU B 1 164 ? 11.492 -13.414 -6.465 1 93 164 LEU B C 1
ATOM 3255 O O . LEU B 1 164 ? 10.75 -13.648 -5.512 1 93 164 LEU B O 1
ATOM 3259 N N . LEU B 1 165 ? 11.57 -12.242 -7.098 1 95.81 165 LEU B N 1
ATOM 3260 C CA . LEU B 1 165 ? 10.695 -11.148 -6.699 1 95.81 165 LEU B CA 1
ATOM 3261 C C . LEU B 1 165 ? 9.695 -10.82 -7.805 1 95.81 165 LEU B C 1
ATOM 3263 O O . LEU B 1 165 ? 10.086 -10.586 -8.945 1 95.81 165 LEU B O 1
ATOM 3267 N N . TRP B 1 166 ? 8.445 -10.953 -7.508 1 97.94 166 TRP B N 1
ATOM 3268 C CA . TRP B 1 166 ? 7.293 -10.438 -8.234 1 97.94 166 TRP B CA 1
ATOM 3269 C C . TRP B 1 166 ? 6.727 -9.195 -7.551 1 97.94 166 TRP B C 1
ATOM 3271 O O . TRP B 1 166 ? 5.938 -9.305 -6.609 1 97.94 166 TRP B O 1
ATOM 3281 N N . TYR B 1 167 ? 7.191 -7.941 -8.008 1 98 167 TYR B N 1
ATOM 3282 C CA . TYR B 1 167 ? 6.691 -6.742 -7.348 1 98 167 TYR B CA 1
ATOM 3283 C C . TYR B 1 167 ? 5.52 -6.145 -8.117 1 98 167 TYR B C 1
ATOM 3285 O O . TYR B 1 167 ? 5.305 -6.469 -9.289 1 98 167 TYR B O 1
ATOM 3293 N N . TRP B 1 168 ? 4.723 -5.336 -7.449 1 98.44 168 TRP B N 1
ATOM 3294 C CA . TRP B 1 168 ? 3.611 -4.68 -8.133 1 98.44 168 TRP B CA 1
ATOM 3295 C C . TRP B 1 168 ? 3.701 -3.166 -7.992 1 98.44 168 TRP B C 1
ATOM 3297 O O . TRP B 1 168 ? 4.215 -2.658 -6.992 1 98.44 168 TRP B O 1
ATOM 3307 N N . ASN B 1 169 ? 3.373 -2.492 -8.969 1 97.75 169 ASN B N 1
ATOM 3308 C CA . ASN B 1 169 ? 3.209 -1.043 -9.016 1 97.75 169 ASN B CA 1
ATOM 3309 C C . ASN B 1 169 ? 2.182 -0.629 -10.07 1 97.75 169 ASN B C 1
ATOM 3311 O O . ASN B 1 169 ? 2.414 -0.796 -11.266 1 97.75 169 ASN B O 1
ATOM 3315 N N . VAL B 1 170 ? 1.037 -0.198 -9.602 1 96.94 170 VAL B N 1
ATOM 3316 C CA . VAL B 1 170 ? -0.034 0.277 -10.469 1 96.94 170 VAL B CA 1
ATOM 3317 C C . VAL B 1 170 ? -0.528 1.639 -9.984 1 96.94 170 VAL B C 1
ATOM 3319 O O . VAL B 1 170 ? -0.274 2.027 -8.844 1 96.94 170 VAL B O 1
ATOM 3322 N N . TYR B 1 171 ? -1.246 2.346 -10.805 1 94.69 171 TYR B N 1
ATOM 3323 C CA . TYR B 1 171 ? -1.765 3.662 -10.445 1 94.69 171 TYR B CA 1
ATOM 3324 C C . TYR B 1 171 ? -3.17 3.555 -9.867 1 94.69 171 TYR B C 1
ATOM 3326 O O . TYR B 1 171 ? -3.756 4.559 -9.453 1 94.69 171 TYR B O 1
ATOM 3334 N N . GLY B 1 172 ? -3.75 2.402 -9.867 1 93.81 172 GLY B N 1
ATOM 3335 C CA . GLY B 1 172 ? -5.121 2.098 -9.484 1 93.81 172 GLY B CA 1
ATOM 3336 C C . GLY B 1 172 ? -5.645 0.818 -10.117 1 93.81 172 GLY B C 1
ATOM 3337 O O . GLY B 1 172 ? -4.863 -0.057 -10.492 1 93.81 172 GLY B O 1
ATOM 3338 N N . GLN B 1 173 ? -6.941 0.709 -10.109 1 93.25 173 GLN B N 1
ATOM 3339 C CA . GLN B 1 173 ? -7.574 -0.439 -10.75 1 93.25 173 GLN B CA 1
ATOM 3340 C C . GLN B 1 173 ? -8.203 -0.048 -12.086 1 93.25 173 GLN B C 1
ATOM 3342 O O . GLN B 1 173 ? -8.656 1.085 -12.258 1 93.25 173 GLN B O 1
ATOM 3347 N N . GLY B 1 174 ? -8.156 -1.025 -13.039 1 95.12 174 GLY B N 1
ATOM 3348 C CA . GLY B 1 174 ? -8.844 -0.823 -14.305 1 95.12 174 GLY B CA 1
ATOM 3349 C C . GLY B 1 174 ? -7.934 -0.315 -15.406 1 95.12 174 GLY B C 1
ATOM 3350 O O . GLY B 1 174 ? -6.758 -0.031 -15.164 1 95.12 174 GLY B O 1
ATOM 3351 N N . PRO B 1 175 ? -8.477 -0.175 -16.609 1 95.38 175 PRO B N 1
ATOM 3352 C CA . PRO B 1 175 ? -7.676 0.132 -17.797 1 95.38 175 PRO B CA 1
ATOM 3353 C C . PRO B 1 175 ? -7.098 1.544 -17.766 1 95.38 175 PRO B C 1
ATOM 3355 O O . PRO B 1 175 ? -6.102 1.821 -18.438 1 95.38 175 PRO B O 1
ATOM 3358 N N . SER B 1 176 ? -7.641 2.48 -16.984 1 94.06 176 SER B N 1
ATOM 3359 C CA . SER B 1 176 ? -7.164 3.859 -16.938 1 94.06 176 SER B CA 1
ATOM 3360 C C . SER B 1 176 ? -6.016 4.02 -15.953 1 94.06 176 SER B C 1
ATOM 3362 O O . SER B 1 176 ? -5.422 5.094 -15.852 1 94.06 176 SER B O 1
ATOM 3364 N N . ALA B 1 177 ? -5.652 2.949 -15.32 1 96.44 177 ALA B N 1
ATOM 3365 C CA . ALA B 1 177 ? -4.676 3.053 -14.242 1 96.44 177 ALA B CA 1
ATOM 3366 C C . ALA B 1 177 ? -3.521 2.074 -14.445 1 96.44 177 ALA B C 1
ATOM 3368 O O . ALA B 1 177 ? -2.939 1.575 -13.484 1 96.44 177 ALA B O 1
ATOM 3369 N N . ILE B 1 178 ? -3.254 1.735 -15.703 1 96.69 178 ILE B N 1
ATOM 3370 C CA . ILE B 1 178 ? -2.18 0.825 -16.078 1 96.69 178 ILE B CA 1
ATOM 3371 C C . ILE B 1 178 ? -0.836 1.546 -15.992 1 96.69 178 ILE B C 1
ATOM 3373 O O . ILE B 1 178 ? -0.716 2.703 -16.406 1 96.69 178 ILE B O 1
ATOM 3377 N N . ASN B 1 179 ? 0.127 0.957 -15.344 1 97.38 179 ASN B N 1
ATOM 3378 C CA . ASN B 1 179 ? 1.501 1.448 -15.312 1 97.38 179 ASN B CA 1
ATOM 3379 C C . ASN B 1 179 ? 2.318 0.91 -16.484 1 97.38 179 ASN B C 1
ATOM 3381 O O . ASN B 1 179 ? 1.841 0.067 -17.25 1 97.38 179 ASN B O 1
ATOM 3385 N N . ALA B 1 180 ? 3.547 1.457 -16.672 1 95.88 180 ALA B N 1
ATOM 3386 C CA . ALA B 1 180 ? 4.441 0.989 -17.719 1 95.88 180 ALA B CA 1
ATOM 3387 C C . ALA B 1 180 ? 4.801 -0.48 -17.531 1 95.88 180 ALA B C 1
ATOM 3389 O O . ALA B 1 180 ? 5.043 -0.919 -16.406 1 95.88 180 ALA B O 1
ATOM 3390 N N . SER B 1 181 ? 4.84 -1.231 -18.609 1 96.06 181 SER B N 1
ATOM 3391 C CA . SER B 1 181 ? 5.168 -2.652 -18.578 1 96.06 181 SER B CA 1
ATOM 3392 C C . SER B 1 181 ? 6.672 -2.877 -18.688 1 96.06 181 SER B C 1
ATOM 3394 O O . SER B 1 181 ? 7.141 -3.525 -19.625 1 96.06 181 SER B O 1
ATOM 3396 N N . ASN B 1 182 ? 7.395 -2.361 -17.844 1 94.88 182 ASN B N 1
ATOM 3397 C CA . ASN B 1 182 ? 8.844 -2.504 -17.703 1 94.88 182 ASN B CA 1
ATOM 3398 C C . ASN B 1 182 ? 9.281 -2.375 -16.25 1 94.88 182 ASN B C 1
ATOM 3400 O O . ASN B 1 182 ? 8.453 -2.195 -15.359 1 94.88 182 ASN B O 1
ATOM 3404 N N . PHE B 1 183 ? 10.57 -2.451 -15.992 1 95.12 183 PHE B N 1
ATOM 3405 C CA . PHE B 1 183 ? 11.07 -2.477 -14.625 1 95.12 183 PHE B CA 1
ATOM 3406 C C . PHE B 1 183 ? 11.688 -1.135 -14.25 1 95.12 183 PHE B C 1
ATOM 3408 O O . PHE B 1 183 ? 12.477 -1.051 -13.305 1 95.12 183 PHE B O 1
ATOM 3415 N N . GLU B 1 184 ? 11.367 -0.017 -14.945 1 93.56 184 GLU B N 1
ATOM 3416 C CA . GLU B 1 184 ? 12.055 1.26 -14.773 1 93.56 184 GLU B CA 1
ATOM 3417 C C . GLU B 1 184 ? 11.734 1.878 -13.414 1 93.56 184 GLU B C 1
ATOM 3419 O O . GLU B 1 184 ? 12.523 2.67 -12.891 1 93.56 184 GLU B O 1
ATOM 3424 N N . ASP B 1 185 ? 10.633 1.469 -12.852 1 95.12 185 ASP B N 1
ATOM 3425 C CA . ASP B 1 185 ? 10.203 2.076 -11.594 1 95.12 185 ASP B CA 1
ATOM 3426 C C . ASP B 1 185 ? 10.633 1.225 -10.398 1 95.12 185 ASP B C 1
ATOM 3428 O O . ASP B 1 185 ? 10.281 1.528 -9.258 1 95.12 185 ASP B O 1
ATOM 3432 N N . PHE B 1 186 ? 11.398 0.193 -10.703 1 96.38 186 PHE B N 1
ATOM 3433 C CA . PHE B 1 186 ? 11.867 -0.633 -9.594 1 96.38 186 PHE B CA 1
ATOM 3434 C C . PHE B 1 186 ? 13.008 0.053 -8.844 1 96.38 186 PHE B C 1
ATOM 3436 O O . PHE B 1 186 ? 13.891 0.649 -9.469 1 96.38 186 PHE B O 1
ATOM 3443 N N . ARG B 1 187 ? 12.984 -0.03 -7.531 1 96.25 187 ARG B N 1
ATOM 3444 C CA . ARG B 1 187 ? 14.078 0.333 -6.637 1 96.25 187 ARG B CA 1
ATOM 3445 C C . ARG B 1 187 ? 14.383 -0.794 -5.652 1 96.25 187 ARG B C 1
ATOM 3447 O O . ARG B 1 187 ? 13.461 -1.406 -5.105 1 96.25 187 ARG B O 1
ATOM 3454 N N . PRO B 1 188 ? 15.633 -1.1 -5.414 1 93 188 PRO B N 1
ATOM 3455 C CA . PRO B 1 188 ? 15.969 -2.16 -4.461 1 93 188 PRO B CA 1
ATOM 3456 C C . PRO B 1 188 ? 15.414 -1.896 -3.064 1 93 188 PRO B C 1
ATOM 3458 O O . PRO B 1 188 ? 15.367 -0.745 -2.623 1 93 188 PRO B O 1
ATOM 3461 N N . PHE B 1 189 ? 15.008 -2.996 -2.396 1 93.88 189 PHE B N 1
ATOM 3462 C CA . PHE B 1 189 ? 14.555 -2.926 -1.014 1 93.88 189 PHE B CA 1
ATOM 3463 C C . PHE B 1 189 ? 14.758 -4.262 -0.31 1 93.88 189 PHE B C 1
ATOM 3465 O O . PHE B 1 189 ? 14.727 -5.316 -0.947 1 93.88 189 PHE B O 1
ATOM 3472 N N . ALA B 1 190 ? 14.969 -4.273 0.983 1 92.12 190 ALA B N 1
ATOM 3473 C CA . ALA B 1 190 ? 15.039 -5.418 1.889 1 92.12 190 ALA B CA 1
ATOM 3474 C C . ALA B 1 190 ? 15.961 -6.5 1.335 1 92.12 190 ALA B C 1
ATOM 3476 O O . ALA B 1 190 ? 15.719 -7.691 1.533 1 92.12 190 ALA B O 1
ATOM 3477 N N . GLY B 1 191 ? 16.844 -6.145 0.431 1 88.5 191 GLY B N 1
ATOM 3478 C CA . GLY B 1 191 ? 17.766 -7.117 -0.133 1 88.5 191 GLY B CA 1
ATOM 3479 C C . GLY B 1 191 ? 17.391 -7.551 -1.539 1 88.5 191 GLY B C 1
ATOM 3480 O O . GLY B 1 191 ? 18.172 -8.242 -2.207 1 88.5 191 GLY B O 1
ATOM 3481 N N . PHE B 1 192 ? 16.203 -7.168 -1.926 1 92.06 192 PHE B N 1
ATOM 3482 C CA . PHE B 1 192 ? 15.812 -7.406 -3.309 1 92.06 192 PHE B CA 1
ATOM 3483 C C . PHE B 1 192 ? 16.469 -6.395 -4.242 1 92.06 192 PHE B C 1
ATOM 3485 O O . PHE B 1 192 ? 16.188 -5.195 -4.152 1 92.06 192 PHE B O 1
ATOM 3492 N N . THR B 1 193 ? 17.234 -6.844 -5.184 1 90.62 193 THR B N 1
ATOM 3493 C CA . THR B 1 193 ? 17.969 -5.918 -6.039 1 90.62 193 THR B CA 1
ATOM 3494 C C . THR B 1 193 ? 17.516 -6.039 -7.488 1 90.62 193 THR B C 1
ATOM 3496 O O . THR B 1 193 ? 17.688 -5.109 -8.281 1 90.62 193 THR B O 1
ATOM 3499 N N . THR B 1 194 ? 16.953 -7.254 -7.828 1 89.75 194 THR B N 1
ATOM 3500 C CA . THR B 1 194 ? 16.484 -7.488 -9.195 1 89.75 194 THR B CA 1
ATOM 3501 C C . THR B 1 194 ? 15.117 -8.172 -9.188 1 89.75 194 THR B C 1
ATOM 3503 O O . THR B 1 194 ? 14.961 -9.25 -8.602 1 89.75 194 THR B O 1
ATOM 3506 N N . PRO B 1 195 ? 14.203 -7.594 -9.828 1 93.62 195 PRO B N 1
ATOM 3507 C CA . PRO B 1 195 ? 12.906 -8.266 -9.914 1 93.62 195 PRO B CA 1
ATOM 3508 C C . PRO B 1 195 ? 12.836 -9.273 -11.055 1 93.62 195 PRO B C 1
ATOM 3510 O O . PRO B 1 195 ? 13.484 -9.094 -12.086 1 93.62 195 PRO B O 1
ATOM 3513 N N . ALA B 1 196 ? 12.086 -10.312 -10.891 1 94.31 196 ALA B N 1
ATOM 3514 C CA . ALA B 1 196 ? 11.82 -11.289 -11.938 1 94.31 196 ALA B CA 1
ATOM 3515 C C . ALA B 1 196 ? 10.539 -10.953 -12.695 1 94.31 196 ALA B C 1
ATOM 3517 O O . ALA B 1 196 ? 10.43 -11.219 -13.898 1 94.31 196 ALA B O 1
ATOM 3518 N N . VAL B 1 197 ? 9.562 -10.43 -11.977 1 96.94 197 VAL B N 1
ATOM 3519 C CA . VAL B 1 197 ? 8.242 -10.148 -12.523 1 96.94 197 VAL B CA 1
ATOM 3520 C C . VAL B 1 197 ? 7.723 -8.82 -11.961 1 96.94 197 VAL B C 1
ATOM 3522 O O . VAL B 1 197 ? 8.031 -8.461 -10.828 1 96.94 197 VAL B O 1
ATOM 3525 N N . LYS B 1 198 ? 6.926 -8.102 -12.75 1 98.12 198 LYS B N 1
ATOM 3526 C CA . LYS B 1 198 ? 6.203 -6.91 -12.312 1 98.12 198 LYS B CA 1
ATOM 3527 C C . LYS B 1 198 ? 4.723 -7.004 -12.672 1 98.12 198 LYS B C 1
ATOM 3529 O O . LYS B 1 198 ? 4.371 -7.266 -13.82 1 98.12 198 LYS B O 1
ATOM 3534 N N . GLN B 1 199 ? 3.887 -6.883 -11.734 1 98.75 199 GLN B N 1
ATOM 3535 C CA . GLN B 1 199 ? 2.492 -6.582 -12.039 1 98.75 199 GLN B CA 1
ATOM 3536 C C . GLN B 1 199 ? 2.301 -5.098 -12.336 1 98.75 199 GLN B C 1
ATOM 3538 O O . GLN B 1 199 ? 2.523 -4.254 -11.461 1 98.75 199 GLN B O 1
ATOM 3543 N N . TYR B 1 200 ? 1.869 -4.809 -13.578 1 98.38 200 TYR B N 1
ATOM 3544 C CA . TYR B 1 200 ? 1.801 -3.41 -13.992 1 98.38 200 TYR B CA 1
ATOM 3545 C C . TYR B 1 200 ? 0.358 -2.982 -14.234 1 98.38 200 TYR B C 1
ATOM 3547 O O . TYR B 1 200 ? 0.095 -1.826 -14.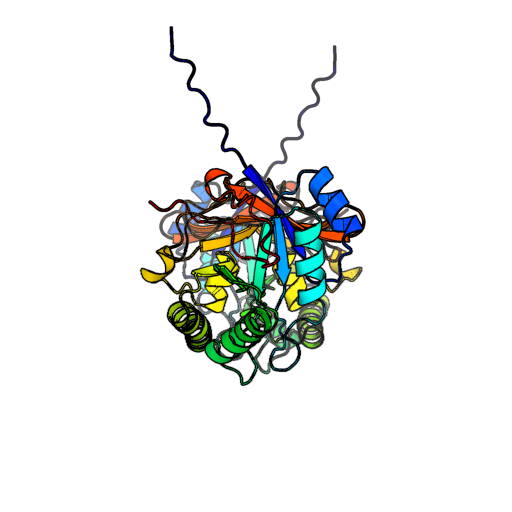57 1 98.38 200 TYR B O 1
ATOM 3555 N N . SER B 1 201 ? -0.588 -3.928 -14.008 1 98.06 201 SER B N 1
ATOM 3556 C CA . SER B 1 201 ? -2.008 -3.658 -14.211 1 98.06 201 SER B CA 1
ATOM 3557 C C . SER B 1 201 ? -2.875 -4.582 -13.367 1 98.06 201 SER B C 1
ATOM 3559 O O . SER B 1 201 ? -2.572 -5.766 -13.219 1 98.06 201 SER B O 1
ATOM 3561 N N . GLN B 1 202 ? -3.961 -3.961 -12.82 1 97.81 202 GLN B N 1
ATOM 3562 C CA . GLN B 1 202 ? -4.887 -4.723 -11.992 1 97.81 202 GLN B CA 1
ATOM 3563 C C . GLN B 1 202 ? -6.328 -4.523 -12.453 1 97.81 202 GLN B C 1
ATOM 3565 O O . GLN B 1 202 ? -6.754 -3.395 -12.711 1 97.81 202 GLN B O 1
ATOM 3570 N N . GLY B 1 203 ? -6.988 -5.605 -12.562 1 97 203 GLY B N 1
ATOM 3571 C CA . GLY B 1 203 ? -8.422 -5.547 -12.797 1 97 203 GLY B CA 1
ATOM 3572 C C . GLY B 1 203 ? -8.781 -5.059 -14.195 1 97 203 GLY B C 1
ATOM 3573 O O . GLY B 1 203 ? -9.664 -4.219 -14.352 1 97 203 GLY B O 1
ATOM 3574 N N . VAL B 1 204 ? -8.141 -5.566 -15.164 1 97.75 204 VAL B N 1
ATOM 3575 C CA . VAL B 1 204 ? -8.453 -5.172 -16.531 1 97.75 204 VAL B CA 1
ATOM 3576 C C . VAL B 1 204 ? -9.07 -6.352 -17.281 1 97.75 204 VAL B C 1
ATOM 3578 O O . VAL B 1 204 ? -8.859 -7.508 -16.906 1 97.75 204 VAL B O 1
ATOM 3581 N N . SER B 1 205 ? -9.766 -6.055 -18.312 1 97.69 205 SER B N 1
ATOM 3582 C CA . SER B 1 205 ? -10.367 -7.09 -19.141 1 97.69 205 SER B CA 1
ATOM 3583 C C . SER B 1 205 ? -9.414 -7.535 -20.25 1 97.69 205 SER B C 1
ATOM 3585 O O . SER B 1 205 ? -8.969 -6.719 -21.062 1 97.69 205 SER B O 1
ATOM 3587 N N . VAL B 1 206 ? -9.086 -8.781 -20.281 1 98.06 206 VAL B N 1
ATOM 3588 C CA . VAL B 1 206 ? -8.336 -9.438 -21.344 1 98.06 206 VAL B CA 1
ATOM 3589 C C . VAL B 1 206 ? -9.125 -10.641 -21.875 1 98.06 206 VAL B C 1
ATOM 3591 O O . VAL B 1 206 ? -9.367 -11.602 -21.141 1 98.06 206 VAL B O 1
ATOM 3594 N N . CYS B 1 207 ? -9.5 -10.547 -23.156 1 98.31 207 CYS B N 1
ATOM 3595 C CA . CYS B 1 207 ? -10.258 -11.633 -23.781 1 98.31 207 CYS B CA 1
ATOM 3596 C C . CYS B 1 207 ? -11.523 -11.938 -22.969 1 98.31 207 CYS B C 1
ATOM 3598 O O . CYS B 1 207 ? -11.867 -13.109 -22.766 1 98.31 207 CYS B O 1
ATOM 3600 N N . GLY B 1 208 ? -12.117 -10.883 -22.391 1 97.12 208 GLY B N 1
ATOM 3601 C CA . GLY B 1 208 ? -13.398 -11.016 -21.719 1 97.12 208 GLY B CA 1
ATOM 3602 C C . GLY B 1 208 ? -13.266 -11.445 -20.266 1 97.12 208 GLY B C 1
ATOM 3603 O O . GLY B 1 208 ? -14.266 -11.594 -19.562 1 97.12 208 GLY B O 1
ATOM 3604 N N . ALA B 1 209 ? -12.078 -11.672 -19.797 1 97.75 209 ALA B N 1
ATOM 3605 C CA . ALA B 1 209 ? -11.844 -12.047 -18.406 1 97.75 209 ALA B CA 1
ATOM 3606 C C . ALA B 1 209 ? -11.156 -10.914 -17.641 1 97.75 209 ALA B C 1
ATOM 3608 O O . ALA B 1 209 ? -10.297 -10.219 -18.188 1 97.75 209 ALA B O 1
ATOM 3609 N N . TYR B 1 210 ? -11.547 -10.719 -16.344 1 96.81 210 TYR B N 1
ATOM 3610 C CA . TYR B 1 210 ? -10.883 -9.742 -15.477 1 96.81 210 TYR B CA 1
ATOM 3611 C C . TYR B 1 210 ? -9.625 -10.336 -14.859 1 96.81 210 TYR B C 1
ATOM 3613 O O . TYR B 1 210 ? -9.695 -11.32 -14.109 1 96.81 210 TYR B O 1
ATOM 3621 N N . VAL B 1 211 ? -8.5 -9.773 -15.227 1 98.38 211 VAL B N 1
ATOM 3622 C CA . VAL B 1 211 ? -7.207 -10.312 -14.805 1 98.38 211 VAL B CA 1
ATOM 3623 C C . VAL B 1 211 ? -6.281 -9.18 -14.391 1 98.38 211 VAL B C 1
ATOM 3625 O O . VAL B 1 211 ? -6.66 -8.008 -14.453 1 98.38 211 VAL B O 1
ATOM 3628 N N . ASN B 1 212 ? -5.16 -9.5 -13.82 1 98.81 212 ASN B N 1
ATOM 3629 C CA . ASN B 1 212 ? -4.016 -8.602 -13.703 1 98.81 212 ASN B CA 1
ATOM 3630 C C . ASN B 1 212 ? -2.939 -8.93 -14.734 1 98.81 212 ASN B C 1
ATOM 3632 O O . ASN B 1 212 ? -2.846 -10.062 -15.203 1 98.81 212 ASN B O 1
ATOM 3636 N N . GLN B 1 213 ? -2.182 -7.938 -15.117 1 98.75 213 GLN B N 1
ATOM 3637 C CA . GLN B 1 213 ? -1.164 -8.117 -16.156 1 98.75 213 GLN B CA 1
ATOM 3638 C C . GLN B 1 213 ? 0.239 -7.984 -15.562 1 98.75 213 GLN B C 1
ATOM 3640 O O . GLN B 1 213 ? 0.482 -7.133 -14.703 1 98.75 213 GLN B O 1
ATOM 3645 N N . ASN B 1 214 ? 1.081 -8.836 -16.031 1 98.5 214 ASN B N 1
ATOM 3646 C CA . ASN B 1 214 ? 2.465 -8.906 -15.57 1 98.5 214 ASN B CA 1
ATOM 3647 C C . ASN B 1 214 ? 3.443 -8.859 -16.75 1 98.5 214 ASN B C 1
ATOM 3649 O O . ASN B 1 214 ? 3.092 -9.234 -17.859 1 98.5 214 ASN B O 1
ATOM 3653 N N . VAL B 1 215 ? 4.629 -8.398 -16.484 1 97.38 215 VAL B N 1
ATOM 3654 C CA . VAL B 1 215 ? 5.75 -8.445 -17.406 1 97.38 215 VAL B CA 1
ATOM 3655 C C . VAL B 1 215 ? 6.945 -9.125 -16.75 1 97.38 215 VAL B C 1
ATOM 3657 O O . VAL B 1 215 ? 7.121 -9.031 -15.531 1 97.38 215 VAL B O 1
ATOM 3660 N N . TYR B 1 216 ? 7.66 -9.906 -17.422 1 95.44 216 TYR B N 1
ATOM 3661 C CA . TYR B 1 216 ? 8.883 -10.539 -16.953 1 95.44 216 TYR B CA 1
ATOM 3662 C C . TYR B 1 216 ? 9.93 -10.609 -18.047 1 95.44 216 TYR B C 1
ATOM 3664 O O . TYR B 1 216 ? 9.609 -10.453 -19.234 1 95.44 216 TYR B O 1
ATOM 3672 N N . SER B 1 217 ? 11.211 -10.625 -17.641 1 85.69 217 SER B N 1
ATOM 3673 C CA . SER B 1 217 ? 12.281 -10.641 -18.641 1 85.69 217 SER B CA 1
ATOM 3674 C C . SER B 1 217 ? 12.312 -11.953 -19.406 1 85.69 217 SER B C 1
ATOM 3676 O O . SER B 1 217 ? 12.148 -13.023 -18.812 1 85.69 217 SER B O 1
ATOM 3678 N N . ALA B 1 218 ? 12.547 -11.922 -20.672 1 75.12 218 ALA B N 1
ATOM 3679 C CA . ALA B 1 218 ? 12.586 -13.094 -21.547 1 75.12 218 ALA B CA 1
ATOM 3680 C C . ALA B 1 218 ? 13.758 -14 -21.188 1 75.12 218 ALA B C 1
ATOM 3682 O O . ALA B 1 218 ? 13.719 -15.211 -21.438 1 75.12 218 ALA B O 1
ATOM 3683 N N . VAL B 1 219 ? 14.68 -13.336 -20.703 1 62.97 219 VAL B N 1
ATOM 3684 C CA . VAL B 1 219 ? 15.844 -14.141 -20.344 1 62.97 219 VAL B CA 1
ATOM 3685 C C . VAL B 1 219 ? 15.523 -14.984 -19.109 1 62.97 219 VAL B C 1
ATOM 3687 O O . VAL B 1 219 ? 16.109 -16.047 -18.906 1 62.97 219 VAL B O 1
ATOM 3690 N N . ALA B 1 220 ? 14.461 -14.68 -18.5 1 54.94 220 ALA B N 1
ATOM 3691 C CA . ALA B 1 220 ? 14.078 -15.352 -17.266 1 54.94 220 ALA B CA 1
ATOM 3692 C C . ALA B 1 220 ? 13.188 -16.562 -17.547 1 54.94 220 ALA B C 1
ATOM 3694 O O . ALA B 1 220 ? 12.688 -17.203 -16.625 1 54.94 220 ALA B O 1
ATOM 3695 N N . SER B 1 221 ? 12.906 -16.75 -18.719 1 51.19 221 SER B N 1
ATOM 3696 C CA . SER B 1 221 ? 11.969 -17.828 -19.047 1 51.19 221 SER B CA 1
ATOM 3697 C C . SER B 1 221 ? 12.688 -19.031 -19.641 1 51.19 221 SER B C 1
ATOM 3699 O O . SER B 1 221 ? 13.562 -18.875 -20.484 1 51.19 221 SER B O 1
ATOM 3701 N N . GLN B 1 222 ? 12.75 -20.078 -19 1 47.19 222 GLN B N 1
ATOM 3702 C CA . GLN B 1 222 ? 13.234 -21.312 -19.625 1 47.19 222 GLN B CA 1
ATOM 3703 C C . GLN B 1 222 ? 12.188 -21.906 -20.547 1 47.19 222 GLN B C 1
ATOM 3705 O O . GLN B 1 222 ? 11.008 -21.984 -20.203 1 47.19 222 GLN B O 1
ATOM 3710 N N . SER B 1 223 ? 12.406 -21.719 -21.875 1 41.75 223 SER B N 1
ATOM 3711 C CA . SER B 1 223 ? 11.531 -22.406 -22.812 1 41.75 223 SER B CA 1
ATOM 3712 C C . SER B 1 223 ? 11.398 -23.891 -22.469 1 41.75 223 SER B C 1
ATOM 3714 O O . SER B 1 223 ? 12.398 -24.625 -22.438 1 41.75 223 SER B O 1
ATOM 3716 N N . THR B 1 224 ? 10.812 -24.281 -21.516 1 39 224 THR B N 1
ATOM 3717 C CA . THR B 1 224 ? 10.75 -25.734 -21.406 1 39 224 THR B CA 1
ATOM 3718 C C . THR B 1 224 ? 9.859 -26.312 -22.5 1 39 224 THR B C 1
ATOM 3720 O O . THR B 1 224 ? 8.648 -26.438 -22.328 1 39 224 THR B O 1
ATOM 3723 N N . THR B 1 225 ? 10.094 -25.844 -23.766 1 36.16 225 THR B N 1
ATOM 3724 C CA . THR B 1 225 ? 9.359 -26.594 -24.766 1 36.16 225 THR B CA 1
ATOM 3725 C C . THR B 1 225 ? 9.703 -28.078 -24.688 1 36.16 225 THR B C 1
ATOM 3727 O O . THR B 1 225 ? 10.734 -28.5 -25.219 1 36.16 225 THR B O 1
ATOM 3730 N N . SER B 1 226 ? 9.906 -28.656 -23.641 1 33.19 226 SER B N 1
ATOM 3731 C CA . SER B 1 226 ? 10.148 -30.078 -23.875 1 33.19 226 SER B CA 1
ATOM 3732 C C . SER B 1 226 ? 9.062 -30.672 -24.766 1 33.19 226 SER B C 1
ATOM 3734 O O . SER B 1 226 ? 7.871 -30.5 -24.5 1 33.19 226 SER B O 1
ATOM 3736 N N . SER B 1 227 ? 9.344 -30.891 -26.031 1 34.19 227 SER B N 1
ATOM 3737 C CA . SER B 1 227 ? 8.641 -31.625 -27.094 1 34.19 227 SER B CA 1
ATOM 3738 C C . SER B 1 227 ? 7.91 -32.844 -26.516 1 34.19 227 SER B C 1
ATOM 3740 O O . SER B 1 227 ? 7.258 -33.562 -27.25 1 34.19 227 SER B O 1
ATOM 3742 N N . THR B 1 228 ? 8.625 -33.594 -25.594 1 34.97 228 THR B N 1
ATOM 3743 C CA . THR B 1 228 ? 8.078 -34.938 -25.438 1 34.97 228 THR B CA 1
ATOM 3744 C C . THR B 1 228 ? 6.656 -34.875 -24.891 1 34.97 228 THR B C 1
ATOM 3746 O O . THR B 1 228 ? 6.367 -34.094 -23.984 1 34.97 228 THR B O 1
ATOM 3749 N N . VAL B 1 229 ? 5.734 -35.562 -25.484 1 38.22 229 VAL B N 1
ATOM 3750 C CA . VAL B 1 229 ? 4.332 -35.906 -25.297 1 38.22 229 VAL B CA 1
ATOM 3751 C C . VAL B 1 229 ? 4.039 -36.125 -23.812 1 38.22 229 VAL B C 1
ATOM 3753 O O . VAL B 1 229 ? 3.061 -36.781 -23.453 1 38.22 229 VAL B O 1
ATOM 3756 N N . ASN B 1 230 ? 5.043 -36.125 -22.891 1 44.53 230 ASN B N 1
ATOM 3757 C CA . ASN B 1 230 ? 4.605 -36.625 -21.594 1 44.53 230 ASN B CA 1
ATOM 3758 C C . ASN B 1 230 ? 3.719 -35.594 -20.891 1 44.53 230 ASN B C 1
ATOM 3760 O O . ASN B 1 230 ? 4.02 -34.406 -20.875 1 44.53 230 ASN B O 1
ATOM 3764 N N . LYS B 1 231 ? 2.326 -35.812 -20.484 1 58.66 231 LYS B N 1
ATOM 3765 C CA . LYS B 1 231 ? 1.043 -35.406 -19.922 1 58.66 231 LYS B CA 1
ATOM 3766 C C . LYS B 1 231 ? 1.236 -34.625 -18.625 1 58.66 231 LYS B C 1
ATOM 3768 O O . LYS B 1 231 ? 0.263 -34.281 -17.969 1 58.66 231 LYS B O 1
ATOM 3773 N N . THR B 1 232 ? 2.523 -34.375 -18.172 1 82.88 232 THR B N 1
ATOM 3774 C CA . THR B 1 232 ? 2.596 -33.844 -16.812 1 82.88 232 THR B CA 1
ATOM 3775 C C . THR B 1 232 ? 2.762 -32.344 -16.844 1 82.88 232 THR B C 1
ATOM 3777 O O . THR B 1 232 ? 3.625 -31.812 -17.547 1 82.88 232 THR B O 1
ATOM 3780 N N . ILE B 1 233 ? 1.868 -31.594 -16.281 1 90.69 233 ILE B N 1
ATOM 3781 C CA . ILE B 1 233 ? 1.954 -30.141 -16.109 1 90.69 233 ILE B CA 1
ATOM 3782 C C . ILE B 1 233 ? 3.102 -29.797 -15.164 1 90.69 233 ILE B C 1
ATOM 3784 O O . ILE B 1 233 ? 3.188 -30.344 -14.062 1 90.69 233 ILE B O 1
ATOM 3788 N N . ILE B 1 234 ? 4.098 -29.031 -15.664 1 88.5 234 ILE B N 1
ATOM 3789 C CA . ILE B 1 234 ? 5.168 -28.469 -14.852 1 88.5 234 ILE B CA 1
ATOM 3790 C C . ILE B 1 234 ? 4.93 -26.969 -14.641 1 88.5 234 ILE B C 1
ATOM 3792 O O . ILE B 1 234 ? 4.711 -26.234 -15.609 1 88.5 234 ILE B O 1
ATOM 3796 N N . VAL B 1 235 ? 4.891 -26.562 -13.359 1 92.88 235 VAL B N 1
ATOM 3797 C CA . VAL B 1 235 ? 4.684 -25.156 -13.07 1 92.88 235 VAL B CA 1
ATOM 3798 C C . VAL B 1 235 ? 5.973 -24.547 -12.523 1 92.88 235 VAL B C 1
ATOM 3800 O O . VAL B 1 235 ? 6.762 -25.234 -11.867 1 92.88 235 VAL B O 1
ATOM 3803 N N . GLY B 1 236 ? 6.145 -23.188 -12.695 1 90.69 236 GLY B N 1
ATOM 3804 C CA . GLY B 1 236 ? 7.375 -22.5 -12.328 1 90.69 236 GLY B CA 1
ATOM 3805 C C . GLY B 1 236 ? 8.383 -22.438 -13.453 1 90.69 236 GLY B C 1
ATOM 3806 O O . GLY B 1 236 ? 9.508 -22.938 -13.328 1 90.69 236 GLY B O 1
ATOM 3807 N N . THR B 1 237 ? 8.094 -21.766 -14.461 1 81.94 237 THR B N 1
ATOM 3808 C CA . THR B 1 237 ? 8.898 -21.719 -15.68 1 81.94 237 THR B CA 1
ATOM 3809 C C . THR B 1 237 ? 9.75 -20.453 -15.719 1 81.94 237 THR B C 1
ATOM 3811 O O . THR B 1 237 ? 10.648 -20.344 -16.547 1 81.94 237 THR B O 1
ATOM 3814 N N . ILE B 1 238 ? 9.445 -19.5 -14.93 1 82.25 238 ILE B N 1
ATOM 3815 C CA . ILE B 1 238 ? 10.242 -18.281 -14.836 1 82.25 238 ILE B CA 1
ATOM 3816 C C . ILE B 1 238 ? 11.422 -18.516 -13.891 1 82.25 238 ILE B C 1
ATOM 3818 O O . ILE B 1 238 ? 11.234 -18.875 -12.727 1 82.25 238 ILE B O 1
ATOM 3822 N N . VAL B 1 239 ? 12.625 -18.469 -14.531 1 70.88 239 VAL B N 1
ATOM 3823 C CA . VAL B 1 239 ? 13.828 -18.719 -13.75 1 70.88 239 VAL B CA 1
ATOM 3824 C C . VAL B 1 239 ? 14.641 -17.422 -13.625 1 70.88 239 VAL B C 1
ATOM 3826 O O . VAL B 1 239 ? 14.594 -16.578 -14.523 1 70.88 239 VAL B O 1
ATOM 3829 N N . GLY B 1 240 ? 14.812 -16.828 -12.383 1 59.41 240 GLY B N 1
ATOM 3830 C CA . GLY B 1 240 ? 15.633 -15.633 -12.195 1 59.41 240 GLY B CA 1
ATOM 3831 C C . GLY B 1 240 ? 16.969 -15.719 -12.891 1 59.41 240 GLY B C 1
ATOM 3832 O O . GLY B 1 240 ? 17.375 -16.797 -13.344 1 59.41 240 GLY B O 1
ATOM 3833 N N . SER B 1 241 ? 17.578 -14.562 -13.461 1 44.72 241 SER B N 1
ATOM 3834 C CA . SER B 1 241 ? 18.922 -14.586 -14.023 1 44.72 241 SER B CA 1
ATOM 3835 C C . SER B 1 241 ? 19.891 -15.312 -13.094 1 44.72 241 SER B C 1
ATOM 3837 O O . SER B 1 241 ? 20 -14.977 -11.914 1 44.72 241 SER B O 1
ATOM 3839 N N . LEU B 1 242 ? 19.953 -16.625 -13.133 1 35.75 242 LEU B N 1
ATOM 3840 C CA . LEU B 1 242 ? 21.047 -17.281 -12.414 1 35.75 242 LEU B CA 1
ATOM 3841 C C . LEU B 1 242 ? 22.375 -16.562 -12.672 1 35.75 242 LEU B C 1
ATOM 3843 O O . LEU B 1 242 ? 22.734 -16.328 -13.828 1 35.75 242 LEU B O 1
ATOM 3847 N N . ASN B 1 243 ? 22.719 -15.578 -11.797 1 31.56 243 ASN B N 1
ATOM 3848 C CA . ASN B 1 243 ? 24.141 -15.289 -11.891 1 31.56 243 ASN B CA 1
ATOM 3849 C C . ASN B 1 243 ? 24.984 -16.562 -11.797 1 31.56 243 ASN B C 1
ATOM 3851 O O . ASN B 1 243 ? 24.641 -17.469 -11.039 1 31.56 243 ASN B O 1
#

Organism: Anisakis simplex (NCBI:txid6269)

Secondary structure (DSSP, 8-state):
-----------EEEEEEESS---HHHHHHHHHTTEEEEEEEEEE-STT-EE-TTHHHHHHHHHHTT-EEEEEE---TTSS--HHHHHHHHHHHHHHTT-EESEEEEE---GGGS-S-HHHHHHHHHHHHHHHHHTT-EEEEEE-HHHHHHHHSS---GGGGGSEEEEE--SSSSGGGPPPSSSTT---BTTB-S-SEEEEEEEEEETTEEEEEEEEEGGGB------S-----EE--B-----/-----------EEEEEEESS---HHHHHHHHHTTEEEEEEEEEE-STT-EE-TTHHHHHHHHHHTT-EEEEEE---TTSS--HHHHHHHHHHHHHHTT-EESEEEEE---GGGS-S-HHHHHHHHHHHHHHHHHTT-EEEEEE-HHHHHHHHSS---GGGGGSEEEEE--SSSSGGGPPPSSSTT---BTTB-S-SEEEEEEEEEETTEEEEEEEEEGGGB------S-----EE--B-----

Sequence (486 aa):
MVPLQVEKQFLYKYAVDIDTAITRHTFTCMRNAGYTTAFVRIYQPHGNGIVDIHALSNLENAHNAGLGVEVFVVPQPQGTKSGSVQFDEAYNFMKNNDITVNTMWIQITSPINWPNNQQANIAFIQDFMIRAKQYRVNVGLYTNWYDWQQITANWSKCSLQQLLLWYWNVYGQGPSAINASNFEDFRPFAGFTTPAVKQYSQGVSVCGAYVNQNVYSAVASQSTTSSTVNKTIIVGTIVGSLNMVPLQVEKQFLYKYAVDIDTAITRHTFTCMRNAGYTTAFVRIYQPHGNGIVDIHALSNLENAHNAGLGVEVFVVPQPQGTKSGSVQFDEAYNFMKNNDITVNTMWIQITSPINWPNNQQANIAFIQDFMIRAKQYRVNVGLYTNWYDWQQITANWSKCSLQQLLLWYWNVYGQGPSAINASNFEDFRPFAGFTTPAVKQYSQGVSVCGAYVNQNVYSAVASQSTTSSTVNKTIIVGTIVGSLN